Protein AF-A0A946QQR0-F1 (afdb_monomer_lite)

Structure (mmCIF, N/CA/C/O backbone):
data_AF-A0A946QQR0-F1
#
_entry.id   AF-A0A946QQR0-F1
#
loop_
_atom_site.group_PDB
_atom_site.id
_atom_site.type_symbol
_atom_site.label_atom_id
_atom_site.label_alt_id
_atom_site.label_comp_id
_atom_site.label_asym_id
_atom_site.label_entity_id
_atom_site.label_seq_id
_atom_site.pdbx_PDB_ins_code
_atom_site.Cartn_x
_atom_site.Cartn_y
_atom_site.Cartn_z
_atom_site.occupancy
_atom_site.B_iso_or_equiv
_atom_site.auth_seq_id
_atom_site.auth_comp_id
_atom_site.auth_asym_id
_atom_site.auth_atom_id
_atom_site.pdbx_PDB_model_num
ATOM 1 N N . MET A 1 1 ? -27.180 13.532 -6.010 1.00 62.66 1 MET A N 1
ATOM 2 C CA . MET A 1 1 ? -25.740 13.872 -5.976 1.00 62.66 1 MET A CA 1
ATOM 3 C C . MET A 1 1 ? -24.961 12.571 -5.914 1.00 62.66 1 MET A C 1
ATOM 5 O O . MET A 1 1 ? -25.419 11.664 -5.233 1.00 62.66 1 MET A O 1
ATOM 9 N N . LYS A 1 2 ? -23.864 12.448 -6.663 1.00 82.56 2 LYS A N 1
ATOM 10 C CA . LYS A 1 2 ? -23.022 11.247 -6.652 1.00 82.56 2 LYS A CA 1
ATOM 11 C C . LYS A 1 2 ? -22.117 11.275 -5.418 1.00 82.56 2 LYS A C 1
ATOM 13 O O . LYS A 1 2 ? -21.490 12.302 -5.175 1.00 82.56 2 LYS A O 1
ATOM 18 N N . THR A 1 3 ? -22.083 10.188 -4.651 1.00 91.56 3 THR A N 1
ATOM 19 C CA . THR A 1 3 ? -21.201 10.049 -3.483 1.00 91.56 3 THR A CA 1
ATOM 20 C C . THR A 1 3 ? -19.875 9.456 -3.933 1.00 91.56 3 THR A C 1
ATOM 22 O O . THR A 1 3 ? -19.866 8.385 -4.546 1.00 91.56 3 THR A O 1
ATOM 25 N N . TYR A 1 4 ? -18.774 10.144 -3.645 1.00 96.75 4 TYR A N 1
ATOM 26 C CA . TYR A 1 4 ? -17.428 9.619 -3.859 1.00 96.75 4 TYR A CA 1
ATOM 27 C C . TYR A 1 4 ? -16.857 9.050 -2.564 1.00 96.75 4 TYR A C 1
ATOM 29 O O . TYR A 1 4 ? -17.305 9.403 -1.476 1.00 96.75 4 TYR A O 1
ATOM 37 N N . TYR A 1 5 ? -15.849 8.200 -2.695 1.00 97.81 5 TYR A N 1
ATOM 38 C CA . TYR A 1 5 ? -15.178 7.520 -1.605 1.00 97.81 5 TYR A CA 1
ATOM 39 C C . TYR A 1 5 ? -13.670 7.626 -1.783 1.00 97.81 5 TYR A C 1
ATOM 41 O O . TYR A 1 5 ? -13.156 7.422 -2.881 1.00 97.81 5 TYR A O 1
ATOM 49 N N . ASP A 1 6 ? -12.980 7.898 -0.687 1.00 97.44 6 ASP A N 1
ATOM 50 C CA . ASP A 1 6 ? -11.542 7.747 -0.538 1.00 97.44 6 ASP A CA 1
ATOM 51 C C . ASP A 1 6 ? -11.306 6.575 0.413 1.00 97.44 6 ASP A C 1
ATOM 53 O O . ASP A 1 6 ? -11.450 6.725 1.632 1.00 97.44 6 ASP A O 1
ATOM 57 N N . ILE A 1 7 ? -11.014 5.396 -0.150 1.00 97.19 7 ILE A N 1
ATOM 58 C CA . ILE A 1 7 ? -10.937 4.161 0.646 1.00 97.19 7 ILE A CA 1
ATOM 59 C C . ILE A 1 7 ? -9.587 3.974 1.357 1.00 97.19 7 ILE A C 1
ATOM 61 O O . ILE A 1 7 ? -9.354 2.975 2.046 1.00 97.19 7 ILE A O 1
ATOM 65 N N . HIS A 1 8 ? -8.669 4.924 1.182 1.00 94.88 8 HIS A N 1
ATOM 66 C CA . HIS A 1 8 ? -7.345 4.861 1.772 1.00 94.88 8 HIS A CA 1
ATOM 67 C C . HIS A 1 8 ? -6.856 6.263 2.101 1.00 94.88 8 HIS A C 1
ATOM 69 O O . HIS A 1 8 ? -6.275 6.941 1.262 1.00 94.88 8 HIS A O 1
ATOM 75 N N . CYS A 1 9 ? -7.026 6.675 3.352 1.00 92.50 9 CYS A N 1
ATOM 76 C CA . CYS A 1 9 ? -6.389 7.879 3.865 1.00 92.50 9 CYS A CA 1
ATOM 77 C C . CYS A 1 9 ? -5.885 7.673 5.295 1.00 92.50 9 CYS A C 1
ATOM 79 O O . CYS A 1 9 ? -6.280 6.732 5.990 1.00 92.50 9 CYS A O 1
ATOM 81 N N . HIS A 1 10 ? -5.030 8.584 5.748 1.00 88.50 10 HIS A N 1
ATOM 82 C CA . HIS A 1 10 ? -4.536 8.604 7.114 1.00 88.50 10 HIS A CA 1
ATOM 83 C C . HIS A 1 10 ? -4.818 9.953 7.780 1.00 88.50 10 HIS A C 1
ATOM 85 O O . HIS A 1 10 ? -4.590 11.015 7.202 1.00 88.50 10 HIS A O 1
ATOM 91 N N . ILE A 1 11 ? -5.297 9.909 9.025 1.00 86.25 11 ILE A N 1
ATOM 92 C CA . ILE A 1 11 ? -5.565 11.088 9.857 1.00 86.25 11 ILE A CA 1
ATOM 93 C C . ILE A 1 11 ? -4.693 10.966 11.107 1.00 86.25 11 ILE A C 1
ATOM 95 O O . ILE A 1 11 ? -5.119 10.458 12.137 1.00 86.25 11 ILE A O 1
ATOM 99 N N . PHE A 1 12 ? -3.426 11.365 10.980 1.00 76.56 12 PHE A N 1
ATOM 100 C CA . PHE A 1 12 ? -2.428 11.242 12.045 1.00 76.56 12 PHE A CA 1
ATOM 101 C C . PHE A 1 12 ? -1.998 12.617 12.565 1.00 76.56 12 PHE A C 1
ATOM 103 O O . PHE A 1 12 ? -1.195 13.318 11.938 1.00 76.56 12 PHE A O 1
ATOM 110 N N . ASN A 1 13 ? -2.476 12.988 13.752 1.00 72.12 13 ASN A N 1
ATOM 111 C CA . ASN A 1 13 ? -2.068 14.214 14.440 1.00 72.12 13 ASN A CA 1
ATOM 112 C C . ASN A 1 13 ? -0.585 14.183 14.870 1.00 72.12 13 ASN A C 1
ATOM 114 O O . ASN A 1 13 ? 0.146 13.212 14.620 1.00 72.12 13 ASN A O 1
ATOM 118 N N . LYS A 1 14 ? -0.097 15.270 15.481 1.00 64.38 14 LYS A N 1
ATOM 119 C CA . LYS A 1 14 ? 1.301 15.401 15.920 1.00 64.38 14 LYS A CA 1
ATOM 120 C C . LYS A 1 14 ? 1.821 14.225 16.753 1.00 64.38 14 LYS A C 1
ATOM 122 O O . LYS A 1 14 ? 3.000 13.941 16.600 1.00 64.38 14 LYS A O 1
ATOM 127 N N . ASP A 1 15 ? 0.992 13.512 17.516 1.00 61.94 15 ASP A N 1
ATOM 128 C CA . ASP A 1 15 ? 1.413 12.473 18.466 1.00 61.94 15 ASP A CA 1
ATOM 129 C C . ASP A 1 15 ? 1.895 11.173 17.790 1.00 61.94 15 ASP A C 1
ATOM 131 O O . ASP A 1 15 ? 2.602 10.370 18.395 1.00 61.94 15 ASP A O 1
ATOM 135 N N . VAL A 1 16 ? 1.679 11.008 16.478 1.00 62.03 16 VAL A N 1
ATOM 136 C CA . VAL A 1 16 ? 2.286 9.928 15.666 1.00 62.03 16 VAL A CA 1
ATOM 137 C C . VAL A 1 16 ? 3.708 10.313 15.187 1.00 62.03 16 VAL A C 1
ATOM 139 O O . VAL A 1 16 ? 4.042 10.269 13.999 1.00 62.03 16 VAL A O 1
ATOM 142 N N . ILE A 1 17 ? 4.553 10.749 16.130 1.00 53.47 17 ILE A N 1
ATOM 143 C CA . ILE A 1 17 ? 5.821 11.497 15.960 1.00 53.47 17 ILE A CA 1
ATOM 144 C C . ILE A 1 17 ? 6.895 10.751 15.144 1.00 53.47 17 ILE A C 1
ATOM 146 O O . ILE A 1 17 ? 7.540 11.348 14.277 1.00 53.47 17 ILE A O 1
ATOM 150 N N . ILE A 1 18 ? 7.132 9.456 15.388 1.00 56.56 18 ILE A N 1
ATOM 151 C CA . ILE A 1 18 ? 8.309 8.775 14.811 1.00 56.56 18 ILE A CA 1
ATOM 152 C C . ILE A 1 18 ? 8.134 8.325 13.371 1.00 56.56 18 ILE A C 1
ATOM 154 O O . ILE A 1 18 ? 9.103 8.402 12.613 1.00 56.56 18 ILE A O 1
ATOM 158 N N . ARG A 1 19 ? 6.923 7.952 12.943 1.00 58.97 19 ARG A N 1
ATOM 159 C CA . ARG A 1 19 ? 6.662 7.700 11.514 1.00 58.97 19 ARG A CA 1
ATOM 160 C C . ARG A 1 19 ? 7.053 8.907 10.669 1.00 58.97 19 ARG A C 1
ATOM 162 O O . ARG A 1 19 ? 7.704 8.759 9.644 1.00 58.97 19 ARG A O 1
ATOM 169 N N . LYS A 1 20 ? 6.743 10.107 11.161 1.00 62.44 20 LYS A N 1
ATOM 170 C CA . LYS A 1 20 ? 7.028 11.375 10.481 1.00 62.44 20 LYS A CA 1
ATOM 171 C C . LYS A 1 20 ? 8.534 11.598 10.328 1.00 62.44 20 LYS A C 1
ATOM 173 O O . LYS A 1 20 ? 8.989 11.940 9.244 1.00 62.44 20 LYS A O 1
ATOM 178 N N . LEU A 1 21 ? 9.325 11.327 11.371 1.00 64.75 21 LEU A N 1
ATOM 179 C CA . LEU A 1 21 ? 10.790 11.413 11.298 1.00 64.75 21 LEU A CA 1
ATOM 180 C C . LEU A 1 21 ? 11.416 10.347 10.388 1.00 64.75 21 LEU A C 1
ATOM 182 O O . LEU A 1 21 ? 12.378 10.640 9.681 1.00 64.75 21 LEU A O 1
ATOM 186 N N . VAL A 1 22 ? 10.889 9.121 10.398 1.00 65.19 22 VAL A N 1
ATOM 187 C CA . VAL A 1 22 ? 11.345 8.050 9.498 1.00 65.19 22 VAL A CA 1
ATOM 188 C C . VAL A 1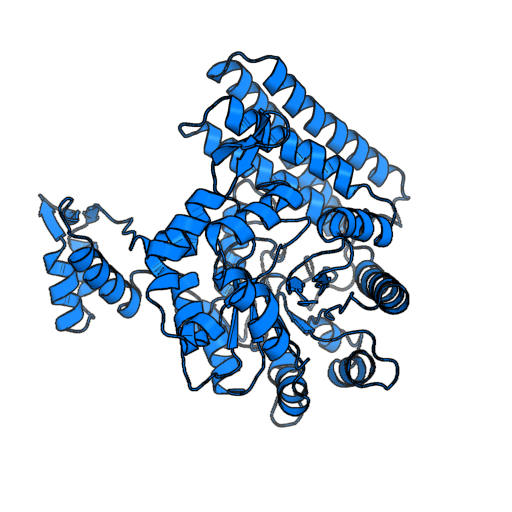 22 ? 11.058 8.418 8.044 1.00 65.19 22 VAL A C 1
ATOM 190 O O . VAL A 1 22 ? 11.957 8.301 7.215 1.00 65.19 22 VAL A O 1
ATOM 193 N N . ASN A 1 23 ? 9.869 8.946 7.750 1.00 67.50 23 ASN A N 1
ATOM 194 C CA . ASN A 1 23 ? 9.514 9.418 6.413 1.00 67.50 23 ASN A CA 1
ATOM 195 C C . ASN A 1 23 ? 10.428 10.563 5.971 1.00 67.50 23 ASN A C 1
ATOM 197 O O . ASN A 1 23 ? 10.935 10.528 4.860 1.00 67.50 23 ASN A O 1
ATOM 201 N N . VAL A 1 24 ? 10.755 11.513 6.856 1.00 70.94 24 VAL A N 1
ATOM 202 C CA . VAL A 1 24 ? 11.748 12.561 6.555 1.00 70.94 24 VAL A CA 1
ATOM 203 C C . VAL A 1 24 ? 13.111 11.956 6.210 1.00 70.94 24 VAL A C 1
ATOM 205 O O . VAL A 1 24 ? 13.735 12.385 5.242 1.00 70.94 24 VAL A O 1
ATOM 208 N N . VAL A 1 25 ? 13.588 10.950 6.955 1.00 70.94 25 VAL A N 1
ATOM 209 C CA . VAL A 1 25 ? 14.837 10.247 6.608 1.00 70.94 25 VAL A CA 1
ATOM 210 C C . VAL A 1 25 ? 14.736 9.595 5.233 1.00 70.94 25 VAL A C 1
ATOM 212 O O . VAL A 1 25 ? 15.662 9.744 4.439 1.00 70.94 25 VAL A O 1
ATOM 215 N N . GLN A 1 26 ? 13.632 8.911 4.931 1.00 70.75 26 GLN A N 1
ATOM 216 C CA . GLN A 1 26 ? 13.405 8.307 3.618 1.00 70.75 26 GLN A CA 1
ATOM 217 C C . GLN A 1 26 ? 13.399 9.360 2.504 1.00 70.75 26 GLN A C 1
ATOM 219 O O . GLN A 1 26 ? 14.112 9.186 1.521 1.00 70.75 26 GLN A O 1
ATOM 224 N N . SER A 1 27 ? 12.694 10.483 2.674 1.00 74.38 27 SER A N 1
ATOM 225 C CA . SER A 1 27 ? 12.676 11.581 1.700 1.00 74.38 27 SER A CA 1
ATOM 226 C C . SER A 1 27 ? 14.076 12.164 1.488 1.00 74.38 27 SER A C 1
ATOM 228 O O . SER A 1 27 ? 14.482 12.413 0.356 1.00 74.38 27 SER A O 1
ATOM 230 N N . LEU A 1 28 ? 14.863 12.332 2.556 1.00 75.38 28 LEU A N 1
ATOM 231 C CA . LEU A 1 28 ? 16.250 12.795 2.451 1.00 75.38 28 LEU A CA 1
ATOM 232 C C . LEU A 1 28 ? 17.149 11.772 1.738 1.00 75.38 28 LEU A C 1
ATOM 234 O O . LEU A 1 28 ? 17.994 12.163 0.934 1.00 75.38 28 LEU A O 1
ATOM 238 N N . LEU A 1 29 ? 16.974 10.473 1.990 1.00 73.69 29 LEU A N 1
ATOM 239 C CA . LEU A 1 29 ? 17.690 9.415 1.269 1.00 73.69 29 LEU A CA 1
ATOM 240 C C . LEU A 1 29 ? 17.291 9.372 -0.214 1.00 73.69 29 LEU A C 1
ATOM 242 O O . LEU A 1 29 ? 18.168 9.265 -1.066 1.00 73.69 29 LEU A O 1
ATOM 246 N N . SER A 1 30 ? 16.007 9.551 -0.530 1.00 76.19 30 SER A N 1
ATOM 247 C CA . SER A 1 30 ? 15.522 9.686 -1.907 1.00 76.19 30 SER A CA 1
ATOM 248 C C . SER A 1 30 ? 16.177 10.877 -2.602 1.00 76.19 30 SER A C 1
ATOM 250 O O . SER A 1 30 ? 16.737 10.725 -3.682 1.00 76.19 30 SER A O 1
ATOM 252 N N . ILE A 1 31 ? 16.204 12.050 -1.958 1.00 77.88 31 ILE A N 1
ATOM 253 C CA . ILE A 1 31 ? 16.890 13.238 -2.486 1.00 77.88 31 ILE A CA 1
ATOM 254 C C . ILE A 1 31 ? 18.380 12.957 -2.708 1.00 77.88 31 ILE A C 1
ATOM 256 O O . ILE A 1 31 ? 18.943 13.347 -3.730 1.00 77.88 31 ILE A O 1
ATOM 260 N N . LYS A 1 32 ? 19.043 12.274 -1.767 1.00 79.00 32 LYS A N 1
ATOM 261 C CA . LYS A 1 32 ? 20.450 11.885 -1.915 1.00 79.00 32 LYS A CA 1
ATOM 262 C C . LYS A 1 32 ? 20.656 11.037 -3.179 1.00 79.00 32 LYS A C 1
ATOM 264 O O . LYS A 1 32 ? 21.592 11.327 -3.922 1.00 79.00 32 LYS A O 1
ATOM 269 N N . ASN A 1 33 ? 19.791 10.053 -3.424 1.00 75.38 33 ASN A N 1
ATOM 270 C CA . ASN A 1 33 ? 19.850 9.200 -4.612 1.00 75.38 33 ASN A CA 1
ATOM 271 C C . ASN A 1 33 ? 19.577 10.008 -5.895 1.00 75.38 33 ASN A C 1
ATOM 273 O O . ASN A 1 33 ? 20.335 9.910 -6.854 1.00 75.38 33 ASN A O 1
ATOM 277 N N . MET A 1 34 ? 18.583 10.902 -5.896 1.00 75.75 34 MET A N 1
ATOM 278 C CA . MET A 1 34 ? 18.303 11.791 -7.036 1.00 75.75 34 MET A CA 1
ATOM 279 C C . MET A 1 34 ? 19.488 12.708 -7.372 1.00 75.75 34 MET A C 1
ATOM 281 O O . MET A 1 34 ? 19.791 12.955 -8.536 1.00 75.75 34 MET A O 1
ATOM 285 N N . LEU A 1 35 ? 20.221 13.186 -6.361 1.00 77.12 35 LEU A N 1
ATOM 286 C CA . LEU A 1 35 ? 21.428 13.994 -6.565 1.00 77.12 35 LEU A CA 1
ATOM 287 C C . LEU A 1 35 ? 22.572 13.224 -7.239 1.00 77.12 35 LEU A C 1
ATOM 289 O O . LEU A 1 35 ? 23.478 13.863 -7.789 1.00 77.12 35 LEU A O 1
ATOM 293 N N . GLU A 1 36 ? 22.560 11.892 -7.169 1.00 78.25 36 GLU A N 1
ATOM 294 C CA . GLU A 1 36 ? 23.484 11.009 -7.889 1.00 78.25 36 GLU A CA 1
ATOM 295 C C . GLU A 1 36 ? 23.079 10.821 -9.361 1.00 78.25 36 GLU A C 1
ATOM 297 O O . GLU A 1 36 ? 23.960 10.564 -10.177 1.00 78.25 36 GLU A O 1
ATOM 302 N N . GLY A 1 37 ? 21.808 11.049 -9.711 1.00 74.06 37 GLY A N 1
ATOM 303 C CA . GLY A 1 37 ? 21.292 11.060 -11.084 1.00 74.06 37 GLY A CA 1
ATOM 304 C C . GLY A 1 37 ? 21.170 12.456 -11.714 1.00 74.06 37 GLY A C 1
ATOM 305 O O . GLY A 1 37 ? 21.755 13.444 -11.250 1.00 74.06 37 GLY A O 1
ATOM 306 N N . GLU A 1 38 ? 20.398 12.544 -12.797 1.00 73.44 38 GLU A N 1
ATOM 307 C CA . GLU A 1 38 ? 20.042 13.789 -13.488 1.00 73.44 38 GLU A CA 1
ATOM 308 C C . GLU A 1 38 ? 18.691 14.296 -12.957 1.00 73.44 38 GLU A C 1
ATOM 310 O O . GLU A 1 38 ? 17.653 13.719 -13.248 1.00 73.44 38 GLU A O 1
ATOM 315 N N . VAL A 1 39 ? 18.708 15.354 -12.139 1.00 79.38 39 VAL A N 1
ATOM 316 C CA . VAL A 1 39 ? 17.506 16.011 -11.587 1.00 79.38 39 VAL A CA 1
ATOM 317 C C . VAL A 1 39 ? 17.654 17.525 -11.728 1.00 79.38 39 VAL A C 1
ATOM 319 O O . VAL A 1 39 ? 18.759 18.053 -11.527 1.00 79.38 39 VAL A O 1
ATOM 322 N N . SER A 1 40 ? 16.575 18.229 -12.075 1.00 80.38 40 SER A N 1
ATOM 323 C CA . SER A 1 40 ? 16.562 19.694 -12.190 1.00 80.38 40 SER A CA 1
ATOM 324 C C . SER A 1 40 ? 16.612 20.389 -10.819 1.00 80.38 40 SER A C 1
ATOM 326 O O . SER A 1 40 ? 16.354 19.785 -9.773 1.00 80.38 40 SER A O 1
ATOM 328 N N . ALA A 1 41 ? 16.983 21.673 -10.802 1.00 78.62 41 ALA A N 1
ATOM 329 C CA . ALA A 1 41 ? 17.003 22.460 -9.567 1.00 78.62 41 ALA A CA 1
ATOM 330 C C . ALA A 1 41 ? 15.579 22.693 -9.037 1.00 78.62 41 ALA A C 1
ATOM 332 O O . ALA A 1 41 ? 15.353 22.701 -7.828 1.00 78.62 41 ALA A O 1
ATOM 333 N N . GLU A 1 42 ? 14.631 22.856 -9.953 1.00 75.19 42 GLU A N 1
ATOM 334 C CA . GLU A 1 42 ? 13.221 23.133 -9.720 1.00 75.19 42 GLU A CA 1
ATOM 335 C C . GLU A 1 42 ? 12.519 21.927 -9.086 1.00 75.19 42 GLU A C 1
ATOM 337 O O . GLU A 1 42 ? 11.841 22.068 -8.068 1.00 75.19 42 GLU A O 1
ATOM 342 N N . GLU A 1 43 ? 12.741 20.726 -9.623 1.00 73.31 43 GLU A N 1
ATOM 343 C CA . GLU A 1 43 ? 12.188 19.478 -9.085 1.00 73.31 43 GLU A CA 1
ATOM 344 C C . GLU A 1 43 ? 12.732 19.185 -7.682 1.00 73.31 43 GLU A C 1
ATOM 346 O O . GLU A 1 43 ? 11.993 18.838 -6.755 1.00 73.31 43 GLU A O 1
ATOM 351 N N . LEU A 1 44 ? 14.031 19.422 -7.490 1.00 77.69 44 LEU A N 1
ATOM 352 C CA . LEU A 1 44 ? 14.666 19.298 -6.188 1.00 77.69 44 LEU A CA 1
ATOM 353 C C . LEU A 1 44 ? 14.110 20.314 -5.177 1.00 77.69 44 LEU A C 1
ATOM 355 O O . LEU A 1 44 ? 13.864 19.951 -4.022 1.00 77.69 44 LEU A O 1
ATOM 359 N N . LYS A 1 45 ? 13.887 21.569 -5.596 1.00 78.94 45 LYS A N 1
ATOM 360 C CA . LYS A 1 45 ? 13.257 22.608 -4.767 1.00 78.94 45 LYS A CA 1
ATOM 361 C C . LYS A 1 45 ? 11.879 22.159 -4.310 1.00 78.94 45 LYS A C 1
ATOM 363 O O . LYS A 1 45 ? 11.598 22.212 -3.115 1.00 78.94 45 LYS A O 1
ATOM 368 N N . TYR A 1 46 ? 11.069 21.655 -5.238 1.00 76.56 46 TYR A N 1
ATOM 369 C CA . TYR A 1 46 ? 9.726 21.178 -4.941 1.00 76.56 46 TYR A CA 1
ATOM 370 C C . TYR A 1 46 ? 9.732 20.057 -3.897 1.00 76.56 46 TYR A C 1
ATOM 372 O O . TYR A 1 46 ? 9.025 20.166 -2.898 1.00 76.56 46 TYR A O 1
ATOM 380 N N . LYS A 1 47 ? 10.573 19.019 -4.051 1.00 77.06 47 LYS A N 1
ATOM 381 C CA . LYS A 1 47 ? 10.651 17.929 -3.057 1.00 77.06 47 LYS A CA 1
ATOM 382 C C . LYS A 1 47 ? 11.112 18.429 -1.680 1.00 77.06 47 LYS A C 1
ATOM 384 O O . LYS A 1 47 ? 10.557 18.025 -0.660 1.00 77.06 47 LYS A O 1
ATOM 389 N N . ILE A 1 48 ? 12.080 19.349 -1.620 1.00 78.19 48 ILE A N 1
ATOM 390 C CA . ILE A 1 48 ? 12.539 19.953 -0.353 1.00 78.19 48 ILE A CA 1
ATOM 391 C C . ILE A 1 48 ? 11.428 20.795 0.297 1.00 78.19 48 ILE A C 1
ATOM 393 O O . ILE A 1 48 ? 11.217 20.731 1.512 1.00 78.19 48 ILE A O 1
ATOM 397 N N . GLU A 1 49 ? 10.702 21.587 -0.489 1.00 75.88 49 GLU A N 1
ATOM 398 C CA . GLU A 1 49 ? 9.559 22.362 -0.006 1.00 75.88 49 GLU A CA 1
ATOM 399 C C . GLU A 1 49 ? 8.397 21.470 0.431 1.00 75.88 49 GLU A C 1
ATOM 401 O O . GLU A 1 49 ? 7.766 21.781 1.439 1.00 75.88 49 GLU A O 1
ATOM 406 N N . GLY A 1 50 ? 8.154 20.350 -0.254 1.00 72.88 50 GLY A N 1
ATOM 407 C CA . GLY A 1 50 ? 7.175 19.331 0.122 1.00 72.88 50 GLY A CA 1
ATOM 408 C C . GLY A 1 50 ? 7.461 18.740 1.501 1.00 72.88 50 GLY A C 1
ATOM 409 O O . GLY A 1 50 ? 6.567 18.699 2.347 1.00 72.88 50 GLY A O 1
ATOM 410 N N . ILE A 1 51 ? 8.727 18.411 1.797 1.00 74.44 51 ILE A N 1
ATOM 411 C CA . ILE A 1 51 ? 9.144 17.986 3.144 1.00 74.44 51 ILE A CA 1
ATOM 412 C C . ILE A 1 51 ? 8.843 19.086 4.168 1.00 74.44 51 ILE A C 1
ATOM 414 O O . ILE A 1 51 ? 8.279 18.798 5.218 1.00 74.44 51 ILE A O 1
ATOM 418 N N . ASN A 1 52 ? 9.186 20.346 3.877 1.00 71.12 52 ASN A N 1
ATOM 419 C CA . ASN A 1 52 ? 8.946 21.466 4.793 1.00 71.12 52 ASN A CA 1
ATOM 420 C C . ASN A 1 52 ? 7.448 21.736 5.028 1.00 71.12 52 ASN A C 1
ATOM 422 O O . ASN A 1 52 ? 7.042 21.925 6.172 1.00 71.12 52 ASN A O 1
ATOM 426 N N . LYS A 1 53 ? 6.630 21.760 3.967 1.00 71.62 53 LYS A N 1
ATOM 427 C CA . LYS A 1 53 ? 5.171 21.949 4.037 1.00 71.62 53 LYS A CA 1
ATOM 428 C C . LYS A 1 53 ? 4.532 20.819 4.822 1.00 71.62 53 LYS A C 1
ATOM 430 O O . LYS A 1 53 ? 3.759 21.088 5.736 1.00 71.62 53 LYS A O 1
ATOM 435 N N . THR A 1 54 ? 4.917 19.581 4.524 1.00 66.25 54 THR A N 1
ATOM 436 C CA . THR A 1 54 ? 4.409 18.426 5.251 1.00 66.25 54 THR A CA 1
ATOM 437 C C . THR A 1 54 ? 4.828 18.506 6.705 1.00 66.25 54 THR A C 1
ATOM 439 O O . THR A 1 54 ? 3.951 18.451 7.546 1.00 66.25 54 THR A O 1
ATOM 442 N N . LEU A 1 55 ? 6.104 18.779 7.019 1.00 65.25 55 LEU A N 1
ATOM 443 C CA . LEU A 1 55 ? 6.605 18.991 8.386 1.00 65.25 55 LEU A CA 1
ATOM 444 C C . LEU A 1 55 ? 5.843 20.066 9.186 1.00 65.25 55 LEU A C 1
ATOM 446 O O . LEU A 1 55 ? 5.797 19.969 10.408 1.00 65.25 55 LEU A O 1
ATOM 450 N N . ILE A 1 56 ? 5.242 21.059 8.526 1.00 64.94 56 ILE A N 1
ATOM 451 C CA . ILE A 1 56 ? 4.376 22.073 9.152 1.00 64.94 56 ILE A CA 1
ATOM 452 C C . ILE A 1 56 ? 2.917 21.579 9.247 1.00 64.94 56 ILE A C 1
ATOM 454 O O . ILE A 1 56 ? 2.248 21.786 10.255 1.00 64.94 56 ILE A O 1
ATOM 458 N N . GLY A 1 57 ? 2.411 20.887 8.224 1.00 58.34 57 GLY A N 1
ATOM 459 C CA . GLY A 1 57 ? 1.074 20.279 8.217 1.00 58.34 57 GLY A CA 1
ATOM 460 C C . GLY A 1 57 ? 0.933 19.079 9.164 1.00 58.34 57 GLY A C 1
ATOM 461 O O . GLY A 1 57 ? -0.152 18.813 9.666 1.00 58.34 57 GLY A O 1
ATOM 462 N N . VAL A 1 58 ? 2.026 18.377 9.477 1.00 51.50 58 VAL A N 1
ATOM 463 C CA . VAL A 1 58 ? 2.059 17.266 10.440 1.00 51.50 58 VAL A CA 1
ATOM 464 C C . VAL A 1 58 ? 2.097 17.719 11.900 1.00 51.50 58 VAL A C 1
ATOM 466 O O . VAL A 1 58 ? 1.918 16.868 12.775 1.00 51.50 58 VAL A O 1
ATOM 469 N N . THR A 1 59 ? 2.336 18.999 12.194 1.00 55.47 59 THR A N 1
ATOM 470 C CA . THR A 1 59 ? 2.349 19.516 13.575 1.00 55.47 59 THR A CA 1
ATOM 471 C C . THR A 1 59 ? 0.978 19.973 14.062 1.00 55.47 59 THR A C 1
ATOM 473 O O . THR A 1 59 ? 0.908 20.598 15.113 1.00 55.47 59 THR A O 1
ATOM 476 N N . GLN A 1 60 ? -0.100 19.676 13.325 1.00 67.00 60 GLN A N 1
ATOM 477 C CA . GLN A 1 60 ? -1.454 19.967 13.794 1.00 67.00 60 GLN A CA 1
ATOM 478 C C . GLN A 1 60 ? -1.718 19.271 15.131 1.00 67.00 60 GLN A C 1
ATOM 480 O O . GLN A 1 60 ? -1.350 18.106 15.333 1.00 67.00 60 GLN A O 1
ATOM 485 N N . ASP A 1 61 ? -2.343 20.017 16.037 1.00 68.44 61 ASP A N 1
ATOM 486 C CA . ASP A 1 61 ? -2.514 19.609 17.426 1.00 68.44 61 ASP A CA 1
ATOM 487 C C . ASP A 1 61 ? -3.562 18.505 17.595 1.00 68.44 61 ASP A C 1
ATOM 489 O O . ASP A 1 61 ? -3.464 17.751 18.559 1.00 68.44 61 ASP A O 1
ATOM 493 N N . SER A 1 62 ? -4.516 18.375 16.664 1.00 81.75 62 SER A N 1
ATOM 494 C CA . SER A 1 62 ? -5.600 17.392 16.738 1.00 81.75 62 SER A CA 1
ATOM 495 C C . SER A 1 62 ? -5.824 16.633 15.426 1.00 81.75 62 SER A C 1
ATOM 497 O O . SER A 1 62 ? -5.534 17.125 14.330 1.00 81.75 62 SER A O 1
ATOM 499 N N . SER A 1 63 ? -6.395 15.429 15.526 1.00 85.88 63 SER A N 1
ATOM 500 C CA . SER A 1 63 ? -6.806 14.629 14.361 1.00 85.88 63 SER A CA 1
ATOM 501 C C . SER A 1 63 ? -7.942 15.307 13.584 1.00 85.88 63 SER A C 1
ATOM 503 O O . SER A 1 63 ? -8.043 15.162 12.367 1.00 85.88 63 SER A O 1
ATOM 505 N N . GLU A 1 64 ? -8.749 16.135 14.253 1.00 90.12 64 GLU A N 1
ATOM 506 C CA . GLU A 1 64 ? -9.785 16.934 13.603 1.00 90.12 64 GLU A CA 1
ATOM 507 C C . GLU A 1 64 ? -9.209 18.007 12.672 1.00 90.12 64 GLU A C 1
ATOM 509 O O . GLU A 1 64 ? -9.756 18.232 11.594 1.00 90.12 64 GLU A O 1
ATOM 514 N N . ASP A 1 65 ? -8.097 18.646 13.027 1.00 86.31 65 ASP A N 1
ATOM 515 C CA . ASP A 1 65 ? -7.477 19.664 12.168 1.00 86.31 65 ASP A CA 1
ATOM 516 C C . ASP A 1 65 ? -6.817 19.041 10.929 1.00 86.31 65 ASP A C 1
ATOM 518 O O . ASP A 1 65 ? -6.897 19.588 9.821 1.00 86.31 65 ASP A O 1
ATOM 522 N N . VAL A 1 66 ? -6.244 17.842 11.084 1.00 84.56 66 VAL A N 1
ATOM 523 C CA . VAL A 1 66 ? -5.774 17.028 9.952 1.00 84.56 66 VAL A CA 1
ATOM 524 C C . VAL A 1 66 ? -6.948 16.682 9.033 1.00 84.56 66 VAL A C 1
ATOM 526 O O . VAL A 1 66 ? -6.866 16.885 7.821 1.00 84.56 66 VAL A O 1
ATOM 529 N N . PHE A 1 67 ? -8.071 16.235 9.600 1.00 90.00 67 PHE A N 1
ATOM 530 C CA . PHE A 1 67 ? -9.278 15.947 8.832 1.00 90.00 67 PHE A CA 1
ATOM 531 C C . PHE A 1 67 ? -9.837 17.181 8.113 1.00 90.00 67 PHE A C 1
ATOM 533 O O . PHE A 1 67 ? -10.157 17.100 6.930 1.00 90.00 67 PHE A O 1
ATOM 540 N N . LYS A 1 68 ? -9.925 18.340 8.776 1.00 90.38 68 LYS A N 1
ATOM 541 C CA . LYS A 1 68 ? -10.385 19.596 8.155 1.00 90.38 68 LYS A CA 1
ATOM 542 C C . LYS A 1 68 ? -9.519 19.992 6.963 1.00 90.38 68 LYS A C 1
ATOM 544 O O . LYS A 1 68 ? -10.047 20.501 5.979 1.00 90.38 68 LYS A O 1
ATOM 549 N N . SER A 1 69 ? -8.216 19.716 7.029 1.00 85.75 69 SER A N 1
ATOM 550 C CA . SER A 1 69 ? -7.281 19.956 5.924 1.00 85.75 69 SER A CA 1
ATOM 551 C C . SER A 1 69 ? -7.535 19.038 4.722 1.00 85.75 69 SER A C 1
ATOM 553 O O . SER A 1 69 ? -7.367 19.468 3.587 1.00 85.75 69 SER A O 1
ATOM 555 N N . LEU A 1 70 ? -7.965 17.792 4.946 1.00 88.75 70 LEU A N 1
ATOM 556 C CA . LEU A 1 70 ? -8.433 16.904 3.874 1.00 88.75 70 LEU A CA 1
ATOM 557 C C . LEU A 1 70 ? -9.798 17.361 3.338 1.00 88.75 70 LEU A C 1
ATOM 559 O O . LEU A 1 70 ? -10.017 17.460 2.131 1.00 88.75 70 LEU A O 1
ATOM 563 N N . ASN A 1 71 ? -10.724 17.676 4.244 1.00 91.94 71 ASN A N 1
ATOM 564 C CA . ASN A 1 71 ? -12.094 18.026 3.897 1.00 91.94 71 ASN A CA 1
ATOM 565 C C . ASN A 1 71 ? -12.216 19.390 3.202 1.00 91.94 71 ASN A C 1
ATOM 567 O O . ASN A 1 71 ? -13.200 19.619 2.508 1.00 91.94 71 ASN A O 1
ATOM 571 N N . SER A 1 72 ? -11.234 20.286 3.332 1.00 91.12 72 SER A N 1
ATOM 572 C CA . SER A 1 72 ? -11.199 21.528 2.549 1.00 91.12 72 SER A CA 1
ATOM 573 C C . SER A 1 72 ? -11.064 21.266 1.043 1.00 91.12 72 SER A C 1
ATOM 575 O O . SER A 1 72 ? -11.549 22.066 0.252 1.00 91.12 72 SER A O 1
ATOM 577 N N . VAL A 1 73 ? -10.474 20.129 0.651 1.00 90.69 73 VAL A N 1
ATOM 578 C CA . VAL A 1 73 ? -10.389 19.673 -0.747 1.00 90.69 73 VAL A CA 1
ATOM 579 C C . VAL A 1 73 ? -11.648 18.909 -1.159 1.00 90.69 73 VAL A C 1
ATOM 581 O O . VAL A 1 73 ? -12.147 19.062 -2.272 1.00 90.69 73 VAL A O 1
ATOM 584 N N . TYR A 1 74 ? -12.166 18.057 -0.273 1.00 93.00 74 TYR A N 1
ATOM 585 C CA . TYR A 1 74 ? -13.314 17.197 -0.571 1.00 93.00 74 TYR A CA 1
ATOM 586 C C . TYR A 1 74 ? -14.679 17.865 -0.397 1.00 93.00 74 TYR A C 1
ATOM 588 O O . TYR A 1 74 ? -15.671 17.355 -0.919 1.00 93.00 74 TYR A O 1
ATOM 596 N N . GLU A 1 75 ? -14.745 18.991 0.310 1.00 91.62 75 GLU A N 1
ATOM 597 C CA . GLU A 1 75 ? -15.952 19.790 0.540 1.00 91.62 75 GLU A CA 1
ATOM 598 C C . GLU A 1 75 ? -17.136 18.965 1.081 1.00 91.62 75 GLU A C 1
ATOM 600 O O . GLU A 1 75 ? -18.290 19.201 0.727 1.00 91.62 75 GLU A O 1
ATOM 605 N N . SER A 1 76 ? -16.866 17.969 1.932 1.00 89.19 76 SER A N 1
ATOM 606 C CA . SER A 1 76 ? -17.860 17.027 2.481 1.00 89.19 76 SER A CA 1
ATOM 607 C C . SER A 1 76 ? -18.619 16.195 1.431 1.00 89.19 76 SER A C 1
ATOM 609 O O . SER A 1 76 ? -19.696 15.671 1.709 1.00 89.19 76 SER A O 1
ATOM 611 N N . LYS A 1 77 ? -18.075 16.063 0.212 1.00 91.75 77 LYS A N 1
ATOM 612 C CA . LYS A 1 77 ? -18.656 15.272 -0.894 1.00 91.75 77 LYS A CA 1
ATOM 613 C C . LYS A 1 77 ? -18.024 13.883 -1.046 1.00 91.75 77 LYS A C 1
ATOM 615 O O . LYS A 1 77 ? -18.445 13.114 -1.912 1.00 91.75 77 LYS A O 1
ATOM 620 N N . VAL A 1 78 ? -17.005 13.581 -0.243 1.00 96.06 78 VAL A N 1
ATOM 621 C CA . VAL A 1 78 ? -16.246 12.328 -0.288 1.00 96.06 78 VAL A CA 1
ATOM 622 C C . VAL A 1 78 ? -16.325 11.648 1.073 1.00 96.06 78 VAL A C 1
ATOM 624 O O . VAL A 1 78 ? -15.977 12.253 2.086 1.00 96.06 78 VAL A O 1
ATOM 627 N N . VAL A 1 79 ? -16.779 10.398 1.088 1.00 97.00 79 VAL A N 1
ATOM 628 C CA . VAL A 1 79 ? -16.711 9.523 2.258 1.00 97.00 79 VAL A CA 1
ATOM 629 C C . VAL A 1 79 ? -15.279 9.033 2.404 1.00 97.00 79 VAL A C 1
ATOM 631 O O . VAL A 1 79 ? -14.730 8.444 1.478 1.00 97.00 79 VAL A O 1
ATOM 634 N N . THR A 1 80 ? -14.654 9.274 3.547 1.00 96.44 80 THR A N 1
ATOM 635 C CA . THR A 1 80 ? -13.274 8.863 3.803 1.00 96.44 80 THR A CA 1
ATOM 636 C C . THR A 1 80 ? -13.247 7.635 4.697 1.00 96.44 80 THR A C 1
ATOM 638 O O . THR A 1 80 ? -14.052 7.515 5.623 1.00 96.44 80 THR A O 1
ATOM 641 N N . THR A 1 81 ? -12.294 6.732 4.463 1.00 96.94 81 THR A N 1
ATOM 642 C CA . THR A 1 81 ? -12.036 5.604 5.367 1.00 96.94 81 THR A CA 1
ATOM 643 C C . THR A 1 81 ? -10.641 5.712 5.984 1.00 96.94 81 THR A C 1
ATOM 645 O O . THR A 1 81 ? -9.680 5.128 5.467 1.00 96.94 81 THR A O 1
ATOM 648 N N . PRO A 1 82 ? -10.487 6.477 7.081 1.00 95.56 82 PRO A N 1
ATOM 649 C CA . PRO A 1 82 ? -9.206 6.599 7.759 1.00 95.56 82 PRO A CA 1
ATOM 650 C C . PRO A 1 82 ? -8.703 5.240 8.229 1.00 95.56 82 PRO A C 1
ATOM 652 O O . PRO A 1 82 ? -9.414 4.504 8.916 1.00 95.56 82 PRO A O 1
ATOM 655 N N . LEU A 1 83 ? -7.468 4.915 7.869 1.00 94.19 83 LEU A N 1
ATOM 656 C CA . LEU A 1 83 ? -6.842 3.655 8.232 1.00 94.19 83 LEU A CA 1
ATOM 657 C C . LEU A 1 83 ? -5.959 3.870 9.460 1.00 94.19 83 LEU A C 1
ATOM 659 O O . LEU A 1 83 ? -4.958 4.592 9.401 1.00 94.19 83 LEU A O 1
ATOM 663 N N . MET A 1 84 ? -6.316 3.221 10.568 1.00 91.31 84 MET A N 1
ATOM 664 C CA . MET A 1 84 ? -5.440 3.140 11.732 1.00 91.31 84 MET A CA 1
ATOM 665 C C . MET A 1 84 ? -4.144 2.427 11.370 1.00 91.31 84 MET A C 1
ATOM 667 O O . MET A 1 84 ? -4.103 1.575 10.481 1.00 91.31 84 MET A O 1
ATOM 671 N N . PHE A 1 85 ? -3.079 2.713 12.106 1.00 85.62 85 PHE A N 1
ATOM 672 C CA . PHE A 1 85 ? -1.876 1.911 11.989 1.00 85.62 85 PHE A CA 1
ATOM 673 C C . PHE A 1 85 ? -1.214 1.804 13.365 1.00 85.62 85 PHE A C 1
ATOM 675 O O . PHE A 1 85 ? -0.723 2.793 13.915 1.00 85.62 85 PHE A O 1
ATOM 682 N N . ASP A 1 86 ? -1.194 0.588 13.899 1.00 83.88 86 ASP A N 1
ATOM 683 C CA . ASP A 1 86 ? -0.591 0.229 15.180 1.00 83.88 86 ASP A CA 1
ATOM 684 C C . ASP A 1 86 ? 0.949 0.212 15.113 1.00 83.88 86 ASP A C 1
ATOM 686 O O . ASP A 1 86 ? 1.539 -0.329 14.174 1.00 83.88 86 ASP A O 1
ATOM 690 N N . LEU A 1 87 ? 1.608 0.844 16.087 1.00 76.44 87 LEU A N 1
ATOM 691 C CA . LEU A 1 87 ? 3.071 0.867 16.216 1.00 76.44 87 LEU A CA 1
ATOM 692 C C . LEU A 1 87 ? 3.590 0.196 17.477 1.00 76.44 87 LEU A C 1
ATOM 694 O O . LEU A 1 87 ? 4.811 0.105 17.612 1.00 76.44 87 LEU A O 1
ATOM 698 N N . SER A 1 88 ? 2.723 -0.272 18.376 1.00 77.19 88 SER A N 1
ATOM 699 C CA . SER A 1 88 ? 3.148 -0.755 19.694 1.00 77.19 88 SER A CA 1
ATOM 700 C C . SER A 1 88 ? 4.242 -1.825 19.587 1.00 77.19 88 SER A C 1
ATOM 702 O O . SER A 1 88 ? 5.207 -1.812 20.345 1.00 77.19 88 SER A O 1
ATOM 704 N N . PHE A 1 89 ? 4.186 -2.669 18.551 1.00 78.62 89 PHE A N 1
ATOM 705 C CA . PHE A 1 89 ? 5.153 -3.748 18.315 1.00 78.62 89 PHE A CA 1
ATOM 706 C C . PHE A 1 89 ? 6.121 -3.488 17.154 1.00 78.62 89 PHE A C 1
ATOM 708 O O . PHE A 1 89 ? 6.764 -4.415 16.652 1.00 78.62 89 PHE A O 1
ATOM 715 N N . ALA A 1 90 ? 6.235 -2.245 16.682 1.00 74.69 90 ALA A N 1
ATOM 716 C CA . ALA A 1 90 ? 7.117 -1.921 15.565 1.00 74.69 90 ALA A CA 1
ATOM 717 C C . ALA A 1 90 ? 8.602 -2.132 15.907 1.00 74.69 90 ALA A C 1
ATOM 719 O O . ALA A 1 90 ? 9.392 -2.381 14.998 1.00 74.69 90 ALA A O 1
ATOM 720 N N . ASP A 1 91 ? 8.994 -2.050 17.184 1.00 68.12 91 ASP A N 1
ATOM 721 C CA . ASP A 1 91 ? 10.366 -2.321 17.646 1.00 68.12 91 ASP A CA 1
ATOM 722 C C . ASP A 1 91 ? 10.484 -3.495 18.633 1.00 68.12 91 ASP A C 1
ATOM 724 O O . ASP A 1 91 ? 11.582 -3.749 19.140 1.00 68.12 91 ASP A O 1
ATOM 728 N N . ASP A 1 92 ? 9.378 -4.200 18.897 1.00 65.75 92 ASP A N 1
ATOM 729 C CA . ASP A 1 92 ? 9.350 -5.348 19.801 1.00 65.75 92 ASP A CA 1
ATOM 730 C C . ASP A 1 92 ? 9.388 -6.671 19.023 1.00 65.75 92 ASP A C 1
ATOM 732 O O . ASP A 1 92 ? 8.755 -6.846 17.977 1.00 65.75 92 ASP A O 1
ATOM 736 N N . ASN A 1 93 ? 10.151 -7.615 19.558 1.00 59.12 93 ASN A N 1
ATOM 737 C CA . ASN A 1 93 ? 10.040 -9.023 19.221 1.00 59.12 93 ASN A CA 1
ATOM 738 C C . ASN A 1 93 ? 9.249 -9.633 20.355 1.00 59.12 93 ASN A C 1
ATOM 740 O O . ASN A 1 93 ? 9.724 -9.471 21.465 1.00 59.12 93 ASN A O 1
ATOM 744 N N . ASP A 1 94 ? 8.151 -10.342 20.077 1.00 55.03 94 ASP A N 1
ATOM 745 C CA . ASP A 1 94 ? 7.244 -11.091 20.977 1.00 55.03 94 ASP A CA 1
ATOM 746 C C . ASP A 1 94 ? 7.695 -11.475 22.411 1.00 55.03 94 ASP A C 1
ATOM 748 O O . ASP A 1 94 ? 6.842 -11.712 23.258 1.00 55.03 94 ASP A O 1
ATOM 752 N N . ASP A 1 95 ? 8.987 -11.532 22.714 1.00 54.19 95 ASP A N 1
ATOM 753 C CA . ASP A 1 95 ? 9.620 -11.979 23.943 1.00 54.19 95 ASP A CA 1
ATOM 754 C C . ASP A 1 95 ? 10.317 -10.863 24.798 1.00 54.19 95 ASP A C 1
ATOM 756 O O . ASP A 1 95 ? 10.902 -11.217 25.818 1.00 54.19 95 ASP A O 1
ATOM 760 N N . ASP A 1 96 ? 10.293 -9.553 24.468 1.00 54.34 96 ASP A N 1
ATOM 761 C CA . ASP A 1 96 ? 10.942 -8.490 25.293 1.00 54.34 96 ASP A CA 1
ATOM 762 C C . ASP A 1 96 ? 9.927 -7.500 25.930 1.00 54.34 96 ASP A C 1
ATOM 764 O O . ASP A 1 96 ? 9.675 -6.398 25.441 1.00 54.34 96 ASP A O 1
ATOM 768 N N . GLU A 1 97 ? 9.384 -7.853 27.101 1.00 45.62 97 GLU A N 1
ATOM 769 C CA . GLU A 1 97 ? 8.713 -6.886 27.985 1.00 45.62 97 GLU A CA 1
ATOM 770 C C . GLU A 1 97 ? 9.690 -5.751 28.379 1.00 45.62 97 GLU A C 1
ATOM 772 O O . GLU A 1 97 ? 10.758 -5.969 28.955 1.00 45.62 97 GLU A O 1
ATOM 777 N N . HIS A 1 98 ? 9.315 -4.506 28.074 1.00 50.31 98 HIS A N 1
ATOM 778 C CA . HIS A 1 98 ? 9.870 -3.270 28.648 1.00 50.31 98 HIS A CA 1
ATOM 779 C C . HIS A 1 98 ? 11.369 -2.954 28.438 1.00 50.31 98 HIS A C 1
ATOM 781 O O . HIS A 1 98 ? 12.167 -2.963 29.383 1.00 50.31 98 HIS A O 1
ATOM 787 N N . ARG A 1 99 ? 11.778 -2.459 27.254 1.00 48.09 99 ARG A N 1
ATOM 788 C CA . ARG A 1 99 ? 13.099 -1.789 27.114 1.00 48.09 99 ARG A CA 1
ATOM 789 C C . ARG A 1 99 ? 13.108 -0.444 26.388 1.00 48.09 99 ARG A C 1
ATOM 791 O O . ARG A 1 99 ? 13.867 -0.242 25.436 1.00 48.09 99 ARG A O 1
ATOM 798 N N . ASN A 1 100 ? 12.485 0.544 27.036 1.00 44.59 100 ASN A N 1
ATOM 799 C CA . ASN A 1 100 ? 12.661 1.998 26.839 1.00 44.59 100 ASN A CA 1
ATOM 800 C C . ASN A 1 100 ? 14.126 2.480 26.614 1.00 44.59 100 ASN A C 1
ATOM 802 O O . ASN A 1 100 ? 14.365 3.518 25.995 1.00 44.59 100 ASN A O 1
ATOM 806 N N . LYS A 1 101 ? 15.159 1.710 27.001 1.00 45.34 101 LYS A N 1
ATOM 807 C CA . LYS A 1 101 ? 16.583 2.031 26.740 1.00 45.34 101 LYS A CA 1
ATOM 808 C C . LYS A 1 101 ? 17.086 1.719 25.321 1.00 45.34 101 LYS A C 1
ATOM 810 O O . LYS A 1 101 ? 17.957 2.442 24.827 1.00 45.34 101 LYS A O 1
ATOM 815 N N . ARG A 1 102 ? 16.610 0.653 24.660 1.00 53.69 102 ARG A N 1
ATOM 816 C CA . ARG A 1 102 ? 16.995 0.341 23.261 1.00 53.69 102 ARG A CA 1
ATOM 817 C C . ARG A 1 102 ? 16.332 1.344 22.309 1.00 53.69 102 ARG A C 1
ATOM 819 O O . ARG A 1 102 ? 16.976 1.813 21.369 1.00 53.69 102 ARG A O 1
ATOM 826 N N . TYR A 1 103 ? 15.117 1.748 22.678 1.00 55.00 103 TYR A N 1
ATOM 827 C CA . TYR A 1 103 ? 14.244 2.725 22.034 1.00 55.00 103 TYR A CA 1
ATOM 828 C C . TYR A 1 103 ? 14.869 4.132 21.976 1.00 55.00 103 TYR A C 1
ATOM 830 O O . TYR A 1 103 ? 15.145 4.638 20.886 1.00 55.00 103 TYR A O 1
ATOM 838 N N . ARG A 1 104 ? 15.281 4.726 23.106 1.00 54.78 104 ARG A N 1
ATOM 839 C CA . ARG A 1 104 ? 15.937 6.059 23.114 1.00 54.78 104 ARG A CA 1
ATOM 840 C C . ARG A 1 104 ? 17.217 6.135 22.279 1.00 54.78 104 ARG A C 1
ATOM 842 O O . ARG A 1 104 ? 17.481 7.142 21.621 1.00 54.78 104 ARG A O 1
ATOM 849 N N . LYS A 1 105 ? 18.025 5.066 22.267 1.00 60.31 105 LYS A N 1
ATOM 850 C CA . LYS A 1 105 ? 19.236 5.000 21.427 1.00 60.31 105 LYS A CA 1
ATOM 851 C C . LYS A 1 105 ? 18.899 5.038 19.934 1.00 60.31 105 LYS A C 1
ATOM 853 O O . LYS A 1 105 ? 19.718 5.514 19.156 1.00 60.31 105 LYS A O 1
ATOM 858 N N . ARG A 1 106 ? 17.727 4.544 19.529 1.00 62.72 106 ARG A N 1
ATOM 859 C CA . ARG A 1 106 ? 17.298 4.455 18.129 1.00 62.72 106 ARG A CA 1
ATOM 860 C C . ARG A 1 106 ? 16.703 5.765 17.603 1.00 62.72 106 ARG A C 1
ATOM 862 O O . ARG A 1 106 ? 17.108 6.176 16.522 1.00 62.72 106 ARG A O 1
ATOM 869 N N . ILE A 1 107 ? 15.908 6.508 18.380 1.00 62.62 107 ILE A N 1
ATOM 870 C CA . ILE A 1 107 ? 15.521 7.891 18.006 1.00 62.62 107 ILE A CA 1
ATOM 871 C C . ILE A 1 107 ? 16.741 8.796 17.885 1.00 62.62 107 ILE A C 1
ATOM 873 O O . ILE A 1 107 ? 16.898 9.493 16.884 1.00 62.62 107 ILE A O 1
ATOM 877 N N . LYS A 1 108 ? 17.662 8.734 18.857 1.00 67.44 108 LYS A N 1
ATOM 878 C CA . LYS A 1 108 ? 18.927 9.476 18.764 1.00 67.44 108 LYS A CA 1
ATOM 879 C C . LYS A 1 108 ? 19.705 9.104 17.498 1.00 67.44 108 LYS A C 1
ATOM 881 O O . LYS A 1 108 ? 20.350 9.968 16.919 1.00 67.44 108 LYS A O 1
ATOM 886 N N . ARG A 1 109 ? 19.599 7.854 17.021 1.00 70.44 109 ARG A N 1
ATOM 887 C CA . ARG A 1 109 ? 20.161 7.430 15.726 1.00 70.44 109 ARG A CA 1
ATOM 888 C C . ARG A 1 109 ? 19.412 7.994 14.520 1.00 70.44 109 ARG A C 1
ATOM 890 O O . ARG A 1 109 ? 20.080 8.293 13.543 1.00 70.44 109 ARG A O 1
ATOM 897 N N . VAL A 1 110 ? 18.089 8.160 14.564 1.00 70.75 110 VAL A N 1
ATOM 898 C CA . VAL A 1 110 ? 17.321 8.832 13.495 1.00 70.75 110 VAL A CA 1
ATOM 899 C C . VAL A 1 110 ? 17.747 10.292 13.382 1.00 70.75 110 VAL A C 1
ATOM 901 O O . VAL A 1 110 ? 18.151 10.725 12.307 1.00 70.75 110 VAL A O 1
ATOM 904 N N . PHE A 1 111 ? 17.768 11.030 14.496 1.00 74.56 111 PHE A N 1
ATOM 905 C CA . PHE A 1 111 ? 18.271 12.407 14.507 1.00 74.56 111 PHE A CA 1
ATOM 906 C C . PHE A 1 111 ? 19.737 12.491 14.083 1.00 74.56 111 PHE A C 1
ATOM 908 O O . PHE A 1 111 ? 20.105 13.376 13.312 1.00 74.56 111 PHE A O 1
ATOM 915 N N . TRP A 1 112 ? 20.568 11.542 14.524 1.00 79.56 112 TRP A N 1
ATOM 916 C CA . TRP A 1 112 ? 21.952 11.437 14.074 1.00 79.56 112 TRP A CA 1
ATOM 917 C C . TRP A 1 112 ? 22.040 11.202 12.560 1.00 79.56 112 TRP A C 1
ATOM 919 O O . TRP A 1 112 ? 22.767 11.928 11.891 1.00 79.56 112 TRP A O 1
ATOM 929 N N . LEU A 1 113 ? 21.261 10.274 11.990 1.00 74.38 113 LEU A N 1
ATOM 930 C CA . LEU A 1 113 ? 21.213 10.024 10.545 1.00 74.38 113 LEU A CA 1
ATOM 931 C C . LEU A 1 113 ? 20.810 11.286 9.780 1.00 74.38 113 LEU A C 1
ATOM 933 O O . LEU A 1 113 ? 21.499 11.654 8.834 1.00 74.38 113 LEU A O 1
ATOM 937 N N . ILE A 1 114 ? 19.769 11.998 10.223 1.00 78.50 114 ILE A N 1
ATOM 938 C CA . ILE A 1 114 ? 19.378 13.285 9.632 1.00 78.50 114 ILE A CA 1
ATOM 939 C C . ILE A 1 114 ? 20.546 14.284 9.706 1.00 78.50 114 ILE A C 1
ATOM 941 O O . ILE A 1 114 ? 20.880 14.922 8.707 1.00 78.50 114 ILE A O 1
ATOM 945 N N . SER A 1 115 ? 21.223 14.377 10.857 1.00 78.44 115 SER A N 1
ATOM 946 C CA . SER A 1 115 ? 22.372 15.274 11.052 1.00 78.44 115 SER A CA 1
ATOM 947 C C . SER A 1 115 ? 23.590 14.920 10.191 1.00 78.44 115 SER A C 1
ATOM 949 O O . SER A 1 115 ? 24.386 15.803 9.884 1.00 78.44 115 SER A O 1
ATOM 951 N N . VAL A 1 116 ? 23.723 13.657 9.774 1.00 80.38 116 VAL A N 1
ATOM 952 C CA . VAL A 1 116 ? 24.791 13.170 8.889 1.00 80.38 116 VAL A CA 1
ATOM 953 C C . VAL A 1 116 ? 24.422 13.367 7.416 1.00 80.38 116 VAL A C 1
ATOM 955 O O . VAL A 1 116 ? 25.262 13.783 6.618 1.00 80.38 116 VAL A O 1
ATOM 958 N N . ILE A 1 117 ? 23.169 13.094 7.043 1.00 82.00 117 ILE A N 1
ATOM 959 C CA . ILE A 1 117 ? 22.690 13.155 5.657 1.00 82.00 117 ILE A CA 1
ATOM 960 C C . ILE A 1 117 ? 22.541 14.610 5.186 1.00 82.00 117 ILE A C 1
ATOM 962 O O . ILE A 1 117 ? 22.964 14.943 4.077 1.00 82.00 117 ILE A O 1
ATOM 966 N N . LEU A 1 118 ? 21.991 15.501 6.020 1.00 84.31 118 LEU A N 1
ATOM 967 C CA . LEU A 1 118 ? 21.709 16.889 5.630 1.00 84.31 118 LEU A CA 1
ATOM 968 C C . LEU A 1 118 ? 22.954 17.673 5.167 1.00 84.31 118 LEU A C 1
ATOM 970 O O . LEU A 1 118 ? 22.877 18.304 4.110 1.00 84.31 118 LEU A O 1
ATOM 974 N N . PRO A 1 119 ? 24.111 17.641 5.864 1.00 85.69 119 PRO A N 1
ATOM 975 C CA . PRO A 1 119 ? 25.322 18.314 5.393 1.00 85.69 119 PRO A CA 1
ATOM 976 C C . PRO A 1 119 ? 25.815 17.787 4.044 1.00 85.69 119 PRO A C 1
ATOM 978 O O . PRO A 1 119 ? 26.272 18.572 3.212 1.00 85.69 119 PRO A O 1
ATOM 981 N N . PHE A 1 120 ? 25.692 16.476 3.801 1.00 84.81 120 PHE A N 1
ATOM 982 C CA . PHE A 1 120 ? 26.073 15.870 2.527 1.00 84.81 120 PHE A CA 1
ATOM 983 C C . PHE A 1 120 ? 25.193 16.380 1.383 1.00 84.81 120 PHE A C 1
ATOM 985 O O . PHE A 1 120 ? 25.719 16.844 0.367 1.00 84.81 120 PHE A O 1
ATOM 992 N N . ILE A 1 121 ? 23.867 16.353 1.570 1.00 84.62 121 ILE A N 1
ATOM 993 C CA . ILE A 1 121 ? 22.898 16.872 0.595 1.00 84.62 121 ILE A CA 1
ATOM 994 C C . ILE A 1 121 ? 23.169 18.356 0.350 1.00 84.62 121 ILE A C 1
ATOM 996 O O . ILE A 1 121 ? 23.421 18.743 -0.788 1.00 84.62 121 ILE A O 1
ATOM 1000 N N . ARG A 1 122 ? 23.236 19.180 1.405 1.00 86.12 122 ARG A N 1
ATOM 1001 C CA . ARG A 1 122 ? 23.522 20.622 1.304 1.00 86.12 122 ARG A CA 1
ATOM 1002 C C . ARG A 1 122 ? 24.811 20.896 0.528 1.00 86.12 122 ARG A C 1
ATOM 1004 O O . ARG A 1 122 ? 24.828 21.742 -0.365 1.00 86.12 122 ARG A O 1
ATOM 1011 N N . GLY A 1 123 ? 25.888 20.175 0.839 1.00 84.75 123 GLY A N 1
ATOM 1012 C CA . GLY A 1 123 ? 27.180 20.327 0.173 1.00 84.75 123 GLY A CA 1
ATOM 1013 C C . GLY A 1 123 ? 27.164 19.895 -1.295 1.00 84.75 123 GLY A C 1
ATOM 1014 O O . GLY A 1 123 ? 27.826 20.520 -2.124 1.00 84.75 123 GLY A O 1
ATOM 1015 N N . LYS A 1 124 ? 26.421 18.839 -1.655 1.00 82.94 124 LYS A N 1
ATOM 1016 C CA . LYS A 1 124 ? 26.216 18.463 -3.064 1.00 82.94 124 LYS A CA 1
ATOM 1017 C C . LYS A 1 124 ? 25.347 19.480 -3.800 1.00 82.94 124 LYS A C 1
ATOM 1019 O O . LYS A 1 124 ? 25.717 19.863 -4.903 1.00 82.94 124 LYS A O 1
ATOM 1024 N N . VAL A 1 125 ? 24.272 19.972 -3.190 1.00 85.19 125 VAL A N 1
ATOM 1025 C CA . VAL A 1 125 ? 23.377 20.973 -3.790 1.00 85.19 125 VAL A CA 1
ATOM 1026 C C . VAL A 1 125 ? 24.111 22.274 -4.099 1.00 85.19 125 VAL A C 1
ATOM 1028 O O . VAL A 1 125 ? 24.055 22.745 -5.234 1.00 85.19 125 VAL A O 1
ATOM 1031 N N . LYS A 1 126 ? 24.892 22.803 -3.145 1.00 85.12 126 LYS A N 1
ATOM 1032 C CA . LYS A 1 126 ? 25.719 23.998 -3.381 1.00 85.12 126 LYS A CA 1
ATOM 1033 C C . LYS A 1 126 ? 26.728 23.803 -4.513 1.00 85.12 126 LYS A C 1
ATOM 1035 O O . LYS A 1 126 ? 26.947 24.723 -5.291 1.00 85.12 126 LYS A O 1
ATOM 1040 N N . ARG A 1 127 ? 27.335 22.616 -4.624 1.00 84.94 127 ARG A N 1
ATOM 1041 C CA . ARG A 1 127 ? 28.311 22.318 -5.686 1.00 84.94 127 ARG A CA 1
ATOM 1042 C C . ARG A 1 127 ? 27.661 22.126 -7.056 1.00 84.94 127 ARG A C 1
ATOM 1044 O O . ARG A 1 127 ? 28.176 22.662 -8.029 1.00 84.94 127 ARG A O 1
ATOM 1051 N N . LYS A 1 128 ? 26.563 21.366 -7.126 1.00 84.62 128 LYS A N 1
ATOM 1052 C CA . LYS A 1 128 ? 25.903 20.967 -8.379 1.00 84.62 128 LYS A CA 1
ATOM 1053 C C . LYS A 1 128 ? 25.061 22.097 -8.975 1.00 84.62 128 LYS A C 1
ATOM 1055 O O . LYS A 1 128 ? 25.187 22.363 -10.161 1.00 84.62 128 LYS A O 1
ATOM 1060 N N . TYR A 1 129 ? 24.266 22.790 -8.157 1.00 85.06 129 TYR A N 1
ATOM 1061 C CA . TYR A 1 129 ? 23.306 23.798 -8.634 1.00 85.06 129 TYR A CA 1
ATOM 1062 C C . TYR A 1 129 ? 23.714 25.240 -8.332 1.00 85.06 129 TYR A C 1
ATOM 1064 O O . TYR A 1 129 ? 23.093 26.160 -8.850 1.00 85.06 129 TYR A O 1
ATOM 1072 N N . LYS A 1 130 ? 24.720 25.464 -7.470 1.00 83.44 130 LYS A N 1
ATOM 1073 C CA . LYS A 1 130 ? 25.166 26.807 -7.038 1.00 83.44 130 LYS A CA 1
ATOM 1074 C C . LYS A 1 130 ? 24.030 27.713 -6.522 1.00 83.44 130 LYS A C 1
ATOM 1076 O O . LYS A 1 130 ? 24.169 28.931 -6.511 1.00 83.44 130 LYS A O 1
ATOM 1081 N N . SER A 1 131 ? 22.928 27.124 -6.053 1.00 81.12 131 SER A N 1
ATOM 1082 C CA . SER A 1 131 ? 21.758 27.842 -5.539 1.00 81.12 131 SER A CA 1
ATOM 1083 C C . SER A 1 131 ? 21.827 27.964 -4.018 1.00 81.12 131 SER A C 1
ATOM 1085 O O . SER A 1 131 ? 21.855 26.962 -3.296 1.00 81.12 131 SER A O 1
ATOM 1087 N N . GLN A 1 132 ? 21.865 29.205 -3.530 1.00 80.94 132 GLN A N 1
ATOM 1088 C CA . GLN A 1 132 ? 21.799 29.496 -2.098 1.00 80.94 132 GLN A CA 1
ATOM 1089 C C . GLN A 1 132 ? 20.380 29.270 -1.555 1.00 80.94 132 GLN A C 1
ATOM 1091 O O . GLN A 1 132 ? 20.242 28.708 -0.475 1.00 80.94 132 GLN A O 1
ATOM 1096 N N . GLU A 1 133 ? 19.349 29.578 -2.346 1.00 82.38 133 GLU A N 1
ATOM 1097 C CA . GLU A 1 133 ? 17.943 29.342 -1.999 1.00 82.38 133 GLU A CA 1
ATOM 1098 C C . GLU A 1 133 ? 17.666 27.861 -1.688 1.00 82.38 133 GLU A C 1
ATOM 1100 O O . GLU A 1 133 ? 17.114 27.531 -0.638 1.00 82.38 133 GLU A O 1
ATOM 1105 N N . LEU A 1 134 ? 18.129 26.945 -2.549 1.00 81.75 134 LEU A N 1
ATOM 1106 C CA . LEU A 1 134 ? 18.000 25.501 -2.319 1.00 81.75 134 LEU A CA 1
ATOM 1107 C C . LEU A 1 134 ? 18.735 25.050 -1.055 1.00 81.75 134 LEU A C 1
ATOM 1109 O O . LEU A 1 134 ? 18.265 24.187 -0.312 1.00 81.75 134 LEU A O 1
ATOM 1113 N N . ALA A 1 135 ? 19.909 25.625 -0.806 1.00 82.38 135 ALA A N 1
ATOM 1114 C CA . ALA A 1 135 ? 20.664 25.320 0.392 1.00 82.38 135 ALA A CA 1
ATOM 1115 C C . ALA A 1 135 ? 19.901 25.784 1.647 1.00 82.38 135 ALA A C 1
ATOM 1117 O O . ALA A 1 135 ? 19.833 25.043 2.629 1.00 82.38 135 ALA A O 1
ATOM 1118 N N . ASP A 1 136 ? 19.308 26.975 1.620 1.00 83.62 136 ASP A N 1
ATOM 1119 C CA . ASP A 1 136 ? 18.542 27.539 2.735 1.00 83.62 136 ASP A CA 1
ATOM 1120 C C . ASP A 1 136 ? 17.249 26.752 2.998 1.00 83.62 136 ASP A C 1
ATOM 1122 O O . ASP A 1 136 ? 16.889 26.517 4.153 1.00 83.62 136 ASP A O 1
ATOM 1126 N N . ALA A 1 137 ? 16.611 26.218 1.955 1.00 82.25 137 ALA A N 1
ATOM 1127 C CA . ALA A 1 137 ? 15.471 25.314 2.097 1.00 82.25 137 ALA A CA 1
ATOM 1128 C C . ALA A 1 137 ? 15.838 23.997 2.823 1.00 82.25 137 ALA A C 1
ATOM 1130 O O . ALA A 1 137 ? 15.056 23.502 3.640 1.00 82.25 137 ALA A O 1
ATOM 1131 N N . ILE A 1 138 ? 17.049 23.462 2.602 1.00 83.69 138 ILE A N 1
ATOM 1132 C CA . ILE A 1 138 ? 17.591 22.312 3.360 1.00 83.69 138 ILE A CA 1
ATOM 1133 C C . ILE A 1 138 ? 17.884 22.702 4.815 1.00 83.69 138 ILE A C 1
ATOM 1135 O O . ILE A 1 138 ? 17.640 21.919 5.736 1.00 83.69 138 ILE A O 1
ATOM 1139 N N . ASP A 1 139 ? 18.392 23.914 5.043 1.00 83.94 139 ASP A N 1
ATOM 1140 C CA . ASP A 1 139 ? 18.621 24.430 6.396 1.00 83.94 139 ASP A CA 1
ATOM 1141 C C . ASP A 1 139 ? 17.304 24.598 7.165 1.00 83.94 139 ASP A C 1
ATOM 1143 O O . ASP A 1 139 ? 17.258 24.303 8.358 1.00 83.94 139 ASP A O 1
ATOM 1147 N N . LYS A 1 140 ? 16.207 24.948 6.485 1.00 83.25 140 LYS A N 1
ATOM 1148 C CA . LYS A 1 140 ? 14.870 24.968 7.090 1.00 83.25 140 LYS A CA 1
ATOM 1149 C C . LYS A 1 140 ? 14.442 23.582 7.583 1.00 83.25 140 LYS A C 1
ATOM 1151 O O . LYS A 1 140 ? 13.989 23.475 8.719 1.00 83.25 140 LYS A O 1
ATOM 1156 N N . ILE A 1 141 ? 14.684 22.515 6.808 1.00 80.69 141 ILE A N 1
ATOM 1157 C CA . ILE A 1 141 ? 14.435 21.131 7.262 1.00 80.69 141 ILE A CA 1
ATOM 1158 C C . ILE A 1 141 ? 15.256 20.845 8.524 1.00 80.69 141 ILE A C 1
ATOM 1160 O O . ILE A 1 141 ? 14.718 20.359 9.519 1.00 80.69 141 ILE A O 1
ATOM 1164 N N . ARG A 1 142 ? 16.554 21.181 8.512 1.00 83.56 142 ARG A N 1
ATOM 1165 C CA . ARG A 1 142 ? 17.444 21.014 9.673 1.00 83.56 142 ARG A CA 1
ATOM 1166 C C . ARG A 1 142 ? 16.880 21.707 10.913 1.00 83.56 142 ARG A C 1
ATOM 1168 O O . ARG A 1 142 ? 16.903 21.129 11.998 1.00 83.56 142 ARG A O 1
ATOM 1175 N N . ASP A 1 143 ? 16.418 22.941 10.769 1.00 82.12 143 ASP A N 1
ATOM 1176 C CA . ASP A 1 143 ? 15.995 23.771 11.893 1.00 82.12 143 ASP A CA 1
ATOM 1177 C C . ASP A 1 143 ? 14.609 23.360 12.419 1.00 82.12 143 ASP A C 1
ATOM 1179 O O . ASP A 1 143 ? 14.410 23.314 13.639 1.00 82.12 143 ASP A O 1
ATOM 1183 N N . THR A 1 144 ? 13.703 22.913 11.544 1.00 75.56 144 THR A N 1
ATOM 1184 C CA . THR A 1 144 ? 12.446 22.260 11.939 1.00 75.56 144 THR A CA 1
ATOM 1185 C C . THR A 1 144 ? 12.711 20.954 12.688 1.00 75.56 144 THR A C 1
ATOM 1187 O O . THR A 1 144 ? 12.192 20.764 13.787 1.00 75.56 144 THR A O 1
ATOM 1190 N N . VAL A 1 145 ? 13.595 20.086 12.178 1.00 75.56 145 VAL A N 1
ATOM 1191 C CA . VAL A 1 145 ? 13.986 18.837 12.859 1.00 75.56 145 VAL A CA 1
ATOM 1192 C C . VAL A 1 145 ? 14.644 19.120 14.214 1.00 75.56 145 VAL A C 1
ATOM 1194 O O . VAL A 1 145 ? 14.367 18.423 15.188 1.00 75.56 145 VAL A O 1
ATOM 1197 N N . LYS A 1 146 ? 15.484 20.159 14.326 1.00 78.38 146 LYS A N 1
ATOM 1198 C CA . LYS A 1 146 ? 16.070 20.583 15.612 1.00 78.38 146 LYS A CA 1
ATOM 1199 C C . LYS A 1 146 ? 15.010 21.061 16.599 1.00 78.38 146 LYS A C 1
ATOM 1201 O O . LYS A 1 146 ? 15.093 20.727 17.779 1.00 78.38 146 LYS A O 1
ATOM 1206 N N . THR A 1 147 ? 14.048 21.857 16.139 1.00 74.31 147 THR A N 1
ATOM 1207 C CA . THR A 1 147 ? 12.927 22.330 16.966 1.00 74.31 147 THR A CA 1
ATOM 1208 C C . THR A 1 147 ? 12.108 21.148 17.468 1.00 74.31 147 THR A C 1
ATOM 1210 O O . THR A 1 147 ? 11.821 21.058 18.661 1.00 74.31 147 THR A O 1
ATOM 1213 N N . PHE A 1 148 ? 11.846 20.186 16.586 1.00 68.94 148 PHE A N 1
ATOM 1214 C CA . PHE A 1 148 ? 11.176 18.941 16.921 1.00 68.94 148 PHE A CA 1
ATOM 1215 C C . PHE A 1 148 ? 11.957 18.122 17.961 1.00 68.94 148 PHE A C 1
ATOM 1217 O O . PHE A 1 148 ? 11.393 17.759 18.990 1.00 68.94 148 PHE A O 1
ATOM 1224 N N . ASN A 1 149 ? 13.270 17.927 17.780 1.00 72.06 149 ASN A N 1
ATOM 1225 C CA . ASN A 1 149 ? 14.119 17.246 18.767 1.00 72.06 149 ASN A CA 1
ATOM 1226 C C . ASN A 1 149 ? 14.051 17.922 20.146 1.00 72.06 149 ASN A C 1
ATOM 1228 O O . ASN A 1 149 ? 13.855 17.256 21.155 1.00 72.06 149 ASN A O 1
ATOM 1232 N N . LYS A 1 150 ? 14.132 19.260 20.189 1.00 71.50 150 LYS A N 1
ATOM 1233 C CA . LYS A 1 150 ? 14.008 20.025 21.440 1.00 71.50 150 LYS A CA 1
ATOM 1234 C C . LYS A 1 150 ? 12.632 19.882 22.096 1.00 71.50 150 LYS A C 1
ATOM 1236 O O . LYS A 1 150 ? 12.548 19.961 23.315 1.00 71.50 150 LYS A O 1
ATOM 1241 N N . SER A 1 151 ? 11.561 19.734 21.314 1.00 64.56 151 SER A N 1
ATOM 1242 C CA . SER A 1 151 ? 10.212 19.514 21.856 1.00 64.56 151 SER A CA 1
ATOM 1243 C C . SER A 1 151 ? 10.082 18.141 22.521 1.00 64.56 151 SER A C 1
ATOM 1245 O O . SER A 1 151 ? 9.439 18.031 23.561 1.00 64.56 151 SER A O 1
ATOM 1247 N N . ILE A 1 152 ? 10.769 17.132 21.975 1.00 60.75 152 ILE A N 1
ATOM 1248 C CA . ILE A 1 152 ? 10.845 15.787 22.551 1.00 60.75 152 ILE A CA 1
ATOM 1249 C C . ILE A 1 152 ? 11.675 15.803 23.838 1.00 60.75 152 ILE A C 1
ATOM 1251 O O . ILE A 1 152 ? 11.225 15.273 24.844 1.00 60.75 152 ILE A O 1
ATOM 1255 N N . ASP A 1 153 ? 12.832 16.475 23.838 1.00 58.50 153 ASP A N 1
ATOM 1256 C CA . ASP A 1 153 ? 13.717 16.573 25.010 1.00 58.50 153 ASP A CA 1
ATOM 1257 C C . ASP A 1 153 ? 13.082 17.332 26.207 1.00 58.50 153 ASP A C 1
ATOM 1259 O O . ASP A 1 153 ? 13.601 17.264 27.319 1.00 58.50 153 ASP A O 1
ATOM 1263 N N . LYS A 1 154 ? 11.984 18.082 25.994 1.00 55.88 154 LYS A N 1
ATOM 1264 C CA . LYS A 1 154 ? 11.255 18.834 27.039 1.00 55.88 154 LYS A CA 1
ATOM 1265 C C . LYS A 1 154 ? 10.129 18.048 27.719 1.00 55.88 154 LYS A C 1
ATOM 1267 O O . LYS A 1 154 ? 9.783 18.400 28.846 1.00 55.88 154 LYS A O 1
ATOM 1272 N N . LYS A 1 155 ? 9.544 17.037 27.063 1.00 54.47 155 LYS A N 1
ATOM 1273 C CA . LYS A 1 155 ? 8.670 16.063 27.741 1.00 54.47 155 LYS A CA 1
ATOM 1274 C C . LYS A 1 155 ? 9.573 15.233 28.656 1.00 54.47 155 LYS A C 1
ATOM 1276 O O . LYS A 1 155 ? 10.704 14.938 28.275 1.00 54.47 155 LYS A O 1
ATOM 1281 N N . SER A 1 156 ? 9.156 14.949 29.889 1.00 46.12 156 SER A N 1
ATOM 1282 C CA . SER A 1 156 ? 10.075 14.366 30.875 1.00 46.12 156 SER A CA 1
ATOM 1283 C C . SER A 1 156 ? 10.684 13.054 30.358 1.00 46.12 156 SER A C 1
ATOM 1285 O O . SER A 1 156 ? 10.064 12.338 29.575 1.00 46.12 156 SER A O 1
ATOM 1287 N N . ASP A 1 157 ? 11.874 12.677 30.838 1.00 46.81 157 ASP A N 1
ATOM 1288 C CA . ASP A 1 157 ? 12.529 11.399 30.505 1.00 46.81 157 ASP A CA 1
ATOM 1289 C C . ASP A 1 157 ? 11.647 10.154 30.769 1.00 46.81 157 ASP A C 1
ATOM 1291 O O . ASP A 1 157 ? 12.052 9.043 30.426 1.00 46.81 157 ASP A O 1
ATOM 1295 N N . LYS A 1 158 ? 10.477 10.293 31.408 1.00 45.19 158 LYS A N 1
ATOM 1296 C CA . LYS A 1 158 ? 9.481 9.234 31.618 1.00 45.19 158 LYS A CA 1
ATOM 1297 C C . LYS A 1 158 ? 8.357 9.208 30.570 1.00 45.19 158 LYS A C 1
ATOM 1299 O O . LYS A 1 158 ? 7.750 8.163 30.423 1.00 45.19 158 LYS A O 1
ATOM 1304 N N . GLU A 1 159 ? 8.117 10.299 29.846 1.00 42.19 159 GLU A N 1
ATOM 1305 C CA . GLU A 1 159 ? 6.982 10.474 28.917 1.00 42.19 159 GLU A CA 1
ATOM 1306 C C . GLU A 1 159 ? 7.367 10.322 27.437 1.00 42.19 159 GLU A C 1
ATOM 1308 O O . GLU A 1 159 ? 6.516 10.389 26.555 1.00 42.19 159 GLU A O 1
ATOM 1313 N N . VAL A 1 160 ? 8.659 10.162 27.131 1.00 44.59 160 VAL A N 1
ATOM 1314 C CA . VAL A 1 160 ? 9.124 9.978 25.749 1.00 44.59 160 VAL A CA 1
ATOM 1315 C C . VAL A 1 160 ? 9.082 8.497 25.388 1.00 44.59 160 VAL A C 1
ATOM 1317 O O . VAL A 1 160 ? 10.114 7.816 25.350 1.00 44.59 160 VAL A O 1
ATOM 1320 N N . GLU A 1 161 ? 7.877 8.009 25.117 1.00 45.91 161 GLU A N 1
ATOM 1321 C CA . GLU A 1 161 ? 7.669 6.771 24.375 1.00 45.91 161 GLU A CA 1
ATOM 1322 C C . GLU A 1 161 ? 7.549 7.078 22.882 1.00 45.91 161 GLU A C 1
ATOM 1324 O O . GLU A 1 161 ? 7.021 8.102 22.452 1.00 45.91 161 GLU A O 1
ATOM 1329 N N . ILE A 1 162 ? 8.205 6.242 22.077 1.00 46.56 162 ILE A N 1
ATOM 1330 C CA . ILE A 1 162 ? 8.380 6.459 20.633 1.00 46.56 162 ILE A CA 1
ATOM 1331 C C . ILE A 1 162 ? 7.039 6.349 19.903 1.00 46.56 162 ILE A C 1
ATOM 1333 O O . ILE A 1 162 ? 6.702 7.075 18.963 1.00 46.56 162 ILE A O 1
ATOM 1337 N N . PHE A 1 163 ? 6.309 5.358 20.356 1.00 49.56 163 PHE A N 1
ATOM 1338 C CA . PHE A 1 163 ? 4.916 5.147 20.118 1.00 49.56 163 PHE A CA 1
ATOM 1339 C C . PHE A 1 163 ? 4.392 5.369 21.513 1.00 49.56 163 PHE A C 1
ATOM 1341 O O . PHE A 1 163 ? 4.788 4.627 22.405 1.00 49.56 163 PHE A O 1
ATOM 1348 N N . ASP A 1 164 ? 3.683 6.472 21.726 1.00 51.38 164 ASP A N 1
ATOM 1349 C CA . ASP A 1 164 ? 2.916 6.628 22.956 1.00 51.38 164 ASP A CA 1
ATOM 1350 C C . ASP A 1 164 ? 2.217 5.280 23.201 1.00 51.38 164 ASP A C 1
ATOM 1352 O O . ASP A 1 164 ? 1.660 4.732 22.244 1.00 51.38 164 ASP A O 1
ATOM 1356 N N . ASP A 1 165 ? 2.317 4.674 24.384 1.00 49.44 165 ASP A N 1
ATOM 1357 C CA . ASP A 1 165 ? 1.562 3.446 24.663 1.00 49.44 165 ASP A CA 1
ATOM 1358 C C . ASP A 1 165 ? 0.060 3.695 24.411 1.00 49.44 165 ASP A C 1
ATOM 1360 O O . ASP A 1 165 ? -0.653 2.819 23.919 1.00 49.44 165 ASP A O 1
ATOM 1364 N N . ALA A 1 166 ? -0.384 4.949 24.573 1.00 57.75 166 ALA A N 1
ATOM 1365 C CA . ALA A 1 166 ? -1.705 5.410 24.180 1.00 57.75 166 ALA A CA 1
ATOM 1366 C C . ALA A 1 166 ? -1.867 5.673 22.670 1.00 57.75 166 ALA A C 1
ATOM 1368 O O . ALA A 1 166 ? -2.949 6.033 22.251 1.00 57.75 166 ALA A O 1
ATOM 1369 N N . ASN A 1 167 ? -0.870 5.513 21.794 1.00 72.06 167 ASN A N 1
ATOM 1370 C CA . ASN A 1 167 ? -0.980 5.819 20.355 1.00 72.06 167 ASN A CA 1
ATOM 1371 C C . ASN A 1 167 ? -2.069 4.992 19.666 1.00 72.06 167 ASN A C 1
ATOM 1373 O O . ASN A 1 167 ? -2.746 5.481 18.761 1.00 72.06 167 ASN A O 1
ATOM 1377 N N . TYR A 1 168 ? -2.193 3.728 20.059 1.00 81.44 168 TYR A N 1
ATOM 1378 C CA . TYR A 1 168 ? -3.230 2.848 19.546 1.00 81.44 168 TYR A CA 1
ATOM 1379 C C . TYR A 1 168 ? -4.604 3.263 20.084 1.00 81.44 168 TYR A C 1
ATOM 1381 O O . TYR A 1 168 ? -5.511 3.521 19.295 1.00 81.44 168 TYR A O 1
ATOM 1389 N N . ASP A 1 169 ? -4.726 3.442 21.400 1.00 84.75 169 ASP A N 1
ATOM 1390 C CA . ASP A 1 169 ? -5.985 3.819 22.053 1.00 84.75 169 ASP A CA 1
ATOM 1391 C C . ASP A 1 169 ? -6.447 5.237 21.677 1.00 84.75 169 ASP A C 1
ATOM 1393 O O . ASP A 1 169 ? -7.624 5.470 21.419 1.00 84.75 169 ASP A O 1
ATOM 1397 N N . GLN A 1 170 ? -5.522 6.181 21.536 1.00 83.50 170 GLN A N 1
ATOM 1398 C CA . GLN A 1 170 ? -5.773 7.551 21.100 1.00 83.50 170 GLN A CA 1
ATOM 1399 C C . GLN A 1 170 ? -6.249 7.591 19.650 1.00 83.50 170 GLN A C 1
ATOM 1401 O O . GLN A 1 170 ? -7.157 8.353 19.339 1.00 83.50 170 GLN A O 1
ATOM 1406 N N . GLN A 1 171 ? -5.694 6.757 18.758 1.00 89.62 171 GLN A N 1
ATOM 1407 C CA . GLN A 1 171 ? -6.235 6.622 17.401 1.00 89.62 171 GLN A CA 1
ATOM 1408 C C . GLN A 1 171 ? -7.681 6.116 17.423 1.00 89.62 171 GLN A C 1
ATOM 1410 O O . GLN A 1 171 ? -8.486 6.584 16.622 1.00 89.62 171 GLN A O 1
ATOM 1415 N N . ILE A 1 172 ? -8.018 5.189 18.327 1.00 92.56 172 ILE A N 1
ATOM 1416 C CA . ILE A 1 172 ? -9.394 4.703 18.485 1.00 92.56 172 ILE A CA 1
ATOM 1417 C C . ILE A 1 172 ? -10.301 5.852 18.931 1.00 92.56 172 ILE A C 1
ATOM 1419 O O . ILE A 1 172 ? -11.275 6.145 18.243 1.00 92.56 172 ILE A O 1
ATOM 1423 N N . ILE A 1 173 ? -9.939 6.545 20.016 1.00 92.19 173 ILE A N 1
ATOM 1424 C CA . ILE A 1 173 ? -10.708 7.667 20.577 1.00 92.19 173 ILE A CA 1
ATOM 1425 C C . ILE A 1 173 ? -10.910 8.775 19.535 1.00 92.19 173 ILE A C 1
ATOM 1427 O O . ILE A 1 173 ? -12.029 9.246 19.334 1.00 92.19 173 ILE A O 1
ATOM 1431 N N . ASP A 1 174 ? -9.842 9.174 18.843 1.00 91.50 174 ASP A N 1
ATOM 1432 C CA . ASP A 1 174 ? -9.885 10.234 17.838 1.00 91.50 174 ASP A CA 1
ATOM 1433 C C . ASP A 1 174 ? -10.800 9.865 16.667 1.00 91.50 174 ASP A C 1
ATOM 1435 O O . ASP A 1 174 ? -11.580 10.696 16.199 1.00 91.50 174 ASP A O 1
ATOM 1439 N N . LEU A 1 175 ? -10.713 8.628 16.171 1.00 94.62 175 LEU A N 1
ATOM 1440 C CA . LEU A 1 175 ? -11.508 8.189 15.027 1.00 94.62 175 LEU A CA 1
ATOM 1441 C C . LEU A 1 175 ? -12.971 7.934 15.393 1.00 94.62 175 LEU A C 1
ATOM 1443 O O . LEU A 1 175 ? -13.838 8.229 14.573 1.00 94.62 175 LEU A O 1
ATOM 1447 N N . GLU A 1 176 ? -13.259 7.453 16.602 1.00 95.75 176 GLU A N 1
ATOM 1448 C CA . GLU A 1 176 ? -14.627 7.346 17.122 1.00 95.75 176 GLU A CA 1
ATOM 1449 C C . GLU A 1 176 ? -15.263 8.736 17.255 1.00 95.75 176 GLU A C 1
ATOM 1451 O O . GLU A 1 176 ? -16.343 8.968 16.710 1.00 95.75 176 GLU A O 1
ATOM 1456 N N . TYR A 1 177 ? -14.548 9.697 17.855 1.00 95.56 177 TYR A N 1
ATOM 1457 C CA . TYR A 1 177 ? -14.984 11.094 17.935 1.00 95.56 177 TYR A CA 1
ATOM 1458 C C . TYR A 1 177 ? -15.268 11.695 16.550 1.00 95.56 177 TYR A C 1
ATOM 1460 O O . TYR A 1 177 ? -16.290 12.354 16.336 1.00 95.56 177 TYR A O 1
ATOM 1468 N N . LEU A 1 178 ? -14.372 11.466 15.587 1.00 95.62 178 LEU A N 1
ATOM 1469 C CA . LEU A 1 178 ? -14.535 11.964 14.225 1.00 95.62 178 LEU A CA 1
ATOM 1470 C C . LEU A 1 178 ? -15.716 11.306 13.501 1.00 95.62 178 LEU A C 1
ATOM 1472 O O . LEU A 1 178 ? -16.472 12.017 12.838 1.00 95.62 178 LEU A O 1
ATOM 1476 N N . ALA A 1 179 ? -15.903 9.994 13.643 1.00 96.00 179 ALA A N 1
ATOM 1477 C CA . ALA A 1 179 ? -17.028 9.268 13.054 1.00 96.00 179 ALA A CA 1
ATOM 1478 C C . ALA A 1 179 ? -18.379 9.714 13.640 1.00 96.00 179 ALA A C 1
ATOM 1480 O O . ALA A 1 179 ? -19.357 9.847 12.904 1.00 96.00 179 ALA A O 1
ATOM 1481 N N . ASP A 1 180 ? -18.429 10.023 14.940 1.00 94.81 180 ASP A N 1
ATOM 1482 C CA . ASP A 1 180 ? -19.624 10.579 15.585 1.00 94.81 180 ASP A CA 1
ATOM 1483 C C . ASP A 1 180 ? -19.964 11.980 15.080 1.00 94.81 180 ASP A C 1
ATOM 1485 O O . ASP A 1 180 ? -21.130 12.314 14.846 1.00 94.81 180 ASP A O 1
ATOM 1489 N N . LYS A 1 181 ? -18.940 12.812 14.888 1.00 96.06 181 LYS A N 1
ATOM 1490 C CA . LYS A 1 181 ? -19.111 14.201 14.463 1.00 96.06 181 LYS A CA 1
ATOM 1491 C C . LYS A 1 181 ? -19.407 14.337 12.969 1.00 96.06 181 LYS A C 1
ATOM 1493 O O . LYS A 1 181 ? -20.164 15.225 12.573 1.00 96.06 181 LYS A O 1
ATOM 1498 N N . TYR A 1 182 ? -18.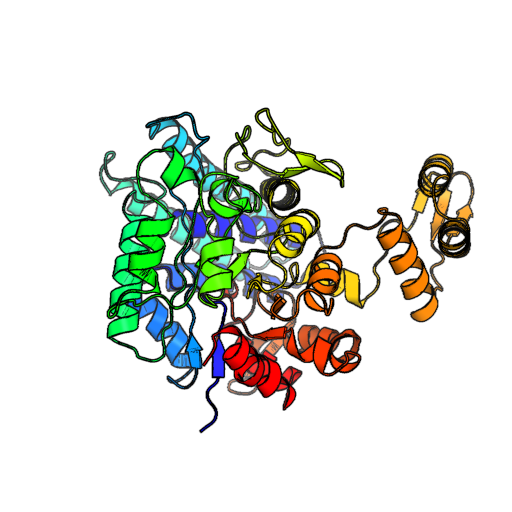822 13.480 12.134 1.00 94.94 182 TYR A N 1
ATOM 1499 C CA . TYR A 1 182 ? -18.867 13.588 10.678 1.00 94.94 182 TYR A CA 1
ATOM 1500 C C . TYR A 1 182 ? -19.356 12.282 10.041 1.00 94.94 182 TYR A C 1
ATOM 1502 O O . TYR A 1 182 ? -18.613 11.317 9.899 1.00 94.94 182 TYR A O 1
ATOM 1510 N N . LYS A 1 183 ? -20.599 12.291 9.537 1.00 89.94 183 LYS A N 1
ATOM 1511 C CA . LYS A 1 183 ? -21.270 11.111 8.943 1.00 89.94 183 LYS A CA 1
ATOM 1512 C C . LYS A 1 183 ? -20.560 10.477 7.739 1.00 89.94 183 LYS A C 1
ATOM 1514 O O . LYS A 1 183 ? -20.920 9.382 7.329 1.00 89.94 183 LYS A O 1
ATOM 1519 N N . PHE A 1 184 ? -19.618 11.187 7.128 1.00 91.44 184 PHE A N 1
ATOM 1520 C CA . PHE A 1 184 ? -18.864 10.735 5.961 1.00 91.44 184 PHE A CA 1
ATOM 1521 C C . PHE A 1 184 ? -17.456 10.237 6.326 1.00 91.44 184 PHE A C 1
ATOM 1523 O O . PHE A 1 184 ? -16.634 10.048 5.438 1.00 91.44 184 PHE A O 1
ATOM 1530 N N . ILE A 1 185 ? -17.172 9.997 7.610 1.00 95.69 185 ILE A N 1
ATOM 1531 C CA . ILE A 1 185 ? -15.954 9.323 8.068 1.00 95.69 185 ILE A CA 1
ATOM 1532 C C . ILE A 1 185 ? -16.309 7.898 8.489 1.00 95.69 185 ILE A C 1
ATOM 1534 O O . ILE A 1 185 ? -17.174 7.689 9.335 1.00 95.69 185 ILE A O 1
ATOM 1538 N N . ARG A 1 186 ? -15.625 6.914 7.902 1.00 96.25 186 ARG A N 1
ATOM 1539 C CA . ARG A 1 186 ? -15.857 5.480 8.122 1.00 96.25 186 ARG A CA 1
ATOM 1540 C C . ARG A 1 186 ? -14.541 4.756 8.414 1.00 96.25 186 ARG A C 1
ATOM 1542 O O . ARG A 1 186 ? -13.947 4.169 7.509 1.00 96.25 186 ARG A O 1
ATOM 1549 N N . PRO A 1 187 ? -14.026 4.846 9.649 1.00 97.38 187 PRO A N 1
ATOM 1550 C CA . PRO A 1 187 ? -12.674 4.412 9.976 1.00 97.38 187 PRO A CA 1
ATOM 1551 C C . PRO A 1 187 ? -12.506 2.891 9.924 1.00 97.38 187 PRO A C 1
ATOM 1553 O O . PRO A 1 187 ? -13.460 2.129 10.102 1.00 97.38 187 PRO A O 1
ATOM 1556 N N . PHE A 1 188 ? -11.268 2.450 9.691 1.00 98.12 188 PHE A N 1
ATOM 1557 C CA . PHE A 1 188 ? -10.876 1.040 9.700 1.00 98.12 188 PHE A CA 1
ATOM 1558 C C . PHE A 1 188 ? -9.971 0.753 10.895 1.00 98.12 188 PHE A C 1
ATOM 1560 O O . PHE A 1 188 ? -8.946 1.412 11.095 1.00 98.12 188 PHE A O 1
ATOM 1567 N N . PHE A 1 189 ? -10.349 -0.268 11.658 1.00 97.56 189 PHE A N 1
ATOM 1568 C CA . PHE A 1 189 ? -9.707 -0.661 12.901 1.00 97.56 189 PHE A CA 1
ATOM 1569 C C . PHE A 1 189 ? -8.415 -1.439 12.632 1.00 97.56 189 PHE A C 1
ATOM 1571 O O . PHE A 1 189 ? -8.420 -2.391 11.851 1.00 97.56 189 PHE A O 1
ATOM 1578 N N . SER A 1 190 ? -7.293 -1.061 13.246 1.00 95.31 190 SER A N 1
ATOM 1579 C CA . SER A 1 190 ? -6.027 -1.778 13.029 1.00 95.31 190 SER A CA 1
ATOM 1580 C C . SER A 1 190 ? -5.979 -3.055 13.862 1.00 95.31 190 SER A C 1
ATOM 1582 O O . SER A 1 190 ? -6.319 -3.036 15.037 1.00 95.31 190 SER A O 1
ATOM 1584 N N . VAL A 1 191 ? -5.506 -4.153 13.268 1.00 95.81 191 VAL A N 1
ATOM 1585 C CA . VAL A 1 191 ? -5.249 -5.405 13.994 1.00 95.81 191 VAL A CA 1
ATOM 1586 C C . VAL A 1 191 ? -3.784 -5.801 13.858 1.00 95.81 191 VAL A C 1
ATOM 1588 O O . VAL A 1 191 ? -3.263 -5.923 12.745 1.00 95.81 191 VAL A O 1
ATOM 1591 N N . ASP A 1 192 ? -3.149 -6.056 15.001 1.00 93.69 192 ASP A N 1
ATOM 1592 C CA . ASP A 1 192 ? -1.868 -6.747 15.114 1.00 93.69 192 ASP A CA 1
ATOM 1593 C C . ASP A 1 192 ? -2.068 -8.003 15.983 1.00 93.69 192 ASP A C 1
ATOM 1595 O O . ASP A 1 192 ? -2.457 -7.877 17.148 1.00 93.69 192 ASP A O 1
ATOM 1599 N N . PRO A 1 193 ? -1.824 -9.219 15.455 1.00 93.94 193 PRO A N 1
ATOM 1600 C CA . PRO A 1 193 ? -2.082 -10.461 16.186 1.00 93.94 193 PRO A CA 1
ATOM 1601 C C . PRO A 1 193 ? -1.238 -10.604 17.462 1.00 93.94 193 PRO A C 1
ATOM 1603 O O . PRO A 1 193 ? -1.565 -11.408 18.332 1.00 93.94 193 PRO A O 1
ATOM 1606 N N . ARG A 1 194 ? -0.157 -9.826 17.605 1.00 90.69 194 ARG A N 1
ATOM 1607 C CA . ARG A 1 194 ? 0.721 -9.880 18.779 1.00 90.69 194 ARG A CA 1
ATOM 1608 C C . ARG A 1 194 ? 0.060 -9.371 20.057 1.00 90.69 194 ARG A C 1
ATOM 1610 O O . ARG A 1 194 ? 0.431 -9.860 21.120 1.00 90.69 194 ARG A O 1
ATOM 1617 N N . ARG A 1 195 ? -0.961 -8.508 19.963 1.00 89.56 195 ARG A N 1
ATOM 1618 C CA . ARG A 1 195 ? -1.760 -8.073 21.128 1.00 89.56 195 ARG A CA 1
ATOM 1619 C C . ARG A 1 195 ? -2.425 -9.245 21.846 1.00 89.56 195 ARG A C 1
ATOM 1621 O O . ARG A 1 195 ? -2.439 -9.292 23.070 1.00 89.56 195 ARG A O 1
ATOM 1628 N N . GLU A 1 196 ? -2.921 -10.230 21.096 1.00 91.56 196 GLU A N 1
ATOM 1629 C CA . GLU A 1 196 ? -3.533 -11.426 21.689 1.00 91.56 196 GLU A CA 1
ATOM 1630 C C . GLU A 1 196 ? -2.500 -12.286 22.416 1.00 91.56 196 GLU A C 1
ATOM 1632 O O . GLU A 1 196 ? -2.729 -12.741 23.533 1.00 91.56 196 GLU A O 1
ATOM 1637 N N . TYR A 1 197 ? -1.321 -12.468 21.819 1.00 88.25 197 TYR A N 1
ATOM 1638 C CA . TYR A 1 197 ? -0.262 -13.280 22.422 1.00 88.25 197 TYR A CA 1
ATOM 1639 C C . TYR A 1 197 ? 0.340 -12.662 23.687 1.00 88.25 197 TYR A C 1
ATOM 1641 O O . TYR A 1 197 ? 0.872 -13.401 24.515 1.00 88.25 197 TYR A O 1
ATOM 1649 N N . LYS A 1 198 ? 0.275 -11.336 23.833 1.00 82.25 198 LYS A N 1
ATOM 1650 C CA . LYS A 1 198 ? 0.692 -10.620 25.046 1.00 82.25 198 LYS A CA 1
ATOM 1651 C C . LYS A 1 198 ? -0.384 -10.626 26.139 1.00 82.25 198 LYS A C 1
ATOM 1653 O O . LYS A 1 198 ? -0.095 -10.245 27.265 1.00 82.25 198 LYS A O 1
ATOM 1658 N N . GLY A 1 199 ? -1.585 -11.124 25.834 1.00 79.50 199 GLY A N 1
ATOM 1659 C CA . GLY A 1 199 ? -2.712 -11.144 26.765 1.00 79.50 199 GLY A CA 1
ATOM 1660 C C . GLY A 1 199 ? -3.400 -9.788 26.921 1.00 79.50 199 GLY A C 1
ATOM 1661 O O . GLY A 1 199 ? -4.204 -9.634 27.835 1.00 79.50 199 GLY A O 1
ATOM 1662 N N . ASP A 1 200 ? -3.110 -8.829 26.035 1.00 73.75 200 ASP A N 1
ATOM 1663 C CA . ASP A 1 200 ? -3.676 -7.479 26.100 1.00 73.75 200 ASP A CA 1
ATOM 1664 C C . ASP A 1 200 ? -5.168 -7.485 25.741 1.00 73.75 200 ASP A C 1
ATOM 1666 O O . ASP A 1 200 ? -5.948 -6.707 26.288 1.00 73.75 200 ASP A O 1
ATOM 1670 N N . ILE A 1 201 ? -5.569 -8.351 24.799 1.00 85.62 201 ILE A N 1
ATOM 1671 C CA . ILE A 1 201 ? -6.935 -8.433 24.263 1.00 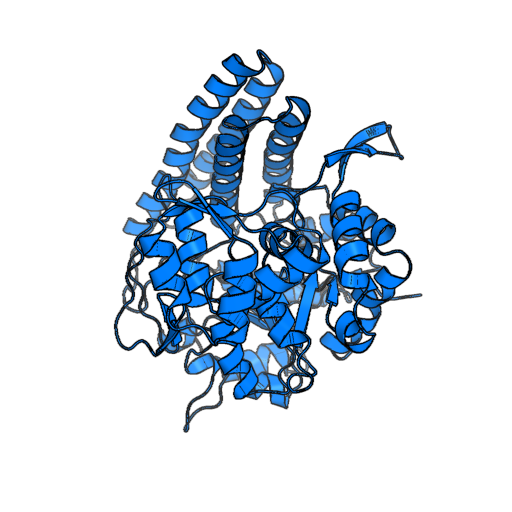85.62 201 ILE A CA 1
ATOM 1672 C C . ILE A 1 201 ? -7.303 -9.863 23.847 1.00 85.62 201 ILE A C 1
ATOM 1674 O O . ILE A 1 201 ? -6.446 -10.646 23.438 1.00 85.62 201 ILE A O 1
ATOM 1678 N N . ASN A 1 202 ? -8.603 -10.162 23.818 1.00 93.56 202 ASN A N 1
ATOM 1679 C CA . ASN A 1 202 ? -9.154 -11.188 22.933 1.00 93.56 202 ASN A CA 1
ATOM 1680 C C . ASN A 1 202 ? -9.490 -10.526 21.587 1.00 93.56 202 ASN A C 1
ATOM 1682 O O . ASN A 1 202 ? -10.362 -9.656 21.529 1.00 93.56 202 ASN A O 1
ATOM 1686 N N . THR A 1 203 ? -8.791 -10.895 20.504 1.00 95.19 203 THR A N 1
ATOM 1687 C CA . THR A 1 203 ? -8.932 -10.190 19.217 1.00 95.19 203 THR A CA 1
ATOM 1688 C C . THR A 1 203 ? -10.345 -10.295 18.657 1.00 95.19 203 THR A C 1
ATOM 1690 O O . THR A 1 203 ? -10.866 -9.308 18.148 1.00 95.19 203 THR A O 1
ATOM 1693 N N . ILE A 1 204 ? -10.973 -11.471 18.731 1.00 96.50 204 ILE A N 1
ATOM 1694 C CA . ILE A 1 204 ? -12.299 -11.682 18.139 1.00 96.50 204 ILE A CA 1
ATOM 1695 C C . ILE A 1 204 ? -13.359 -10.902 18.911 1.00 96.50 204 ILE A C 1
ATOM 1697 O O . ILE A 1 204 ? -14.106 -10.154 18.289 1.00 96.50 204 ILE A O 1
ATOM 1701 N N . GLU A 1 205 ? -13.374 -11.003 20.241 1.00 95.62 205 GLU A N 1
ATOM 1702 C CA . GLU A 1 205 ? -14.338 -10.278 21.082 1.00 95.62 205 GLU A CA 1
ATOM 1703 C C . GLU A 1 205 ? -14.209 -8.758 20.904 1.00 95.62 205 GLU A C 1
ATOM 1705 O O . GLU A 1 205 ? -15.206 -8.055 20.738 1.00 95.62 205 GLU A O 1
ATOM 1710 N N . ASN A 1 206 ? -12.975 -8.244 20.851 1.00 95.69 206 ASN A N 1
ATOM 1711 C CA . ASN A 1 206 ? -12.731 -6.823 20.615 1.00 95.69 206 ASN A CA 1
ATOM 1712 C C . ASN A 1 206 ? -13.231 -6.376 19.229 1.00 95.69 206 ASN A C 1
ATOM 1714 O O . ASN A 1 206 ? -13.817 -5.304 19.088 1.00 95.69 206 ASN A O 1
ATOM 1718 N N . LEU A 1 207 ? -13.036 -7.197 18.193 1.00 97.12 207 LEU A N 1
ATOM 1719 C CA . LEU A 1 207 ? -13.537 -6.892 16.852 1.00 97.12 207 LEU A CA 1
ATOM 1720 C C . LEU A 1 207 ? -15.063 -6.936 16.777 1.00 97.12 207 LEU A C 1
ATOM 1722 O O . LEU A 1 207 ? -15.652 -6.066 16.143 1.00 97.12 207 LEU A O 1
ATOM 1726 N N . GLU A 1 208 ? -15.708 -7.900 17.432 1.00 96.56 208 GLU A N 1
ATOM 1727 C CA . GLU A 1 208 ? -17.170 -7.953 17.523 1.00 96.56 208 GLU A CA 1
ATOM 1728 C C . GLU A 1 208 ? -17.718 -6.689 18.197 1.00 96.56 208 GLU A C 1
ATOM 1730 O O . GLU A 1 208 ? -18.642 -6.067 17.671 1.00 96.56 208 GLU A O 1
ATOM 1735 N N . GLN A 1 209 ? -17.087 -6.229 19.281 1.00 95.50 209 GLN A N 1
ATOM 1736 C CA . GLN A 1 209 ? -17.448 -4.963 19.916 1.00 95.50 209 GLN A CA 1
ATOM 1737 C C . GLN A 1 209 ? -17.234 -3.764 18.981 1.00 95.50 209 GLN A C 1
ATOM 1739 O O . GLN A 1 209 ? -18.103 -2.908 18.875 1.00 95.50 209 GLN A O 1
ATOM 1744 N N . LYS A 1 210 ? -16.085 -3.664 18.304 1.00 96.19 210 LYS A N 1
ATOM 1745 C CA . LYS A 1 210 ? -15.729 -2.464 17.527 1.00 96.19 210 LYS A CA 1
ATOM 1746 C C . LYS A 1 210 ? -16.416 -2.365 16.164 1.00 96.19 210 LYS A C 1
ATOM 1748 O O . LYS A 1 210 ? -16.501 -1.258 15.629 1.00 96.19 210 LYS A O 1
ATOM 1753 N N . LEU A 1 211 ? -16.876 -3.486 15.601 1.00 96.69 211 LEU A N 1
ATOM 1754 C CA . LEU A 1 211 ? -17.399 -3.564 14.229 1.00 96.69 211 LEU A CA 1
ATOM 1755 C C . LEU A 1 211 ? -18.858 -4.019 14.134 1.00 96.69 211 LEU A C 1
ATOM 1757 O O . LEU A 1 211 ? -19.493 -3.732 13.123 1.00 96.69 211 LEU A O 1
ATOM 1761 N N . LEU A 1 212 ? -19.383 -4.747 15.126 1.00 96.25 212 LEU A N 1
ATOM 1762 C CA . LEU A 1 212 ? -20.707 -5.383 15.038 1.00 96.25 212 LEU A CA 1
ATOM 1763 C C . LEU A 1 212 ? -21.690 -4.932 16.126 1.00 96.25 212 LEU A C 1
ATOM 1765 O O . LEU A 1 212 ? -22.874 -5.265 16.040 1.00 96.25 212 LEU A O 1
ATOM 1769 N N . SER A 1 213 ? -21.245 -4.183 17.138 1.00 94.31 213 SER A N 1
ATOM 1770 C CA . SER A 1 213 ? -22.153 -3.615 18.134 1.00 94.31 213 SER A CA 1
ATOM 1771 C C . SER A 1 213 ? -23.099 -2.583 17.506 1.00 94.31 213 SER A C 1
ATOM 1773 O O . SER A 1 213 ? -22.819 -1.986 16.466 1.00 94.31 213 SER A O 1
ATOM 1775 N N . SER A 1 214 ? -24.239 -2.326 18.154 1.00 91.00 214 SER A N 1
ATOM 1776 C CA . SER A 1 214 ? -25.213 -1.330 17.679 1.00 91.00 214 SER A CA 1
ATOM 1777 C C . SER A 1 214 ? -24.660 0.100 17.628 1.00 91.00 214 SER A C 1
ATOM 1779 O O . SER A 1 214 ? -25.216 0.953 16.940 1.00 91.00 214 SER A O 1
ATOM 1781 N N . ASP A 1 215 ? -23.599 0.371 18.385 1.00 90.31 215 ASP A N 1
ATOM 1782 C CA . ASP A 1 215 ? -22.885 1.643 18.467 1.00 90.31 215 ASP A CA 1
ATOM 1783 C C . ASP A 1 215 ? -21.524 1.622 17.747 1.00 90.31 215 ASP A C 1
ATOM 1785 O O . ASP A 1 215 ? -20.776 2.595 17.850 1.00 90.31 215 ASP A O 1
ATOM 1789 N N . ALA A 1 216 ? -21.214 0.561 16.991 1.00 93.56 216 ALA A N 1
ATOM 1790 C CA . ALA A 1 216 ? -19.950 0.413 16.280 1.00 93.56 216 ALA A CA 1
ATOM 1791 C C . ALA A 1 216 ? -19.675 1.605 15.349 1.00 93.56 216 ALA A C 1
ATOM 1793 O O . ALA A 1 216 ? -20.524 2.025 14.558 1.00 93.56 216 ALA A O 1
ATOM 1794 N N . LYS A 1 217 ? -18.459 2.153 15.444 1.00 95.06 217 LYS A N 1
ATOM 1795 C CA . LYS A 1 217 ? -18.004 3.296 14.631 1.00 95.06 217 LYS A CA 1
ATOM 1796 C C . LYS A 1 217 ? -17.093 2.884 13.487 1.00 95.06 217 LYS A C 1
ATOM 1798 O O . LYS A 1 217 ? -16.974 3.614 12.505 1.00 95.06 217 LYS A O 1
ATOM 1803 N N . PHE A 1 218 ? -16.452 1.724 13.593 1.00 97.25 218 PHE A N 1
ATOM 1804 C CA . PHE A 1 218 ? -15.554 1.225 12.563 1.00 97.25 218 PHE A CA 1
ATOM 1805 C C . PHE A 1 218 ? -16.334 0.476 11.487 1.00 97.25 218 PHE A C 1
ATOM 1807 O O . PHE A 1 218 ? -17.290 -0.237 11.766 1.00 97.25 218 PHE A O 1
ATOM 1814 N N . SER A 1 219 ? -15.918 0.651 10.234 1.00 96.75 219 SER A N 1
ATOM 1815 C CA . SER A 1 219 ? -16.555 0.029 9.065 1.00 96.75 219 SER A CA 1
ATOM 1816 C C . SER A 1 219 ? -15.722 -1.096 8.448 1.00 96.75 219 SER A C 1
ATOM 1818 O O . SER A 1 219 ? -16.173 -1.724 7.498 1.00 96.75 219 SER A O 1
ATOM 1820 N N . GLY A 1 220 ? -14.511 -1.348 8.948 1.00 98.06 220 GLY A N 1
ATOM 1821 C CA . GLY A 1 220 ? -13.593 -2.331 8.377 1.00 98.06 220 GLY A CA 1
ATOM 1822 C C . GLY A 1 220 ? -12.330 -2.532 9.208 1.00 98.06 220 GLY A C 1
ATOM 1823 O O . GLY A 1 220 ? -12.172 -1.934 10.273 1.00 98.06 220 GLY A O 1
ATOM 1824 N N . ILE A 1 221 ? -11.411 -3.359 8.704 1.00 98.31 221 ILE A N 1
ATOM 1825 C CA . ILE A 1 221 ? -10.139 -3.695 9.364 1.00 98.31 221 ILE A CA 1
ATOM 1826 C C . ILE A 1 221 ? -8.940 -3.269 8.512 1.00 98.31 221 ILE A C 1
ATOM 1828 O O . ILE A 1 221 ? -8.913 -3.495 7.303 1.00 98.31 221 ILE A O 1
ATOM 1832 N N . LYS A 1 222 ? -7.897 -2.722 9.144 1.00 97.75 222 LYS A N 1
ATOM 1833 C CA . LYS A 1 222 ? -6.583 -2.473 8.538 1.00 97.75 222 LYS A CA 1
ATOM 1834 C C . LYS A 1 222 ? -5.542 -3.467 9.052 1.00 97.75 222 LYS A C 1
ATOM 1836 O O . LYS A 1 222 ? -5.327 -3.591 10.257 1.00 97.75 222 LYS A O 1
ATOM 1841 N N . LEU A 1 223 ? -4.832 -4.117 8.128 1.00 97.81 223 LEU A N 1
ATOM 1842 C CA . LEU A 1 223 ? -3.659 -4.945 8.438 1.00 97.81 223 LEU A CA 1
ATOM 1843 C C . LEU A 1 223 ? -2.384 -4.354 7.834 1.00 97.81 223 LEU A C 1
ATOM 1845 O O . LEU A 1 223 ? -2.370 -3.892 6.690 1.00 97.81 223 LEU A O 1
ATOM 1849 N N . TYR A 1 224 ? -1.292 -4.426 8.593 1.00 95.31 224 TYR A N 1
ATOM 1850 C CA . TYR A 1 224 ? 0.021 -3.928 8.187 1.00 95.31 224 TYR A CA 1
ATOM 1851 C C . TYR A 1 224 ? 1.116 -4.961 8.497 1.00 95.31 224 TYR A C 1
ATOM 1853 O O . TYR A 1 224 ? 1.942 -4.777 9.384 1.00 95.31 224 TYR A O 1
ATOM 1861 N N . ALA A 1 225 ? 1.137 -6.071 7.753 1.00 95.69 225 ALA A N 1
ATOM 1862 C CA . ALA A 1 225 ? 2.072 -7.182 7.977 1.00 95.69 225 ALA A CA 1
ATOM 1863 C C . ALA A 1 225 ? 3.568 -6.785 8.057 1.00 95.69 225 ALA A C 1
ATOM 1865 O O . ALA A 1 225 ? 4.269 -7.309 8.931 1.00 95.69 225 ALA A O 1
ATOM 1866 N N . PRO A 1 226 ? 4.089 -5.821 7.256 1.00 92.88 226 PRO A N 1
ATOM 1867 C CA . PRO A 1 226 ? 5.481 -5.379 7.393 1.00 92.88 226 PRO A CA 1
ATOM 1868 C C . PRO A 1 226 ? 5.842 -4.839 8.786 1.00 92.88 226 PRO A C 1
ATOM 1870 O O . PRO A 1 226 ? 7.027 -4.760 9.111 1.00 92.88 226 PRO A O 1
ATOM 1873 N N . ALA A 1 227 ? 4.855 -4.495 9.626 1.00 88.62 227 ALA A N 1
ATOM 1874 C CA . ALA A 1 227 ? 5.060 -4.080 11.013 1.00 88.62 227 ALA A CA 1
ATOM 1875 C C . ALA A 1 227 ? 5.554 -5.210 11.930 1.00 88.62 227 ALA A C 1
ATOM 1877 O O . ALA A 1 227 ? 5.965 -4.925 13.055 1.00 88.62 227 ALA A O 1
ATOM 1878 N N . GLY A 1 228 ? 5.577 -6.462 11.463 1.00 91.06 228 GLY A N 1
ATOM 1879 C CA . GLY A 1 228 ? 6.268 -7.556 12.147 1.00 91.06 228 GLY A CA 1
ATOM 1880 C C . GLY A 1 228 ? 5.477 -8.854 12.297 1.00 91.06 228 GLY A C 1
ATOM 1881 O O . GLY A 1 228 ? 5.816 -9.652 13.164 1.00 91.06 228 GLY A O 1
ATOM 1882 N N . PHE A 1 229 ? 4.454 -9.098 11.479 1.00 94.06 229 PHE A N 1
ATOM 1883 C CA . PHE A 1 229 ? 3.658 -10.327 11.553 1.00 94.06 229 PHE A CA 1
ATOM 1884 C C . PHE A 1 229 ? 3.339 -10.891 10.164 1.00 94.06 229 PHE A C 1
ATOM 1886 O O . PHE A 1 229 ? 3.488 -10.216 9.149 1.00 94.06 229 PHE A O 1
ATOM 1893 N N . SER A 1 230 ? 2.916 -12.158 10.106 1.00 96.50 230 SER A N 1
ATOM 1894 C CA . SER A 1 230 ? 2.511 -12.804 8.853 1.00 96.50 230 SER A CA 1
ATOM 1895 C C . SER A 1 230 ? 1.017 -12.591 8.585 1.00 96.50 230 SER A C 1
ATOM 1897 O O . SER A 1 230 ? 0.215 -12.760 9.502 1.00 96.50 230 SER A O 1
ATOM 1899 N N . PRO A 1 231 ? 0.595 -12.392 7.324 1.00 98.00 231 PRO A N 1
ATOM 1900 C CA . PRO A 1 231 ? -0.801 -12.518 6.910 1.00 98.00 231 PRO A CA 1
ATOM 1901 C C . PRO A 1 231 ? -1.405 -13.884 7.242 1.00 98.00 231 PRO A C 1
ATOM 1903 O O . PRO A 1 231 ? -2.614 -14.035 7.283 1.00 98.00 231 PRO A O 1
ATOM 1906 N N . THR A 1 232 ? -0.574 -14.907 7.457 1.00 98.19 232 THR A N 1
ATOM 1907 C CA . THR A 1 232 ? -1.042 -16.251 7.814 1.00 98.19 232 THR A CA 1
ATOM 1908 C C . THR A 1 232 ? -0.860 -16.593 9.293 1.00 98.19 232 THR A C 1
ATOM 1910 O O . THR A 1 232 ? -0.847 -17.773 9.655 1.00 98.19 232 THR A O 1
ATOM 1913 N N . ASP A 1 233 ? -0.692 -15.578 10.141 1.00 97.19 233 ASP A N 1
ATOM 1914 C CA . ASP A 1 233 ? -0.636 -15.739 11.590 1.00 97.19 233 ASP A CA 1
ATOM 1915 C C . ASP A 1 233 ? -1.897 -16.471 12.113 1.00 97.19 233 ASP A C 1
ATOM 1917 O O . ASP A 1 233 ? -2.993 -16.205 11.611 1.00 97.19 233 ASP A O 1
ATOM 1921 N N . PRO A 1 234 ? -1.782 -17.407 13.078 1.00 96.75 234 PRO A N 1
ATOM 1922 C CA . PRO A 1 234 ? -2.916 -18.162 13.615 1.00 96.75 234 PRO A CA 1
ATOM 1923 C C . PRO A 1 234 ? -4.095 -17.327 14.129 1.00 96.75 234 PRO A C 1
ATOM 1925 O O . PRO A 1 234 ? -5.229 -17.763 13.948 1.00 96.75 234 PRO A O 1
ATOM 1928 N N . VAL A 1 235 ? -3.863 -16.144 14.705 1.00 97.06 235 VAL A N 1
ATOM 1929 C CA . VAL A 1 235 ? -4.945 -15.247 15.164 1.00 97.06 235 VAL A CA 1
ATOM 1930 C C . VAL A 1 235 ? -5.739 -14.707 13.972 1.00 97.06 235 VAL A C 1
ATOM 1932 O O . VAL A 1 235 ? -6.967 -14.626 13.996 1.00 97.06 235 VAL A O 1
ATOM 1935 N N . LEU A 1 236 ? -5.057 -14.410 12.863 1.00 98.38 236 LEU A N 1
ATOM 1936 C CA . LEU A 1 236 ? -5.699 -13.924 11.640 1.00 98.38 236 LEU A CA 1
ATOM 1937 C C . LEU A 1 236 ? -6.365 -15.067 10.859 1.00 98.38 236 LEU A C 1
ATOM 1939 O O . LEU A 1 236 ? -7.531 -14.984 10.470 1.00 98.38 236 LEU A O 1
ATOM 1943 N N . MET A 1 237 ? -5.628 -16.161 10.651 1.00 98.06 237 MET A N 1
ATOM 1944 C CA . MET A 1 237 ? -6.054 -17.316 9.858 1.00 98.06 237 MET A CA 1
ATOM 1945 C C . MET A 1 237 ? -7.031 -18.234 10.569 1.00 98.06 237 MET A C 1
ATOM 1947 O O . MET A 1 237 ? -7.710 -18.997 9.880 1.00 98.06 237 MET A O 1
ATOM 1951 N N . GLY A 1 238 ? -7.082 -18.224 11.895 1.00 97.00 238 GLY A N 1
ATOM 1952 C CA . GLY A 1 238 ? -7.797 -19.210 12.695 1.00 97.00 238 GLY A CA 1
ATOM 1953 C C . GLY A 1 238 ? -7.099 -20.570 12.722 1.00 97.00 238 GLY A C 1
ATOM 1954 O O . GLY A 1 238 ? -6.347 -20.950 11.812 1.00 97.00 238 GLY A O 1
ATOM 1955 N N . THR A 1 239 ? -7.395 -21.332 13.766 1.00 94.12 239 THR A N 1
ATOM 1956 C CA . THR A 1 239 ? -6.907 -22.697 13.989 1.00 94.12 239 THR A CA 1
ATOM 1957 C C . THR A 1 239 ? -8.070 -23.690 13.899 1.00 94.12 239 THR A C 1
ATOM 1959 O O . THR A 1 239 ? -9.174 -23.329 13.501 1.00 94.12 239 THR A O 1
ATOM 1962 N N . ASN A 1 240 ? -7.839 -24.959 14.246 1.00 91.19 240 ASN A N 1
ATOM 1963 C CA . ASN A 1 240 ? -8.921 -25.945 14.329 1.00 91.19 240 ASN A CA 1
ATOM 1964 C C . ASN A 1 240 ? -9.849 -25.706 15.532 1.00 91.19 240 ASN A C 1
ATOM 1966 O O . ASN A 1 240 ? -10.963 -26.215 15.541 1.00 91.19 240 ASN A O 1
ATOM 1970 N N . SER A 1 241 ? -9.381 -24.979 16.549 1.00 90.62 241 SER A N 1
ATOM 1971 C CA . SER A 1 241 ? -10.099 -24.760 17.808 1.00 90.62 241 SER A CA 1
ATOM 1972 C C . SER A 1 241 ? -10.558 -23.319 18.005 1.00 90.62 241 SER A C 1
ATOM 1974 O O . SER A 1 241 ? -11.334 -23.060 18.916 1.00 90.62 241 SER A O 1
ATOM 1976 N N . GLN A 1 242 ? -10.076 -22.379 17.189 1.00 91.06 242 GLN A N 1
ATOM 1977 C CA . GLN A 1 242 ? -10.358 -20.957 17.350 1.00 91.06 242 GLN A CA 1
ATOM 1978 C C . GLN A 1 242 ? -10.614 -20.292 16.000 1.00 91.06 242 GLN A C 1
ATOM 1980 O O . GLN A 1 242 ? -9.851 -20.462 15.041 1.00 91.06 242 GLN A O 1
ATOM 1985 N N . LYS A 1 243 ? -11.689 -19.505 15.952 1.00 95.06 243 LYS A N 1
ATOM 1986 C CA . LYS A 1 243 ? -12.043 -18.657 14.817 1.00 95.06 243 LYS A CA 1
ATOM 1987 C C . LYS A 1 243 ? -10.992 -17.558 14.636 1.00 95.06 243 LYS A C 1
ATOM 1989 O O . LYS A 1 243 ? -10.552 -16.959 15.608 1.00 95.06 243 LYS A O 1
ATOM 1994 N N . GLY A 1 244 ? -10.592 -17.312 13.389 1.00 97.69 244 GLY A N 1
ATOM 1995 C CA . GLY A 1 244 ? -9.657 -16.237 13.047 1.00 97.69 244 GLY A CA 1
ATOM 1996 C C . GLY A 1 244 ? -10.354 -14.978 12.544 1.00 97.69 244 GLY A C 1
ATOM 1997 O O . GLY A 1 244 ? -11.516 -15.024 12.130 1.00 97.69 244 GLY A O 1
ATOM 1998 N N . VAL A 1 245 ? -9.612 -13.872 12.499 1.00 98.56 245 VAL A N 1
ATOM 1999 C CA . VAL A 1 245 ? -10.095 -12.568 12.004 1.00 98.56 245 VAL A CA 1
ATOM 2000 C C . VAL A 1 245 ? -10.710 -12.671 10.606 1.00 98.56 245 VAL A C 1
ATOM 2002 O O . VAL A 1 245 ? -11.785 -12.127 10.364 1.00 98.56 245 VAL A O 1
ATOM 2005 N N . TYR A 1 246 ? -10.088 -13.412 9.683 1.00 98.75 246 TYR A N 1
ATOM 2006 C CA . TYR A 1 246 ? -10.621 -13.541 8.320 1.00 98.75 246 TYR A CA 1
ATOM 2007 C C . TYR A 1 246 ? -11.952 -14.294 8.259 1.00 98.75 246 TYR A C 1
ATOM 2009 O O . TYR A 1 246 ? -12.796 -13.960 7.431 1.00 98.75 246 TYR A O 1
ATOM 2017 N N . ALA A 1 247 ? -12.160 -15.277 9.141 1.00 98.56 247 ALA A N 1
ATOM 2018 C CA . ALA A 1 247 ? -13.435 -15.981 9.231 1.00 98.56 247 ALA A CA 1
ATOM 2019 C C . ALA A 1 247 ? -14.539 -15.026 9.709 1.00 98.56 247 ALA A C 1
ATOM 2021 O O . ALA A 1 247 ? -15.577 -14.930 9.061 1.00 98.56 247 ALA A O 1
ATOM 2022 N N . LEU A 1 248 ? -14.272 -14.238 10.763 1.00 98.38 248 LEU A N 1
ATOM 2023 C CA . LEU A 1 248 ? -15.192 -13.199 11.243 1.00 98.38 248 LEU A CA 1
ATOM 2024 C C . LEU A 1 248 ? -15.565 -12.213 10.131 1.00 98.38 248 LEU A C 1
ATOM 2026 O O . LEU A 1 248 ? -16.743 -11.906 9.955 1.00 98.38 248 LEU A O 1
ATOM 2030 N N . CYS A 1 249 ? -14.573 -11.758 9.364 1.00 98.56 249 CYS A N 1
ATOM 2031 C CA . CYS A 1 249 ? -14.800 -10.789 8.302 1.00 98.56 249 CYS A CA 1
ATOM 2032 C C . CYS A 1 249 ? -15.598 -11.361 7.134 1.00 98.56 249 CYS A C 1
ATOM 2034 O O . CYS A 1 249 ? -16.507 -10.699 6.645 1.00 98.56 249 CYS A O 1
ATOM 2036 N N . GLN A 1 250 ? -15.290 -12.582 6.692 1.00 98.31 250 GLN A N 1
ATOM 2037 C CA . GLN A 1 250 ? -16.025 -13.213 5.597 1.00 98.31 250 GLN A CA 1
ATOM 2038 C C . GLN A 1 250 ? -17.481 -13.510 5.990 1.00 98.31 250 GLN A C 1
ATOM 2040 O O . GLN A 1 250 ? -18.374 -13.321 5.174 1.00 98.31 250 GLN A O 1
ATOM 2045 N N . GLU A 1 251 ? -17.730 -13.955 7.225 1.00 97.69 251 GLU A N 1
ATOM 2046 C CA . GLU A 1 251 ? -19.083 -14.261 7.717 1.00 97.69 251 GLU A CA 1
ATOM 2047 C C . GLU A 1 251 ? -19.973 -13.016 7.824 1.00 97.69 251 GLU A C 1
ATOM 2049 O O . GLU A 1 251 ? -21.166 -13.092 7.546 1.00 97.69 251 GLU A O 1
ATOM 2054 N N . ASN A 1 252 ? -19.390 -11.870 8.187 1.00 97.50 252 ASN A N 1
ATOM 2055 C CA . ASN A 1 252 ? -20.123 -10.620 8.413 1.00 97.50 252 ASN A CA 1
ATOM 2056 C C . ASN A 1 252 ? -19.943 -9.591 7.286 1.00 97.50 252 ASN A C 1
ATOM 2058 O O . ASN A 1 252 ? -20.377 -8.452 7.422 1.00 97.50 252 ASN A O 1
ATOM 2062 N N . ASN A 1 253 ? -19.296 -9.971 6.179 1.00 96.94 253 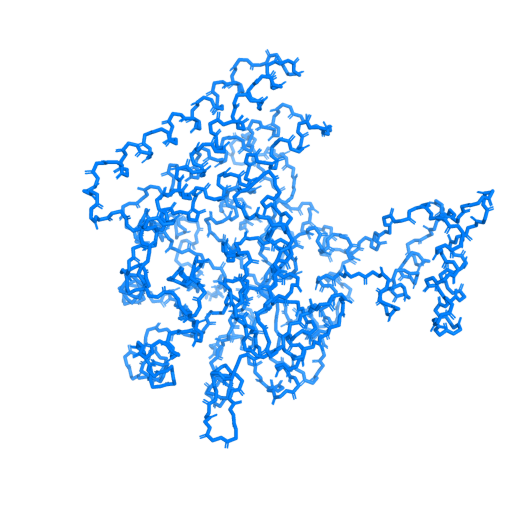ASN A N 1
ATOM 2063 C CA . ASN A 1 253 ? -18.943 -9.079 5.070 1.00 96.94 253 ASN A CA 1
ATOM 2064 C C . ASN A 1 253 ? -18.190 -7.805 5.516 1.00 96.94 253 ASN A C 1
ATOM 2066 O O . ASN A 1 253 ? -18.411 -6.721 4.981 1.00 96.94 253 ASN A O 1
ATOM 2070 N N . ILE A 1 254 ? -17.288 -7.925 6.491 1.00 98.19 254 ILE A N 1
ATOM 2071 C CA . ILE A 1 254 ? -16.462 -6.804 6.954 1.00 98.19 254 ILE A CA 1
ATOM 2072 C C . ILE A 1 254 ? -15.311 -6.607 5.954 1.00 98.19 254 ILE A C 1
ATOM 2074 O O . ILE A 1 254 ? -14.563 -7.560 5.711 1.00 98.19 254 ILE A O 1
ATOM 2078 N N . PRO A 1 255 ? -15.130 -5.409 5.371 1.00 98.44 255 PRO A N 1
ATOM 2079 C CA . PRO A 1 255 ? -14.029 -5.139 4.458 1.00 98.44 255 PRO A CA 1
ATOM 2080 C C . PRO A 1 255 ? -12.684 -5.047 5.186 1.00 98.44 255 PRO A C 1
ATOM 2082 O O . PRO A 1 255 ? -12.563 -4.443 6.255 1.00 98.44 255 PRO A O 1
ATOM 2085 N N . LEU A 1 256 ? -11.643 -5.599 4.563 1.00 98.56 256 LEU A N 1
ATOM 2086 C CA . LEU A 1 256 ? -10.258 -5.426 4.989 1.00 98.56 256 LEU A CA 1
ATOM 2087 C C . LEU A 1 256 ? -9.500 -4.562 3.992 1.00 98.56 256 LEU A C 1
ATOM 2089 O O . LEU A 1 256 ? -9.557 -4.810 2.793 1.00 98.56 256 LEU A O 1
ATOM 2093 N N . THR A 1 257 ? -8.686 -3.641 4.486 1.00 98.56 257 THR A N 1
ATOM 2094 C CA . THR A 1 257 ? -7.621 -3.015 3.702 1.00 98.56 257 THR A CA 1
ATOM 2095 C C . THR A 1 257 ? -6.282 -3.475 4.253 1.00 98.56 257 THR A C 1
ATOM 2097 O O . THR A 1 257 ? -6.013 -3.364 5.446 1.00 98.56 257 THR A O 1
ATOM 2100 N N . VAL A 1 258 ? -5.409 -3.994 3.398 1.00 98.06 258 VAL A N 1
ATOM 2101 C CA . VAL A 1 258 ? -4.090 -4.488 3.803 1.00 98.06 258 VAL A CA 1
ATOM 2102 C C . VAL A 1 258 ? -3.020 -3.692 3.083 1.00 98.06 258 VAL A C 1
ATOM 2104 O O . VAL A 1 258 ? -3.130 -3.453 1.884 1.00 98.06 258 VAL A O 1
ATOM 2107 N N . HIS A 1 259 ? -1.982 -3.255 3.796 1.00 95.88 259 HIS A N 1
ATOM 2108 C CA . HIS A 1 259 ? -0.822 -2.652 3.132 1.00 95.88 259 HIS A CA 1
ATOM 2109 C C . HIS A 1 259 ? -0.226 -3.663 2.155 1.00 95.88 259 HIS A C 1
ATOM 2111 O O . HIS A 1 259 ? 0.100 -4.768 2.582 1.00 95.88 259 HIS A O 1
ATOM 2117 N N . ASN A 1 260 ? -0.077 -3.336 0.868 1.00 94.94 260 ASN A N 1
ATOM 2118 C CA . ASN A 1 260 ? 0.483 -4.268 -0.113 1.00 94.94 260 ASN A CA 1
ATOM 2119 C C . ASN A 1 260 ? 1.387 -3.588 -1.148 1.00 94.94 260 ASN A C 1
ATOM 2121 O O . ASN A 1 260 ? 1.158 -3.642 -2.351 1.00 94.94 260 ASN A O 1
ATOM 2125 N N . SER A 1 261 ? 2.465 -2.982 -0.661 1.00 91.44 261 SER A N 1
ATOM 2126 C CA . SER A 1 261 ? 3.580 -2.531 -1.493 1.00 91.44 261 SER A CA 1
ATOM 2127 C C . SER A 1 261 ? 4.917 -3.016 -0.943 1.00 91.44 261 SER A C 1
ATOM 2129 O O . SER A 1 261 ? 5.008 -3.547 0.171 1.00 91.44 261 SER A O 1
ATOM 2131 N N . ASN A 1 262 ? 5.960 -2.824 -1.744 1.00 86.44 262 ASN A N 1
ATOM 2132 C CA . ASN A 1 262 ? 7.345 -3.114 -1.387 1.00 86.44 262 ASN A CA 1
ATOM 2133 C C . ASN A 1 262 ? 8.029 -1.962 -0.608 1.00 86.44 262 ASN A C 1
ATOM 2135 O O . ASN A 1 262 ? 9.235 -2.023 -0.369 1.00 86.44 262 ASN A O 1
ATOM 2139 N N . ALA A 1 263 ? 7.270 -0.929 -0.222 1.00 82.69 263 ALA A N 1
ATOM 2140 C CA . ALA A 1 263 ? 7.740 0.298 0.419 1.00 82.69 263 ALA A CA 1
ATOM 2141 C C . ALA A 1 263 ? 6.840 0.703 1.608 1.00 82.69 263 ALA A C 1
ATOM 2143 O O . ALA A 1 263 ? 5.924 -0.028 1.993 1.00 82.69 263 ALA A O 1
ATOM 2144 N N . GLY A 1 264 ? 7.109 1.871 2.203 1.00 80.62 264 GLY A N 1
ATOM 2145 C CA . GLY A 1 264 ? 6.379 2.413 3.352 1.00 80.62 264 GLY A CA 1
ATOM 2146 C C . GLY A 1 264 ? 7.145 2.251 4.666 1.00 80.62 264 GLY A C 1
ATOM 2147 O O . GLY A 1 264 ? 8.311 2.636 4.777 1.00 80.62 264 GLY A O 1
ATOM 2148 N N . PHE A 1 265 ? 6.488 1.696 5.680 1.00 81.75 265 PHE A N 1
ATOM 2149 C CA . PHE A 1 265 ? 7.079 1.409 6.984 1.00 81.75 265 PHE A CA 1
ATOM 2150 C C . PHE A 1 265 ? 7.322 -0.097 7.146 1.00 81.75 265 PHE A C 1
ATOM 2152 O O . PHE A 1 265 ? 6.671 -0.922 6.514 1.00 81.75 265 PHE A O 1
ATOM 2159 N N . ALA A 1 266 ? 8.251 -0.476 8.020 1.00 86.50 266 ALA A N 1
ATOM 2160 C CA . ALA A 1 266 ? 8.444 -1.863 8.421 1.00 86.50 266 ALA A CA 1
ATOM 2161 C C . ALA A 1 266 ? 8.986 -1.940 9.852 1.00 86.50 266 ALA A C 1
ATOM 2163 O O . ALA A 1 266 ? 9.466 -0.940 10.389 1.00 86.50 266 ALA A O 1
ATOM 2164 N N . CYS A 1 267 ? 8.934 -3.126 10.461 1.00 84.62 267 CYS A N 1
ATOM 2165 C CA . CYS A 1 267 ? 9.471 -3.339 11.799 1.00 84.62 267 CYS A CA 1
ATOM 2166 C C . CYS A 1 267 ? 10.958 -2.958 11.897 1.00 84.62 267 CYS A C 1
ATOM 2168 O O . CYS A 1 267 ? 11.748 -3.077 10.961 1.00 84.62 267 CYS A O 1
ATOM 2170 N N . LEU A 1 268 ? 11.367 -2.508 13.070 1.00 80.56 268 LEU A N 1
ATOM 2171 C CA . LEU A 1 268 ? 12.702 -1.991 13.346 1.00 80.56 268 LEU A CA 1
ATOM 2172 C C . LEU A 1 268 ? 13.678 -3.102 13.782 1.00 80.56 268 LEU A C 1
ATOM 2174 O O . LEU A 1 268 ? 14.905 -2.912 13.799 1.00 80.56 268 LEU A O 1
ATOM 2178 N N . SER A 1 269 ? 13.138 -4.275 14.115 1.00 80.25 269 SER A N 1
ATOM 2179 C CA . SER A 1 269 ? 13.864 -5.449 14.592 1.00 80.25 269 SER A CA 1
ATOM 2180 C C . SER A 1 269 ? 14.748 -6.081 13.515 1.00 80.25 269 SER A C 1
ATOM 2182 O O . SER A 1 269 ? 14.410 -6.109 12.335 1.00 80.25 269 SER A O 1
ATOM 2184 N N . THR A 1 270 ? 15.919 -6.588 13.914 1.00 84.00 270 THR A N 1
ATOM 2185 C CA . THR A 1 270 ? 16.846 -7.336 13.033 1.00 84.00 270 THR A CA 1
ATOM 2186 C C . THR A 1 270 ? 16.615 -8.842 13.103 1.00 84.00 270 THR A C 1
ATOM 2188 O O . THR A 1 270 ? 16.900 -9.550 12.153 1.00 84.00 270 THR A O 1
ATOM 2191 N N . VAL A 1 271 ? 16.087 -9.331 14.218 1.00 86.94 271 VAL A N 1
ATOM 2192 C CA . VAL A 1 271 ? 15.631 -10.713 14.387 1.00 86.94 271 VAL A CA 1
ATOM 2193 C C . VAL A 1 271 ? 14.166 -10.611 14.746 1.00 86.94 271 VAL A C 1
ATOM 2195 O O . VAL A 1 271 ? 13.869 -9.740 15.548 1.00 86.94 271 VAL A O 1
ATOM 2198 N N . LEU A 1 272 ? 13.279 -11.427 14.188 1.00 87.69 272 LEU A N 1
ATOM 2199 C CA . LEU A 1 272 ? 11.842 -11.353 14.444 1.00 87.69 272 LEU A CA 1
ATOM 2200 C C . LEU A 1 272 ? 11.257 -12.756 14.593 1.00 87.69 272 LEU A C 1
ATOM 2202 O O . LEU A 1 272 ? 11.556 -13.655 13.810 1.00 87.69 272 LEU A O 1
ATOM 2206 N N . LYS A 1 273 ? 10.407 -12.949 15.597 1.00 89.44 273 LYS A N 1
ATOM 2207 C CA . LYS A 1 273 ? 9.607 -14.165 15.741 1.00 89.44 273 LYS A CA 1
ATOM 2208 C C . LYS A 1 273 ? 8.312 -13.959 14.968 1.00 89.44 273 LYS A C 1
ATOM 2210 O O . LYS A 1 273 ? 7.603 -12.993 15.203 1.00 89.44 273 LYS A O 1
ATOM 2215 N N . VAL A 1 274 ? 8.043 -14.839 14.013 1.00 91.12 274 VAL A N 1
ATOM 2216 C CA . VAL A 1 274 ? 6.857 -14.764 13.157 1.00 91.12 274 VAL A CA 1
ATOM 2217 C C . VAL A 1 274 ? 6.125 -16.090 13.262 1.00 91.12 274 VAL A C 1
ATOM 2219 O O . VAL A 1 274 ? 6.758 -17.146 13.228 1.00 91.12 274 VAL A O 1
ATOM 2222 N N . ARG A 1 275 ? 4.797 -16.051 13.379 1.00 93.06 275 ARG A N 1
ATOM 2223 C CA . ARG A 1 275 ? 3.949 -17.242 13.279 1.00 93.06 275 ARG A CA 1
ATOM 2224 C C . ARG A 1 275 ? 3.285 -17.259 11.906 1.00 93.06 275 ARG A C 1
ATOM 2226 O O . ARG A 1 275 ? 2.843 -16.229 11.414 1.00 93.06 275 ARG A O 1
ATOM 2233 N N . GLY A 1 276 ? 3.227 -18.433 11.282 1.00 95.56 276 GLY A N 1
ATOM 2234 C CA . GLY A 1 276 ? 2.670 -18.602 9.938 1.00 95.56 276 GLY A CA 1
ATOM 2235 C C . GLY A 1 276 ? 3.748 -18.717 8.859 1.00 95.56 276 GLY A C 1
ATOM 2236 O O . GLY A 1 276 ? 4.796 -19.328 9.070 1.00 95.56 276 GLY A O 1
ATOM 2237 N N . HIS A 1 277 ? 3.453 -18.186 7.679 1.00 97.94 277 HIS A N 1
ATOM 2238 C CA . HIS A 1 277 ? 4.279 -18.280 6.481 1.00 97.94 277 HIS A CA 1
ATOM 2239 C C . HIS A 1 277 ? 4.982 -16.964 6.167 1.00 97.94 277 HIS A C 1
ATOM 2241 O O . HIS A 1 277 ? 4.447 -15.878 6.388 1.00 97.94 277 HIS A O 1
ATOM 2247 N N . VAL A 1 278 ? 6.166 -17.080 5.586 1.00 97.06 278 VAL A N 1
ATOM 2248 C CA . VAL A 1 278 ? 6.980 -15.971 5.090 1.00 97.06 278 VAL A CA 1
ATOM 2249 C C . VAL A 1 278 ? 7.459 -16.289 3.678 1.00 97.06 278 VAL A C 1
ATOM 2251 O O . VAL A 1 278 ? 7.490 -17.454 3.279 1.00 97.06 278 VAL A O 1
ATOM 2254 N N . ASN A 1 279 ? 7.836 -15.269 2.918 1.00 96.25 279 ASN A N 1
ATOM 2255 C CA . ASN A 1 279 ? 8.419 -15.418 1.590 1.00 96.25 279 ASN A CA 1
ATOM 2256 C C . ASN A 1 279 ? 9.948 -15.303 1.674 1.00 96.25 279 ASN A C 1
ATOM 2258 O O . ASN A 1 279 ? 10.498 -14.206 1.717 1.00 96.25 279 ASN A O 1
ATOM 2262 N N . MET A 1 280 ? 10.634 -16.444 1.698 1.00 91.56 280 MET A N 1
ATOM 2263 C CA . MET A 1 280 ? 12.094 -16.528 1.772 1.00 91.56 280 MET A CA 1
ATOM 2264 C C . MET A 1 280 ? 12.639 -17.051 0.449 1.00 91.56 280 MET A C 1
ATOM 2266 O O . MET A 1 280 ? 12.221 -18.106 -0.026 1.00 91.56 280 MET A O 1
ATOM 2270 N N . HIS A 1 281 ? 13.566 -16.305 -0.156 1.00 85.44 281 HIS A N 1
ATOM 2271 C CA . HIS A 1 281 ? 14.177 -16.653 -1.447 1.00 85.44 281 HIS A CA 1
ATOM 2272 C C . HIS A 1 281 ? 13.129 -16.993 -2.529 1.00 85.44 281 HIS A C 1
ATOM 2274 O O . HIS A 1 281 ? 13.249 -17.982 -3.247 1.00 85.44 281 HIS A O 1
ATOM 2280 N N . GLY A 1 282 ? 12.042 -16.213 -2.583 1.00 85.94 282 GLY A N 1
ATOM 2281 C CA . GLY A 1 282 ? 10.953 -16.380 -3.554 1.00 85.94 282 GLY A CA 1
ATOM 2282 C C . GLY A 1 282 ? 9.957 -17.509 -3.253 1.00 85.94 282 GLY A C 1
ATOM 2283 O O . GLY A 1 282 ? 8.985 -17.659 -4.007 1.00 85.94 282 GLY A O 1
ATOM 2284 N N . ASN A 1 283 ? 10.165 -18.261 -2.167 1.00 91.44 283 ASN A N 1
ATOM 2285 C CA . ASN A 1 283 ? 9.340 -19.388 -1.748 1.00 91.44 283 ASN A CA 1
ATOM 2286 C C . ASN A 1 283 ? 8.546 -19.064 -0.483 1.00 91.44 283 ASN A C 1
ATOM 2288 O O . ASN A 1 283 ? 9.085 -18.557 0.501 1.00 91.44 283 ASN A O 1
ATOM 2292 N N . VAL A 1 284 ? 7.261 -19.422 -0.485 1.00 96.56 284 VAL A N 1
ATOM 2293 C CA . VAL A 1 284 ? 6.411 -19.291 0.702 1.00 96.56 284 VAL A CA 1
ATOM 2294 C C . VAL A 1 284 ? 6.614 -20.507 1.595 1.00 96.56 284 VAL A C 1
ATOM 2296 O O . VAL A 1 284 ? 6.235 -21.619 1.231 1.00 96.56 284 VAL A O 1
ATOM 2299 N N . ILE A 1 285 ? 7.203 -20.292 2.768 1.00 96.56 285 ILE A N 1
ATOM 2300 C CA . ILE A 1 285 ? 7.530 -21.348 3.728 1.00 96.56 285 ILE A CA 1
ATOM 2301 C C . ILE A 1 285 ? 6.922 -21.039 5.091 1.00 96.56 285 ILE A C 1
ATOM 2303 O O . ILE A 1 285 ? 6.886 -19.887 5.519 1.00 96.56 285 ILE A O 1
ATOM 2307 N N . LYS A 1 286 ? 6.448 -22.073 5.791 1.00 96.00 286 LYS A N 1
ATOM 2308 C CA . LYS A 1 286 ? 6.024 -21.951 7.189 1.00 96.00 286 LYS A CA 1
ATOM 2309 C C . LYS A 1 286 ? 7.261 -21.867 8.077 1.00 96.00 286 LYS A C 1
ATOM 2311 O O . LYS A 1 286 ? 8.131 -22.734 7.988 1.00 96.00 286 LYS A O 1
ATOM 2316 N N . ILE A 1 287 ? 7.342 -20.845 8.922 1.00 91.56 287 ILE A N 1
ATOM 2317 C CA . ILE A 1 287 ? 8.496 -20.632 9.794 1.00 91.56 287 ILE A CA 1
ATOM 2318 C C . ILE A 1 287 ? 8.189 -21.104 11.219 1.00 91.56 287 ILE A C 1
ATOM 2320 O O . ILE A 1 287 ? 7.123 -20.832 11.766 1.00 91.56 287 ILE A O 1
ATOM 2324 N N . ASN A 1 288 ? 9.146 -21.817 11.817 1.00 85.69 288 ASN A N 1
ATOM 2325 C CA . ASN A 1 288 ? 9.064 -22.310 13.199 1.00 85.69 288 ASN A CA 1
ATOM 2326 C C . ASN A 1 288 ? 10.189 -21.745 14.089 1.00 85.69 288 ASN A C 1
ATOM 2328 O O . ASN A 1 288 ? 10.313 -22.119 15.252 1.00 85.69 288 ASN A O 1
ATOM 2332 N N . LYS A 1 289 ? 11.053 -20.893 13.529 1.00 87.81 289 LYS A N 1
ATOM 2333 C CA . LYS A 1 289 ? 12.201 -20.271 14.199 1.00 87.81 289 LYS A CA 1
ATOM 2334 C C . LYS A 1 289 ? 12.207 -18.769 13.897 1.00 87.81 289 LYS A C 1
ATOM 2336 O O . LYS A 1 289 ? 11.638 -18.375 12.880 1.00 87.81 289 LYS A O 1
ATOM 2341 N N . PRO A 1 290 ? 12.845 -17.937 14.735 1.00 90.44 290 PRO A N 1
ATOM 2342 C CA . PRO A 1 290 ? 13.015 -16.524 14.424 1.00 90.44 290 PRO A CA 1
ATOM 2343 C C . PRO A 1 290 ? 13.713 -16.321 13.074 1.00 90.44 290 PRO A C 1
ATOM 2345 O O . PRO A 1 290 ? 14.655 -17.043 12.742 1.00 90.44 290 PRO A O 1
ATOM 2348 N N . ILE A 1 291 ? 13.249 -15.334 12.313 1.00 91.50 291 ILE A N 1
ATOM 2349 C CA . ILE A 1 291 ? 13.887 -14.876 11.079 1.00 91.50 291 ILE A CA 1
ATOM 2350 C C . ILE A 1 291 ? 14.918 -13.797 11.402 1.00 91.50 291 ILE A C 1
ATOM 2352 O O . ILE A 1 291 ? 14.716 -13.002 12.319 1.00 91.50 291 ILE A O 1
ATOM 2356 N N . THR A 1 292 ? 16.006 -13.752 10.638 1.00 91.00 292 THR A N 1
ATOM 2357 C CA . THR A 1 292 ? 17.028 -12.704 10.735 1.00 91.00 292 THR A CA 1
ATOM 2358 C C . THR A 1 292 ? 17.027 -11.904 9.444 1.00 91.00 292 THR A C 1
ATOM 2360 O O . THR A 1 292 ? 17.134 -12.484 8.369 1.00 91.00 292 THR A O 1
ATOM 2363 N N . PHE A 1 293 ? 16.919 -10.586 9.565 1.00 90.94 293 PHE A N 1
ATOM 2364 C CA . PHE A 1 293 ? 17.032 -9.638 8.466 1.00 90.94 293 PHE A CA 1
ATOM 2365 C C . PHE A 1 293 ? 18.489 -9.212 8.286 1.00 90.94 293 PHE A C 1
ATOM 2367 O O . PHE A 1 293 ? 19.180 -8.890 9.259 1.00 90.94 293 PHE A O 1
ATOM 2374 N N . GLU A 1 294 ? 18.942 -9.160 7.043 1.00 91.75 294 GLU A N 1
ATOM 2375 C CA . GLU A 1 294 ? 20.293 -8.755 6.670 1.00 91.75 294 GLU A CA 1
ATOM 2376 C C . GLU A 1 294 ? 20.471 -7.239 6.799 1.00 91.75 294 GLU A C 1
ATOM 2378 O O . GLU A 1 294 ? 21.492 -6.752 7.303 1.00 91.75 294 GLU A O 1
ATOM 2383 N N . ASN A 1 295 ? 19.459 -6.467 6.391 1.00 89.25 295 ASN A N 1
ATOM 2384 C CA . ASN A 1 295 ? 19.538 -5.016 6.371 1.00 89.25 295 ASN A CA 1
ATOM 2385 C C . ASN A 1 295 ? 19.034 -4.414 7.688 1.00 89.25 295 ASN A C 1
ATOM 2387 O O . ASN A 1 295 ? 17.928 -4.671 8.186 1.00 89.25 295 ASN A O 1
ATOM 2391 N N . LYS A 1 296 ? 19.876 -3.553 8.268 1.00 82.88 296 LYS A N 1
ATOM 2392 C CA . LYS A 1 296 ? 19.579 -2.821 9.503 1.00 82.88 296 LYS A CA 1
ATOM 2393 C C . LYS A 1 296 ? 18.757 -1.577 9.185 1.00 82.88 296 LYS A C 1
ATOM 2395 O O . LYS A 1 296 ? 19.236 -0.703 8.467 1.00 82.88 296 LYS A O 1
ATOM 2400 N N . PHE A 1 297 ? 17.597 -1.446 9.826 1.00 74.38 297 PHE A N 1
ATOM 2401 C CA . PHE A 1 297 ? 16.694 -0.306 9.643 1.00 74.38 297 PHE A CA 1
ATOM 2402 C C . PHE A 1 297 ? 17.367 1.050 9.922 1.00 74.38 297 PHE A C 1
ATOM 2404 O O . PHE A 1 297 ? 17.314 1.964 9.110 1.00 74.38 297 PHE A O 1
ATOM 2411 N N . PHE A 1 298 ? 18.077 1.179 11.049 1.00 74.31 298 PHE A N 1
ATOM 2412 C CA . PHE A 1 298 ? 18.813 2.402 11.401 1.00 74.31 298 PHE A CA 1
ATOM 2413 C C . PHE A 1 298 ? 20.211 2.417 10.775 1.00 74.31 298 PHE A C 1
ATOM 2415 O O . PHE A 1 298 ? 21.221 2.337 11.481 1.00 74.31 298 PHE A O 1
ATOM 2422 N N . SER A 1 299 ? 20.271 2.465 9.448 1.00 74.69 299 SER A N 1
ATOM 2423 C CA . SER A 1 299 ? 21.516 2.566 8.687 1.00 74.69 299 SER A CA 1
ATOM 2424 C C . SER A 1 299 ? 21.303 3.335 7.380 1.00 74.69 299 SER A C 1
ATOM 2426 O O . SER A 1 299 ? 20.188 3.740 7.068 1.00 74.69 299 SER A O 1
ATOM 2428 N N . LEU A 1 300 ? 22.370 3.515 6.595 1.00 71.19 300 LEU A N 1
ATOM 2429 C CA . LEU A 1 300 ? 22.253 4.036 5.228 1.00 71.19 300 LEU A CA 1
ATOM 2430 C C . LEU A 1 300 ? 21.462 3.098 4.295 1.00 71.19 300 LEU A C 1
ATOM 2432 O O . LEU A 1 300 ? 21.096 3.538 3.215 1.00 71.19 300 LEU A O 1
ATOM 2436 N N . LYS A 1 301 ? 21.188 1.854 4.724 1.00 80.12 301 LYS A N 1
ATOM 2437 C CA . LYS A 1 301 ? 20.389 0.848 4.011 1.00 80.12 301 LYS A CA 1
ATOM 2438 C C . LYS A 1 301 ? 18.933 0.760 4.503 1.00 80.12 301 LYS A C 1
ATOM 2440 O O . LYS A 1 301 ? 18.355 -0.324 4.594 1.00 80.12 301 LYS A O 1
ATOM 2445 N N . ALA A 1 302 ? 18.366 1.873 4.973 1.00 75.75 302 ALA A N 1
ATOM 2446 C CA . ALA A 1 302 ? 17.023 1.882 5.559 1.00 75.75 302 ALA A CA 1
ATOM 2447 C C . ALA A 1 302 ? 15.937 1.497 4.537 1.00 75.75 302 ALA A C 1
ATOM 2449 O O . ALA A 1 302 ? 14.995 0.791 4.888 1.00 75.75 302 ALA A O 1
ATOM 2450 N N . SER A 1 303 ? 16.090 1.923 3.280 1.00 78.75 303 SER A N 1
ATOM 2451 C CA . SER A 1 303 ? 15.160 1.591 2.193 1.00 78.75 303 SER A CA 1
ATOM 2452 C C . SER A 1 303 ? 15.179 0.089 1.892 1.00 78.75 303 SER A C 1
ATOM 2454 O O . SER A 1 303 ? 14.137 -0.561 1.888 1.00 78.75 303 SER A O 1
ATOM 2456 N N . GLU A 1 304 ? 16.371 -0.495 1.787 1.00 87.69 304 GLU A N 1
ATOM 2457 C CA . GLU A 1 304 ? 16.587 -1.926 1.578 1.00 87.69 304 GLU A CA 1
ATOM 2458 C C . GLU A 1 304 ? 16.061 -2.746 2.761 1.00 87.69 304 GLU A C 1
ATOM 2460 O O . GLU A 1 304 ? 15.486 -3.813 2.570 1.00 87.69 304 GLU A O 1
ATOM 2465 N N . ALA A 1 305 ? 16.188 -2.228 3.986 1.00 87.88 305 ALA A N 1
ATOM 2466 C CA . ALA A 1 305 ? 15.618 -2.844 5.180 1.00 87.88 305 ALA A CA 1
ATOM 2467 C C . ALA A 1 305 ? 14.083 -2.913 5.142 1.00 87.88 305 ALA A C 1
ATOM 2469 O O . ALA A 1 305 ? 13.513 -3.924 5.562 1.00 87.88 305 ALA A O 1
ATOM 2470 N N . ILE A 1 306 ? 13.416 -1.869 4.647 1.00 87.50 306 ILE A N 1
ATOM 2471 C CA . ILE A 1 306 ? 11.956 -1.853 4.476 1.00 87.50 306 ILE A CA 1
ATOM 2472 C C . ILE A 1 306 ? 11.548 -2.828 3.382 1.00 87.50 306 ILE A C 1
ATOM 2474 O O . ILE A 1 306 ? 10.688 -3.674 3.621 1.00 87.50 306 ILE A O 1
ATOM 2478 N N . HIS A 1 307 ? 12.209 -2.753 2.226 1.00 90.69 307 HIS A N 1
ATOM 2479 C CA . HIS A 1 307 ? 11.943 -3.632 1.096 1.00 90.69 307 HIS A CA 1
ATOM 2480 C C . HIS A 1 307 ? 12.094 -5.109 1.479 1.00 90.69 307 HIS A C 1
ATOM 2482 O O . HIS A 1 307 ? 11.208 -5.913 1.209 1.00 90.69 307 HIS A O 1
ATOM 2488 N N . GLU A 1 308 ? 13.174 -5.466 2.178 1.00 94.19 308 GLU A N 1
ATOM 2489 C CA . GLU A 1 308 ? 13.423 -6.821 2.676 1.00 94.19 308 GLU A CA 1
ATOM 2490 C C . GLU A 1 308 ? 12.285 -7.317 3.584 1.00 94.19 308 GLU A C 1
ATOM 2492 O O . GLU A 1 308 ? 11.748 -8.407 3.381 1.00 94.19 308 GLU A O 1
ATOM 2497 N N . ARG A 1 309 ? 11.872 -6.510 4.567 1.00 93.56 309 ARG A N 1
ATOM 2498 C CA . ARG A 1 309 ? 10.799 -6.873 5.508 1.00 93.56 309 ARG A CA 1
ATOM 2499 C C . ARG A 1 309 ? 9.456 -6.999 4.816 1.00 93.56 309 ARG A C 1
ATOM 2501 O O . ARG A 1 309 ? 8.743 -7.970 5.061 1.00 93.56 309 ARG A O 1
ATOM 2508 N N . ALA A 1 310 ? 9.125 -6.059 3.932 1.00 94.06 310 ALA A N 1
ATOM 2509 C CA . ALA A 1 310 ? 7.931 -6.148 3.109 1.00 94.06 310 ALA A CA 1
ATOM 2510 C C . ALA A 1 310 ? 7.968 -7.439 2.283 1.00 94.06 310 ALA A C 1
ATOM 2512 O O . ALA A 1 310 ? 7.031 -8.234 2.357 1.00 94.06 310 ALA A O 1
ATOM 2513 N N . LYS A 1 311 ? 9.069 -7.707 1.568 1.00 95.19 311 LYS A N 1
ATOM 2514 C CA . LYS A 1 311 ? 9.250 -8.902 0.729 1.00 95.19 311 LYS A CA 1
ATOM 2515 C C . LYS A 1 311 ? 9.088 -10.201 1.500 1.00 95.19 311 LYS A C 1
ATOM 2517 O O . LYS A 1 311 ? 8.497 -11.133 0.963 1.00 95.19 311 LYS A O 1
ATOM 2522 N N . ILE A 1 312 ? 9.563 -10.265 2.738 1.00 95.94 312 ILE A N 1
ATOM 2523 C CA . ILE A 1 312 ? 9.475 -11.471 3.567 1.00 95.94 312 ILE A CA 1
ATOM 2524 C C . ILE A 1 312 ? 8.087 -11.633 4.196 1.00 95.94 312 ILE A C 1
ATOM 2526 O O . ILE A 1 312 ? 7.575 -12.752 4.253 1.00 95.94 312 ILE A O 1
ATOM 2530 N N . LEU A 1 313 ? 7.466 -10.546 4.658 1.00 95.88 313 LEU A N 1
ATOM 2531 C CA . LEU A 1 313 ? 6.260 -10.607 5.492 1.00 95.88 313 LEU A CA 1
ATOM 2532 C C . LEU A 1 313 ? 4.958 -10.345 4.732 1.00 95.88 313 LEU A C 1
ATOM 2534 O O . LEU A 1 313 ? 3.907 -10.756 5.196 1.00 95.88 313 LEU A O 1
ATOM 2538 N N . ASN A 1 314 ? 4.993 -9.681 3.580 1.00 96.38 314 ASN A N 1
ATOM 2539 C CA . ASN A 1 314 ? 3.799 -9.097 2.961 1.00 96.38 314 ASN A CA 1
ATOM 2540 C C . ASN A 1 314 ? 3.606 -9.442 1.475 1.00 96.38 314 ASN A C 1
ATOM 2542 O O . ASN A 1 314 ? 2.686 -8.946 0.826 1.00 96.38 314 ASN A O 1
ATOM 2546 N N . HIS A 1 315 ? 4.468 -10.289 0.918 1.00 97.06 315 HIS A N 1
ATOM 2547 C CA . HIS A 1 315 ? 4.443 -10.625 -0.502 1.00 97.06 315 HIS A CA 1
ATOM 2548 C C . HIS A 1 315 ? 3.077 -11.179 -0.968 1.00 97.06 315 HIS A C 1
ATOM 2550 O O . HIS A 1 315 ? 2.493 -11.996 -0.244 1.00 97.06 315 HIS A O 1
ATOM 2556 N N . PRO A 1 316 ? 2.580 -10.867 -2.188 1.00 97.62 316 PRO A N 1
ATOM 2557 C CA . PRO A 1 316 ? 1.280 -11.345 -2.679 1.00 97.62 316 PRO A CA 1
ATOM 2558 C C . PRO A 1 316 ? 1.148 -12.874 -2.663 1.00 97.62 316 PRO A C 1
ATOM 2560 O O . PRO A 1 316 ? 0.073 -13.419 -2.425 1.00 97.62 316 PRO A O 1
ATOM 2563 N N . LYS A 1 317 ? 2.267 -13.593 -2.825 1.00 97.12 317 LYS A N 1
ATOM 2564 C CA . LYS A 1 317 ? 2.311 -15.064 -2.702 1.00 97.12 317 LYS A CA 1
ATOM 2565 C C . LYS A 1 317 ? 1.829 -15.572 -1.331 1.00 97.12 317 LYS A C 1
ATOM 2567 O O . LYS A 1 317 ? 1.259 -16.656 -1.266 1.00 97.12 317 LYS A O 1
ATOM 2572 N N . ILE A 1 318 ? 2.037 -14.816 -0.250 1.00 98.31 318 ILE A N 1
ATOM 2573 C CA . ILE A 1 318 ? 1.556 -15.178 1.093 1.00 98.31 318 ILE A CA 1
ATOM 2574 C C . ILE A 1 318 ? 0.040 -14.965 1.166 1.00 98.31 318 ILE A C 1
ATOM 2576 O O . ILE A 1 318 ? -0.693 -15.844 1.615 1.00 98.31 318 ILE A O 1
ATOM 2580 N N . TRP A 1 319 ? -0.443 -13.837 0.644 1.00 98.50 319 TRP A N 1
ATOM 2581 C CA . TRP A 1 319 ? -1.869 -13.510 0.576 1.00 98.50 319 TRP A CA 1
ATOM 2582 C C . TRP A 1 319 ? -2.679 -14.482 -0.291 1.00 98.50 319 TRP A C 1
ATOM 2584 O O . TRP A 1 319 ? -3.847 -14.737 -0.002 1.00 98.50 319 TRP A O 1
ATOM 2594 N N . ALA A 1 320 ? -2.053 -15.119 -1.284 1.00 98.44 320 ALA A N 1
ATOM 2595 C CA . ALA A 1 320 ? -2.666 -16.215 -2.032 1.00 98.44 320 ALA A CA 1
ATOM 2596 C C . ALA A 1 320 ? -3.108 -17.381 -1.122 1.00 98.44 320 ALA A C 1
ATOM 2598 O O . ALA A 1 320 ? -4.118 -18.024 -1.405 1.00 98.44 320 ALA A O 1
ATOM 2599 N N . LEU A 1 321 ? -2.391 -17.649 -0.020 1.00 98.56 321 LEU A N 1
ATOM 2600 C CA . LEU A 1 321 ? -2.788 -18.663 0.966 1.00 98.56 321 LEU A CA 1
ATOM 2601 C C . LEU A 1 321 ? -4.027 -18.234 1.759 1.00 98.56 321 LEU A C 1
ATOM 2603 O O . LEU A 1 321 ? -4.883 -19.074 2.039 1.00 98.56 321 LEU A O 1
ATOM 2607 N N . VAL A 1 322 ? -4.130 -16.942 2.088 1.00 98.69 322 VAL A N 1
ATOM 2608 C CA . VAL A 1 322 ? -5.295 -16.365 2.776 1.00 98.69 322 VAL A CA 1
ATOM 2609 C C . VAL A 1 322 ? -6.532 -16.506 1.896 1.00 98.69 322 VAL A C 1
ATOM 2611 O O . VAL A 1 322 ? -7.501 -17.135 2.310 1.00 98.69 322 VAL A O 1
ATOM 2614 N N . LEU A 1 323 ? -6.469 -16.027 0.650 1.00 98.75 323 LEU A N 1
ATOM 2615 C CA . LEU A 1 323 ? -7.585 -16.100 -0.300 1.00 98.75 323 LEU A CA 1
ATOM 2616 C C . LEU A 1 323 ? -7.961 -17.538 -0.671 1.00 98.75 323 LEU A C 1
ATOM 2618 O O . LEU A 1 323 ? -9.131 -17.843 -0.876 1.00 98.75 323 LEU A O 1
ATOM 2622 N N . LYS A 1 324 ? -6.994 -18.463 -0.700 1.00 98.56 324 LYS A N 1
ATOM 2623 C CA . LYS A 1 324 ? -7.292 -19.887 -0.893 1.00 98.56 324 LYS A CA 1
ATOM 2624 C C . LYS A 1 324 ? -8.149 -20.458 0.245 1.00 98.56 324 LYS A C 1
ATOM 2626 O O . LYS A 1 324 ? -8.973 -21.329 -0.019 1.00 98.56 324 LYS A O 1
ATOM 2631 N N . LYS A 1 325 ? -7.941 -20.010 1.490 1.00 98.44 325 LYS A N 1
ATOM 2632 C CA . LYS A 1 325 ? -8.741 -20.436 2.653 1.00 98.44 325 LYS A CA 1
ATOM 2633 C C . LYS A 1 325 ? -10.063 -19.664 2.756 1.00 98.44 325 LYS A C 1
ATOM 2635 O O . LYS A 1 325 ? -11.073 -20.260 3.113 1.00 98.44 325 LYS A O 1
ATOM 2640 N N . TYR A 1 326 ? -10.053 -18.378 2.411 1.00 98.69 326 TYR A N 1
ATOM 2641 C CA . TYR A 1 326 ? -11.187 -17.455 2.514 1.00 98.69 326 TYR A CA 1
ATOM 2642 C C . TYR A 1 326 ? -11.484 -16.802 1.153 1.00 98.69 326 TYR A C 1
ATOM 2644 O O . TYR A 1 326 ? -11.159 -15.631 0.942 1.00 98.69 326 TYR A O 1
ATOM 2652 N N . PRO A 1 327 ? -12.060 -17.549 0.192 1.00 98.56 327 PRO A N 1
ATOM 2653 C CA . PRO A 1 327 ? -12.219 -17.076 -1.184 1.00 98.56 327 PRO A CA 1
ATOM 2654 C C . PRO A 1 327 ? -13.219 -15.925 -1.336 1.00 98.56 327 PRO A C 1
ATOM 2656 O O . PRO A 1 327 ? -13.124 -15.167 -2.297 1.00 98.56 327 PRO A O 1
ATOM 2659 N N . ASN A 1 328 ? -14.149 -15.762 -0.391 1.00 98.50 328 ASN A N 1
ATOM 2660 C CA . ASN A 1 328 ? -15.161 -14.704 -0.425 1.00 98.50 328 ASN A CA 1
ATOM 2661 C C . ASN A 1 328 ? -14.794 -13.505 0.461 1.00 98.50 328 ASN A C 1
ATOM 2663 O O . ASN A 1 328 ? -15.619 -12.610 0.637 1.00 98.50 328 ASN A O 1
ATOM 2667 N N . LEU A 1 329 ? -13.578 -13.480 1.020 1.00 98.69 329 LEU A N 1
ATOM 2668 C CA . LEU A 1 329 ? -13.096 -12.383 1.852 1.00 98.69 329 LEU A CA 1
ATOM 2669 C C . LEU A 1 329 ? -13.102 -11.067 1.065 1.00 98.69 329 LEU A C 1
ATOM 2671 O O . LEU A 1 329 ? -12.472 -10.970 0.010 1.00 98.69 329 LEU A O 1
ATOM 2675 N N . THR A 1 330 ? -13.774 -10.050 1.603 1.00 98.75 330 THR A N 1
ATOM 2676 C CA . THR A 1 330 ? -13.724 -8.689 1.063 1.00 98.75 330 THR A CA 1
ATOM 2677 C C . THR A 1 330 ? -12.419 -8.031 1.479 1.00 98.75 330 THR A C 1
ATOM 2679 O O . THR A 1 330 ? -12.241 -7.666 2.638 1.00 98.75 330 THR A O 1
ATOM 2682 N N . ILE A 1 331 ? -11.480 -7.915 0.542 1.00 98.81 331 ILE A N 1
ATOM 2683 C CA . ILE A 1 331 ? -10.124 -7.442 0.821 1.00 98.81 331 ILE A CA 1
ATOM 2684 C C . ILE A 1 331 ? -9.634 -6.483 -0.256 1.00 98.81 331 ILE A C 1
ATOM 2686 O O . ILE A 1 331 ? -9.780 -6.741 -1.444 1.00 98.81 331 ILE A O 1
ATOM 2690 N N . ASN A 1 332 ? -9.000 -5.401 0.169 1.00 98.81 332 ASN A N 1
ATOM 2691 C CA . ASN A 1 332 ? -8.298 -4.447 -0.664 1.00 98.81 332 ASN A CA 1
ATOM 2692 C C . ASN A 1 332 ? -6.785 -4.546 -0.407 1.00 98.81 332 ASN A C 1
ATOM 2694 O O . ASN A 1 332 ? -6.321 -4.345 0.718 1.00 98.81 332 ASN A O 1
ATOM 2698 N N . PHE A 1 333 ? -6.017 -4.852 -1.453 1.00 98.56 333 PHE A N 1
ATOM 2699 C CA . PHE A 1 333 ? -4.556 -4.809 -1.457 1.00 98.56 333 PHE A CA 1
ATOM 2700 C C . PHE A 1 333 ? -4.086 -3.399 -1.797 1.00 98.56 333 PHE A C 1
ATOM 2702 O O . PHE A 1 333 ? -4.077 -3.003 -2.965 1.00 98.56 333 PHE A O 1
ATOM 2709 N N . ALA A 1 334 ? -3.699 -2.640 -0.781 1.00 96.69 334 ALA A N 1
ATOM 2710 C CA . ALA A 1 334 ? -3.437 -1.227 -0.956 1.00 96.69 334 ALA A CA 1
ATOM 2711 C C . ALA A 1 334 ? -2.195 -0.916 -1.797 1.00 96.69 334 ALA A C 1
ATOM 2713 O O . ALA A 1 334 ? -1.206 -1.653 -1.739 1.00 96.69 334 ALA A O 1
ATOM 2714 N N . HIS A 1 335 ? -2.250 0.216 -2.507 1.00 94.44 335 HIS A N 1
ATOM 2715 C CA . HIS A 1 335 ? -1.194 0.796 -3.351 1.00 94.44 335 HIS A CA 1
ATOM 2716 C C . HIS A 1 335 ? -0.848 0.033 -4.636 1.00 94.44 335 HIS A C 1
ATOM 2718 O O . HIS A 1 335 ? 0.083 0.422 -5.340 1.00 94.44 335 HIS A O 1
ATOM 2724 N N . PHE A 1 336 ? -1.517 -1.086 -4.923 1.00 96.06 336 PHE A N 1
ATOM 2725 C CA . PHE A 1 336 ? -1.263 -1.921 -6.100 1.00 96.06 336 PHE A CA 1
ATOM 2726 C C . PHE A 1 336 ? 0.230 -2.253 -6.337 1.00 96.06 336 PHE A C 1
ATOM 2728 O O . PHE A 1 336 ? 0.703 -2.338 -7.466 1.00 96.06 336 PHE A O 1
ATOM 2735 N N . GLY A 1 337 ? 0.990 -2.467 -5.256 1.00 91.94 337 GLY A N 1
ATOM 2736 C CA . GLY A 1 337 ? 2.421 -2.781 -5.308 1.00 91.94 337 GLY A CA 1
ATOM 2737 C C . GLY A 1 337 ? 3.358 -1.569 -5.250 1.00 91.94 337 GLY A C 1
ATOM 2738 O O . GLY A 1 337 ? 4.541 -1.767 -4.981 1.00 91.94 337 GLY A O 1
ATOM 2739 N N . GLY A 1 338 ? 2.839 -0.346 -5.408 1.00 88.69 338 GLY A N 1
ATOM 2740 C CA . GLY A 1 338 ? 3.597 0.909 -5.510 1.00 88.69 338 GLY A CA 1
ATOM 2741 C C . GLY A 1 338 ? 3.819 1.353 -6.963 1.00 88.69 338 GLY A C 1
ATOM 2742 O O . GLY A 1 338 ? 3.875 0.509 -7.859 1.00 88.69 338 GLY A O 1
ATOM 2743 N N . SER A 1 339 ? 3.961 2.665 -7.194 1.00 84.19 339 SER A N 1
ATOM 2744 C CA . SER A 1 339 ? 4.106 3.272 -8.533 1.00 84.19 339 SER A CA 1
ATOM 2745 C C . SER A 1 339 ? 5.210 2.615 -9.363 1.00 84.19 339 SER A C 1
ATOM 2747 O O . SER A 1 339 ? 4.947 2.179 -10.479 1.00 84.19 339 SER A O 1
ATOM 2749 N N . ASP A 1 340 ? 6.400 2.414 -8.793 1.00 85.50 340 ASP A N 1
ATOM 2750 C CA . ASP A 1 340 ? 7.536 1.801 -9.497 1.00 85.50 340 ASP A CA 1
ATOM 2751 C C . ASP A 1 340 ? 7.199 0.401 -10.026 1.00 85.50 340 ASP A C 1
ATOM 2753 O O . ASP A 1 340 ? 7.423 0.083 -11.193 1.00 85.50 340 ASP A O 1
ATOM 2757 N N . GLN A 1 341 ? 6.573 -0.431 -9.189 1.00 91.19 341 GLN A N 1
ATOM 2758 C CA . GLN A 1 341 ? 6.180 -1.793 -9.557 1.00 91.19 341 GLN A CA 1
ATOM 2759 C C . GLN A 1 341 ? 5.079 -1.806 -10.621 1.00 91.19 341 GLN A C 1
ATOM 2761 O O . GLN A 1 341 ? 5.070 -2.688 -11.485 1.00 91.19 341 GLN A O 1
ATOM 2766 N N . ILE A 1 342 ? 4.164 -0.834 -10.576 1.00 92.69 342 ILE A N 1
ATOM 2767 C CA . ILE A 1 342 ? 3.141 -0.638 -11.607 1.00 92.69 342 ILE A CA 1
ATOM 2768 C C . ILE A 1 342 ? 3.816 -0.259 -12.925 1.00 92.69 342 ILE A C 1
ATOM 2770 O O . ILE A 1 342 ? 3.557 -0.896 -13.947 1.00 92.69 342 ILE A O 1
ATOM 2774 N N . MET A 1 343 ? 4.710 0.730 -12.906 1.00 88.94 343 MET A N 1
ATOM 2775 C CA . MET A 1 343 ? 5.377 1.241 -14.100 1.00 88.94 343 MET A CA 1
ATOM 2776 C C . MET A 1 343 ? 6.299 0.196 -14.737 1.00 88.94 343 MET A C 1
ATOM 2778 O O . MET A 1 343 ? 6.269 0.023 -15.956 1.00 88.94 343 MET A O 1
ATOM 2782 N N . GLU A 1 344 ? 7.049 -0.572 -13.945 1.00 91.12 344 GLU A N 1
ATOM 2783 C CA . GLU A 1 344 ? 7.812 -1.734 -14.421 1.00 91.12 344 GLU A CA 1
ATOM 2784 C C . GLU A 1 344 ? 6.916 -2.761 -15.122 1.00 91.12 344 GLU A C 1
ATOM 2786 O O . GLU A 1 344 ? 7.262 -3.271 -16.192 1.00 91.12 344 GLU A O 1
ATOM 2791 N N . TYR A 1 345 ? 5.750 -3.054 -14.538 1.00 93.06 345 TYR A N 1
ATOM 2792 C CA . TYR A 1 345 ? 4.824 -4.043 -15.075 1.00 93.06 345 TYR A CA 1
ATOM 2793 C C . TYR A 1 345 ? 4.190 -3.583 -16.391 1.00 93.06 345 TYR A C 1
ATOM 2795 O O . TYR A 1 345 ? 4.224 -4.326 -17.374 1.00 93.06 345 TYR A O 1
ATOM 2803 N N . ILE A 1 346 ? 3.635 -2.369 -16.450 1.00 91.19 346 ILE A N 1
ATOM 2804 C CA . ILE A 1 346 ? 2.933 -1.895 -17.655 1.00 91.19 346 ILE A CA 1
ATOM 2805 C C . ILE A 1 346 ? 3.891 -1.635 -18.825 1.00 91.19 346 ILE A C 1
ATOM 2807 O O . ILE A 1 346 ? 3.488 -1.767 -19.982 1.00 91.19 346 ILE A O 1
ATOM 2811 N N . ASN A 1 347 ? 5.154 -1.306 -18.531 1.00 89.81 347 ASN A N 1
ATOM 2812 C CA . ASN A 1 347 ? 6.201 -1.121 -19.537 1.00 89.81 347 ASN A CA 1
ATOM 2813 C C . ASN A 1 347 ? 6.934 -2.425 -19.885 1.00 89.81 347 ASN A C 1
ATOM 2815 O O . ASN A 1 347 ? 7.736 -2.447 -20.824 1.00 89.81 347 ASN A O 1
ATOM 2819 N N . TYR A 1 348 ? 6.652 -3.518 -19.165 1.00 91.94 348 TYR A N 1
ATOM 2820 C CA . TYR A 1 348 ? 7.346 -4.799 -19.289 1.00 91.94 348 TYR A CA 1
ATOM 2821 C C . TYR A 1 348 ? 8.873 -4.626 -19.203 1.00 91.94 348 TYR A C 1
ATOM 2823 O O . TYR A 1 348 ? 9.620 -5.127 -20.050 1.00 91.94 348 TYR A O 1
ATOM 2831 N N . SER A 1 349 ? 9.330 -3.861 -18.207 1.00 90.62 349 SER A N 1
ATOM 2832 C CA . SER A 1 349 ? 10.745 -3.544 -17.988 1.00 90.62 349 SER A CA 1
ATOM 2833 C C . SER A 1 349 ? 11.562 -4.807 -17.699 1.00 90.62 349 SER A C 1
ATOM 2835 O O . SER A 1 349 ? 11.150 -5.656 -16.912 1.00 90.62 349 SER A O 1
ATOM 2837 N N . ILE A 1 350 ? 12.714 -4.935 -18.364 1.00 90.69 350 ILE A N 1
ATOM 2838 C CA . ILE A 1 350 ? 13.686 -6.021 -18.171 1.00 90.69 350 ILE A CA 1
ATOM 2839 C C . ILE A 1 350 ? 15.028 -5.360 -17.847 1.00 90.69 350 ILE A C 1
ATOM 2841 O O . ILE A 1 350 ? 15.653 -4.759 -18.730 1.00 90.69 350 ILE A O 1
ATOM 2845 N N . ASP A 1 351 ? 15.448 -5.447 -16.587 1.00 83.88 351 ASP A N 1
ATOM 2846 C CA . ASP A 1 351 ? 16.640 -4.748 -16.085 1.00 83.88 351 ASP A CA 1
ATOM 2847 C C . ASP A 1 351 ? 17.941 -5.446 -16.484 1.00 83.88 351 ASP A C 1
ATOM 2849 O O . ASP A 1 351 ? 18.960 -4.805 -16.761 1.00 83.88 351 ASP A O 1
ATOM 2853 N N . GLU A 1 352 ? 17.906 -6.773 -16.584 1.00 80.62 352 GLU A N 1
ATOM 2854 C CA . GLU A 1 352 ? 19.065 -7.617 -16.860 1.00 80.62 352 GLU A CA 1
ATOM 2855 C C . GLU A 1 352 ? 19.397 -7.632 -18.357 1.00 80.62 352 GLU A C 1
ATOM 2857 O O . GLU A 1 352 ? 19.256 -8.628 -19.073 1.00 80.62 352 GLU A O 1
ATOM 2862 N N . LYS A 1 353 ? 19.862 -6.485 -18.856 1.00 86.38 353 LYS A N 1
ATOM 2863 C CA . LYS A 1 353 ? 20.213 -6.298 -20.271 1.00 86.38 353 LYS A CA 1
ATOM 2864 C C . LYS A 1 353 ? 21.452 -7.088 -20.690 1.00 86.38 353 LYS A C 1
ATOM 2866 O O . LYS A 1 353 ? 21.658 -7.319 -21.880 1.00 86.38 353 LYS A O 1
ATOM 2871 N N . LYS A 1 354 ? 22.316 -7.449 -19.736 1.00 91.81 354 LYS A N 1
ATOM 2872 C CA . LYS A 1 354 ? 23.555 -8.207 -19.958 1.00 91.81 354 LYS A CA 1
ATOM 2873 C C . LYS A 1 354 ? 23.784 -9.154 -18.787 1.00 91.81 354 LYS A C 1
ATOM 2875 O O . LYS A 1 354 ? 24.004 -8.687 -17.673 1.00 91.81 354 LYS A O 1
ATOM 2880 N N . ILE A 1 355 ? 23.787 -10.453 -19.054 1.00 92.25 355 ILE A N 1
ATOM 2881 C CA . ILE A 1 355 ? 23.993 -11.508 -18.053 1.00 92.25 355 ILE A CA 1
ATOM 2882 C C . ILE A 1 355 ? 25.193 -12.353 -18.487 1.00 92.25 355 ILE A C 1
ATOM 2884 O O . ILE A 1 355 ? 25.500 -12.430 -19.675 1.00 92.25 355 ILE A O 1
ATOM 2888 N N . ASP A 1 356 ? 25.920 -12.930 -17.534 1.00 95.38 356 ASP A N 1
ATOM 2889 C CA . ASP A 1 356 ? 26.899 -13.977 -17.839 1.00 95.38 356 ASP A CA 1
ATOM 2890 C C . ASP A 1 356 ? 26.234 -15.162 -18.547 1.00 95.38 356 ASP A C 1
ATOM 2892 O O . ASP A 1 356 ? 25.105 -15.509 -18.209 1.00 95.38 356 ASP A O 1
ATOM 2896 N N . ASP A 1 357 ? 26.871 -15.734 -19.568 1.00 93.44 357 ASP A N 1
ATOM 2897 C CA . ASP A 1 357 ? 26.228 -16.797 -20.339 1.00 93.44 357 ASP A CA 1
ATOM 2898 C C . ASP A 1 357 ? 26.033 -18.077 -19.529 1.00 93.44 357 ASP A C 1
ATOM 2900 O O . ASP A 1 357 ? 24.989 -18.707 -19.674 1.00 93.44 357 ASP A O 1
ATOM 2904 N N . GLU A 1 358 ? 26.943 -18.404 -18.611 1.00 93.44 358 GLU A N 1
ATOM 2905 C CA . GLU A 1 358 ? 26.763 -19.543 -17.706 1.00 93.44 358 GLU A CA 1
ATOM 2906 C C . GLU A 1 358 ? 25.590 -19.313 -16.743 1.00 93.44 358 GLU A C 1
ATOM 2908 O O . GLU A 1 358 ? 24.726 -20.178 -16.603 1.00 93.44 358 GLU A O 1
ATOM 2913 N N . ILE A 1 359 ? 25.504 -18.117 -16.145 1.00 92.31 359 ILE A N 1
ATOM 2914 C CA . ILE A 1 359 ? 24.402 -17.745 -15.238 1.00 92.31 359 ILE A CA 1
ATOM 2915 C C . ILE A 1 359 ? 23.059 -17.758 -15.977 1.00 92.31 359 ILE A C 1
ATOM 2917 O O . ILE A 1 359 ? 22.054 -18.211 -15.433 1.00 92.31 359 ILE A O 1
ATOM 2921 N N . PHE A 1 360 ? 23.025 -17.256 -17.213 1.00 92.00 360 PHE A N 1
ATOM 2922 C CA . PHE A 1 360 ? 21.808 -17.236 -18.017 1.00 92.00 360 PHE A CA 1
ATOM 2923 C C . PHE A 1 360 ? 21.335 -18.649 -18.360 1.00 92.00 360 PHE A C 1
ATOM 2925 O O . PHE A 1 360 ? 20.156 -18.949 -18.178 1.00 92.00 360 PHE A O 1
ATOM 2932 N N . GLU A 1 361 ? 22.235 -19.514 -18.837 1.00 91.88 361 GLU A N 1
ATOM 2933 C CA . GLU A 1 361 ? 21.890 -20.893 -19.192 1.00 91.88 361 GLU A CA 1
ATOM 2934 C C . GLU A 1 361 ? 21.412 -21.693 -17.976 1.00 91.88 361 GLU A C 1
ATOM 2936 O O . GLU A 1 361 ? 20.415 -22.407 -18.089 1.00 91.88 361 GLU A O 1
ATOM 2941 N N . ASP A 1 362 ? 22.047 -21.523 -16.811 1.00 92.88 362 ASP A N 1
ATOM 2942 C CA . ASP A 1 362 ? 21.609 -22.139 -15.552 1.00 92.88 362 ASP A CA 1
ATOM 2943 C C . ASP A 1 362 ? 20.200 -21.668 -15.151 1.00 92.88 362 ASP A C 1
ATOM 2945 O O . ASP A 1 362 ? 19.306 -22.483 -14.903 1.00 92.88 362 ASP A O 1
ATOM 2949 N N . ALA A 1 363 ? 19.950 -20.355 -15.212 1.00 89.19 363 ALA A N 1
ATOM 2950 C CA . ALA A 1 363 ? 18.655 -19.766 -14.875 1.00 89.19 363 ALA A CA 1
ATOM 2951 C C . ALA A 1 363 ? 17.506 -20.278 -15.763 1.00 89.19 363 ALA A C 1
ATOM 2953 O O . ALA A 1 363 ? 16.371 -20.409 -15.295 1.00 89.19 363 ALA A O 1
ATOM 2954 N N . ILE A 1 364 ? 17.777 -20.582 -17.040 1.00 92.75 364 ILE A N 1
ATOM 2955 C CA . ILE A 1 364 ? 16.754 -21.078 -17.973 1.00 92.75 364 ILE A CA 1
ATOM 2956 C C . ILE A 1 364 ? 16.706 -22.609 -18.099 1.00 92.75 364 ILE A C 1
ATOM 2958 O O . ILE A 1 364 ? 15.785 -23.137 -18.733 1.00 92.75 364 ILE A O 1
ATOM 2962 N N . LEU A 1 365 ? 17.669 -23.337 -17.520 1.00 91.69 365 LEU A N 1
ATOM 2963 C CA . LEU A 1 365 ? 17.846 -24.784 -17.698 1.00 91.69 365 LEU A CA 1
ATOM 2964 C C . LEU A 1 365 ? 16.605 -25.581 -17.288 1.00 91.69 365 LEU A C 1
ATOM 2966 O O . LEU A 1 365 ? 16.194 -26.505 -17.990 1.00 91.69 365 LEU A O 1
ATOM 2970 N N . HIS A 1 366 ? 16.001 -25.201 -16.162 1.00 89.69 366 HIS A N 1
ATOM 2971 C CA . HIS A 1 366 ? 14.862 -25.895 -15.558 1.00 89.69 366 HIS A CA 1
ATOM 2972 C C . HIS A 1 366 ? 13.498 -25.370 -16.025 1.00 89.69 366 HIS A C 1
ATOM 2974 O O . HIS A 1 366 ? 12.456 -25.814 -15.535 1.00 89.69 366 HIS A O 1
ATOM 2980 N N . LEU A 1 367 ? 13.481 -24.420 -16.964 1.00 92.69 367 LEU A N 1
ATOM 2981 C CA . LEU A 1 367 ? 12.241 -23.830 -17.449 1.00 92.69 367 LEU A CA 1
ATOM 2982 C C . LEU A 1 367 ? 11.513 -24.759 -18.415 1.00 92.69 367 LEU A C 1
ATOM 2984 O O . LEU A 1 367 ? 12.092 -25.607 -19.094 1.00 92.69 367 LEU A O 1
ATOM 2988 N N . LYS A 1 368 ? 10.199 -24.557 -18.517 1.00 93.19 368 LYS A N 1
ATOM 2989 C CA . LYS A 1 368 ? 9.379 -25.245 -19.517 1.00 93.19 368 LYS A CA 1
ATOM 2990 C C . LYS A 1 368 ? 9.902 -24.909 -20.921 1.00 93.19 368 LYS A C 1
ATOM 2992 O O . LYS A 1 368 ? 10.208 -23.739 -21.157 1.00 93.19 368 LYS A O 1
ATOM 2997 N N . PRO A 1 369 ? 9.903 -25.859 -21.881 1.00 93.56 369 PRO A N 1
ATOM 2998 C CA . PRO A 1 369 ? 10.470 -25.641 -23.217 1.00 93.56 369 PRO A CA 1
ATOM 2999 C C . PRO A 1 369 ? 9.975 -24.362 -23.903 1.00 93.56 369 PRO A C 1
ATOM 3001 O O . PRO A 1 369 ? 10.768 -23.604 -24.449 1.00 93.56 369 PRO A O 1
ATOM 3004 N N . LYS A 1 370 ? 8.673 -24.071 -23.781 1.00 93.38 370 LYS A N 1
ATOM 3005 C CA . LYS A 1 370 ? 8.053 -22.859 -24.326 1.00 93.38 370 LYS A CA 1
ATOM 3006 C C . LYS A 1 370 ? 8.600 -21.567 -23.710 1.00 93.38 370 LYS A C 1
ATOM 3008 O O . LYS A 1 370 ? 8.832 -20.604 -24.429 1.00 93.38 370 LYS A O 1
ATOM 3013 N N . ASP A 1 371 ? 8.758 -21.520 -22.387 1.00 93.62 371 ASP A N 1
ATOM 3014 C CA . ASP A 1 371 ? 9.276 -20.325 -21.711 1.00 93.62 371 ASP A CA 1
ATOM 3015 C C . ASP A 1 371 ? 10.772 -20.156 -22.013 1.00 93.62 371 ASP A C 1
ATOM 3017 O O . ASP A 1 371 ? 11.206 -19.040 -22.291 1.00 93.62 371 ASP A O 1
ATOM 3021 N N . LYS A 1 372 ? 11.528 -21.265 -22.071 1.00 94.75 372 LYS A N 1
ATOM 3022 C CA . LYS A 1 372 ? 12.935 -21.277 -22.490 1.00 94.75 372 LYS A CA 1
ATOM 3023 C C . LYS A 1 372 ? 13.108 -20.689 -23.892 1.00 94.75 372 LYS A C 1
ATOM 3025 O O . LYS A 1 372 ? 13.884 -19.760 -24.060 1.00 94.75 372 LYS A O 1
ATOM 3030 N N . GLU A 1 373 ? 12.346 -21.168 -24.875 1.00 94.75 373 GLU A N 1
ATOM 3031 C CA . GLU A 1 373 ? 12.405 -20.677 -26.259 1.00 94.75 373 GLU A CA 1
ATOM 3032 C C . GLU A 1 373 ? 12.102 -19.175 -26.355 1.00 94.75 373 GLU A C 1
ATOM 3034 O O . GLU A 1 373 ? 12.855 -18.422 -26.976 1.00 94.75 373 GLU A O 1
ATOM 3039 N N . ILE A 1 374 ? 11.032 -18.722 -25.690 1.00 95.44 374 ILE A N 1
ATOM 3040 C CA . ILE A 1 374 ? 10.648 -17.306 -25.670 1.00 95.44 374 ILE A CA 1
ATOM 3041 C C . ILE A 1 374 ? 11.778 -16.452 -25.087 1.00 95.44 374 ILE A C 1
ATOM 3043 O O . ILE A 1 374 ? 12.156 -15.454 -25.699 1.00 95.44 374 ILE A O 1
ATOM 3047 N N . ILE A 1 375 ? 12.324 -16.837 -23.930 1.00 95.00 375 ILE A N 1
ATOM 3048 C CA . ILE A 1 375 ? 13.373 -16.070 -23.249 1.00 95.00 375 ILE A CA 1
ATOM 3049 C C . ILE A 1 375 ? 14.660 -16.085 -24.077 1.00 95.00 375 ILE A C 1
ATOM 3051 O O . ILE A 1 375 ? 15.202 -15.021 -24.364 1.00 95.00 375 ILE A O 1
ATOM 3055 N N . SER A 1 376 ? 15.112 -17.248 -24.551 1.00 93.81 376 SER A N 1
ATOM 3056 C CA . SER A 1 376 ? 16.311 -17.360 -25.390 1.00 93.81 376 SER A CA 1
ATOM 3057 C C . SER A 1 376 ? 16.217 -16.520 -26.668 1.00 93.81 376 SER A C 1
ATOM 3059 O O . SER A 1 376 ? 17.202 -15.896 -27.046 1.00 93.81 376 SER A O 1
ATOM 3061 N N . SER A 1 377 ? 15.042 -16.421 -27.305 1.00 94.44 377 SER A N 1
ATOM 3062 C CA . SER A 1 377 ? 14.851 -15.621 -28.531 1.00 94.44 377 SER A CA 1
ATOM 3063 C C . SER A 1 377 ? 15.059 -14.107 -28.346 1.00 94.44 377 SER A C 1
ATOM 3065 O O . SER A 1 377 ? 15.267 -13.367 -29.317 1.00 94.44 377 SER A O 1
ATOM 3067 N N . ALA A 1 378 ? 15.002 -13.638 -27.097 1.00 95.31 378 ALA A N 1
ATOM 3068 C CA . ALA A 1 378 ? 15.178 -12.239 -26.739 1.00 95.31 378 ALA A CA 1
ATOM 3069 C C . ALA A 1 378 ? 16.645 -11.861 -26.500 1.00 95.31 378 ALA A C 1
ATOM 3071 O O . ALA A 1 378 ? 16.962 -10.671 -26.484 1.00 95.31 378 ALA A O 1
ATOM 3072 N N . TYR A 1 379 ? 17.532 -12.846 -26.337 1.00 95.44 379 TYR A N 1
ATOM 3073 C CA . TYR A 1 379 ? 18.943 -12.643 -26.026 1.00 95.44 379 TYR A CA 1
ATOM 3074 C C . TYR A 1 379 ? 19.843 -13.173 -27.145 1.00 95.44 379 TYR A C 1
ATOM 3076 O O . TYR A 1 379 ? 19.512 -14.123 -27.848 1.00 95.44 379 TYR A O 1
ATOM 3084 N N . PHE A 1 380 ? 21.018 -12.571 -27.305 1.00 95.12 380 PHE A N 1
ATOM 3085 C CA . PHE A 1 380 ? 22.061 -13.077 -28.194 1.00 95.12 380 PHE A CA 1
ATOM 3086 C C . PHE A 1 380 ? 23.402 -13.145 -27.467 1.00 95.12 380 PHE A C 1
ATOM 3088 O O . PHE A 1 380 ? 23.727 -12.295 -26.632 1.00 95.12 380 PHE A O 1
ATOM 3095 N N . LYS A 1 381 ? 24.203 -14.160 -27.799 1.00 94.50 381 LYS A N 1
ATOM 3096 C CA . LYS A 1 381 ? 25.527 -14.345 -27.206 1.00 94.50 381 LYS A CA 1
ATOM 3097 C C . LYS A 1 381 ? 26.523 -13.352 -27.801 1.00 94.50 381 LYS A C 1
ATOM 3099 O O . LYS A 1 381 ? 26.705 -13.276 -29.016 1.00 94.50 381 LYS A O 1
ATOM 3104 N N . LYS A 1 382 ? 27.213 -12.611 -26.937 1.00 95.06 382 LYS A N 1
ATOM 3105 C CA . LYS A 1 382 ? 28.325 -11.719 -27.281 1.00 95.06 382 LYS A CA 1
ATOM 3106 C C . LYS A 1 382 ? 29.479 -11.976 -26.317 1.00 95.06 382 LYS A C 1
ATOM 3108 O O . LYS A 1 382 ? 29.469 -11.489 -25.191 1.00 95.06 382 LYS A O 1
ATOM 3113 N N . ARG A 1 383 ? 30.501 -12.708 -26.781 1.00 93.38 383 ARG A N 1
ATOM 3114 C CA . ARG A 1 383 ? 31.579 -13.261 -25.933 1.00 93.38 383 ARG A CA 1
ATOM 3115 C C . ARG A 1 383 ? 30.984 -14.176 -24.848 1.00 93.38 383 ARG A C 1
ATOM 3117 O O . ARG A 1 383 ? 30.246 -15.084 -25.204 1.00 93.38 383 ARG A O 1
ATOM 3124 N N . ASN A 1 384 ? 31.276 -13.925 -23.574 1.00 93.62 384 ASN A N 1
ATOM 3125 C CA . ASN A 1 384 ? 30.775 -14.642 -22.394 1.00 93.62 384 ASN A CA 1
ATOM 3126 C C . ASN A 1 384 ? 29.544 -13.961 -21.766 1.00 93.62 384 ASN A C 1
ATOM 3128 O O . ASN A 1 384 ? 29.384 -13.916 -20.549 1.00 93.62 384 ASN A O 1
ATOM 3132 N N . LYS A 1 385 ? 28.735 -13.279 -22.583 1.00 95.12 385 LYS A N 1
ATOM 3133 C CA . LYS A 1 385 ? 27.549 -12.563 -22.113 1.00 95.12 385 LYS A CA 1
ATOM 3134 C C . LYS A 1 385 ? 26.361 -12.850 -23.011 1.00 95.12 385 LYS A C 1
ATOM 3136 O O . LYS A 1 385 ? 26.491 -12.823 -24.235 1.00 95.12 385 LYS A O 1
ATOM 3141 N N . MET A 1 386 ? 25.204 -13.032 -22.393 1.00 95.50 386 MET A N 1
ATOM 3142 C CA . MET A 1 386 ? 23.902 -12.988 -23.043 1.00 95.50 386 MET A CA 1
ATOM 3143 C C . MET A 1 386 ? 23.387 -11.555 -22.973 1.00 95.50 386 MET A C 1
ATOM 3145 O O . MET A 1 386 ? 23.282 -10.972 -21.894 1.00 95.50 386 MET A O 1
ATOM 3149 N N . VAL A 1 387 ? 23.129 -10.956 -24.135 1.00 95.44 387 VAL A N 1
ATOM 3150 C CA . VAL A 1 387 ? 22.726 -9.552 -24.268 1.00 95.44 387 VAL A CA 1
ATOM 3151 C C . VAL A 1 387 ? 21.292 -9.487 -24.771 1.00 95.44 387 VAL A C 1
ATOM 3153 O O . VAL A 1 387 ? 20.979 -10.091 -25.796 1.00 95.44 387 VAL A O 1
ATOM 3156 N N . LEU A 1 388 ? 20.436 -8.757 -24.058 1.00 94.94 388 LEU A N 1
ATOM 3157 C CA . LEU A 1 388 ? 19.055 -8.515 -24.464 1.00 94.94 388 LEU A CA 1
ATOM 3158 C C . LEU A 1 388 ? 19.043 -7.726 -25.779 1.00 94.94 388 LEU A C 1
ATOM 3160 O O . LEU A 1 388 ? 19.791 -6.763 -25.950 1.00 94.94 388 LEU A O 1
ATOM 3164 N N . ARG A 1 389 ? 18.183 -8.120 -26.714 1.00 93.56 389 ARG A N 1
ATOM 3165 C CA . ARG A 1 389 ? 17.953 -7.377 -27.952 1.00 93.56 389 ARG A CA 1
ATOM 3166 C C . ARG A 1 389 ? 17.356 -6.001 -27.650 1.00 93.56 389 ARG A C 1
ATOM 3168 O O . ARG A 1 389 ? 16.265 -5.898 -27.098 1.00 93.56 389 ARG A O 1
ATOM 3175 N N . ASP A 1 390 ? 18.017 -4.943 -28.110 1.00 89.00 390 ASP A N 1
ATOM 3176 C CA . ASP A 1 390 ? 17.524 -3.569 -27.934 1.00 89.00 390 ASP A CA 1
ATOM 3177 C C . ASP A 1 390 ? 16.287 -3.257 -28.806 1.00 89.00 390 ASP A C 1
ATOM 3179 O O . ASP A 1 390 ? 15.539 -2.326 -28.519 1.00 89.00 390 ASP A O 1
ATOM 3183 N N . ASN A 1 391 ? 16.037 -4.051 -29.854 1.00 89.44 391 ASN A N 1
ATOM 3184 C CA . ASN A 1 391 ? 14.979 -3.834 -30.847 1.00 89.44 391 ASN A CA 1
ATOM 3185 C C . ASN A 1 391 ? 13.703 -4.670 -30.623 1.00 89.44 391 ASN A C 1
ATOM 3187 O O . ASN A 1 391 ? 12.978 -4.940 -31.580 1.00 89.44 391 ASN A O 1
ATOM 3191 N N . LEU A 1 392 ? 13.436 -5.123 -29.394 1.00 91.06 392 LEU A N 1
ATOM 3192 C CA . LEU A 1 392 ? 12.196 -5.843 -29.089 1.00 91.06 392 LEU A CA 1
ATOM 3193 C C . LEU A 1 392 ? 10.987 -4.919 -29.255 1.00 91.06 392 LEU A C 1
ATOM 3195 O O . LEU A 1 392 ? 10.883 -3.885 -28.587 1.00 91.06 392 LEU A O 1
ATOM 3199 N N . THR A 1 393 ? 10.040 -5.335 -30.093 1.00 92.31 393 THR A N 1
ATOM 3200 C CA . THR A 1 393 ? 8.711 -4.722 -30.155 1.00 92.31 393 THR A CA 1
ATOM 3201 C C . THR A 1 393 ? 8.004 -4.849 -28.803 1.00 92.31 393 THR A C 1
ATOM 3203 O O . THR A 1 393 ? 8.320 -5.729 -27.997 1.00 92.31 393 THR A O 1
ATOM 3206 N N . ILE A 1 394 ? 6.993 -4.009 -28.552 1.00 88.25 394 ILE A N 1
ATOM 3207 C CA . ILE A 1 394 ? 6.201 -4.076 -27.310 1.00 88.25 394 ILE A CA 1
ATOM 3208 C C . ILE A 1 394 ? 5.605 -5.482 -27.129 1.00 88.25 394 ILE A C 1
ATOM 3210 O O . ILE A 1 394 ? 5.701 -6.052 -26.048 1.00 88.25 394 ILE A O 1
ATOM 3214 N N . SER A 1 395 ? 5.069 -6.088 -28.197 1.00 90.81 395 SER A N 1
ATOM 3215 C CA . SER A 1 395 ? 4.479 -7.433 -28.136 1.00 90.81 395 SER A CA 1
ATOM 3216 C C . SER A 1 395 ? 5.502 -8.522 -27.791 1.00 90.81 395 SER A C 1
ATOM 3218 O O . SER A 1 395 ? 5.209 -9.399 -26.975 1.00 90.81 395 SER A O 1
ATOM 3220 N N . GLU A 1 396 ? 6.704 -8.475 -28.377 1.00 94.00 396 GLU A N 1
ATOM 3221 C CA . GLU A 1 396 ? 7.788 -9.402 -28.025 1.00 94.00 396 GLU A CA 1
ATOM 3222 C C . GLU A 1 396 ? 8.195 -9.222 -26.561 1.00 94.00 396 GLU A C 1
ATOM 3224 O O . GLU A 1 396 ? 8.218 -10.196 -25.809 1.00 94.00 396 GLU A O 1
ATOM 3229 N N . ARG A 1 397 ? 8.425 -7.976 -26.129 1.00 93.81 397 ARG A N 1
ATOM 3230 C CA . ARG A 1 397 ? 8.801 -7.648 -24.749 1.00 93.81 397 ARG A CA 1
ATOM 3231 C C . ARG A 1 397 ? 7.772 -8.163 -23.745 1.00 93.81 397 ARG A C 1
ATOM 3233 O O . ARG A 1 397 ? 8.145 -8.830 -22.787 1.00 93.81 397 ARG A O 1
ATOM 3240 N N . THR A 1 398 ? 6.480 -7.957 -24.002 1.00 93.69 398 THR A N 1
ATOM 3241 C CA . THR A 1 398 ? 5.393 -8.493 -23.172 1.00 93.69 398 THR A CA 1
ATOM 3242 C C . THR A 1 398 ? 5.445 -10.018 -23.063 1.00 93.69 398 THR A C 1
ATOM 3244 O O . THR A 1 398 ? 5.232 -10.567 -21.979 1.00 93.69 398 THR A O 1
ATOM 3247 N N . LYS A 1 399 ? 5.706 -10.738 -24.163 1.00 95.12 399 LYS A N 1
ATOM 3248 C CA . LYS A 1 399 ? 5.790 -12.210 -24.144 1.00 95.12 399 LYS A CA 1
ATOM 3249 C C . LYS A 1 399 ? 6.976 -12.691 -23.311 1.00 95.12 399 LYS A C 1
ATOM 3251 O O . LYS A 1 399 ? 6.793 -13.589 -22.489 1.00 95.12 399 LYS A O 1
ATOM 3256 N N . VAL A 1 400 ? 8.141 -12.073 -23.502 1.00 95.44 400 VAL A N 1
ATOM 3257 C CA . VAL A 1 400 ? 9.384 -12.386 -22.780 1.00 95.44 400 VAL A CA 1
ATOM 3258 C C . VAL A 1 400 ? 9.220 -12.110 -21.293 1.00 95.44 400 VAL A C 1
ATOM 3260 O O . VAL A 1 400 ? 9.402 -13.015 -20.485 1.00 95.44 400 VAL A O 1
ATOM 3263 N N . TRP A 1 401 ? 8.757 -10.912 -20.937 1.00 95.88 401 TRP A N 1
ATOM 3264 C CA . TRP A 1 401 ? 8.534 -10.515 -19.550 1.00 95.88 401 TRP A CA 1
ATOM 3265 C C . TRP A 1 401 ? 7.575 -11.469 -18.831 1.00 95.88 401 TRP A C 1
ATOM 3267 O O . TRP A 1 401 ? 7.864 -11.957 -17.743 1.00 95.88 401 TRP A O 1
ATOM 3277 N N . ASN A 1 402 ? 6.454 -11.831 -19.468 1.00 94.75 402 ASN A N 1
ATOM 3278 C CA . ASN A 1 402 ? 5.506 -12.780 -18.883 1.00 94.75 402 ASN A CA 1
ATOM 3279 C C . ASN A 1 402 ? 6.081 -14.201 -18.749 1.00 94.75 402 ASN A C 1
ATOM 3281 O O . ASN A 1 402 ? 5.684 -14.922 -17.833 1.00 94.75 402 ASN A O 1
ATOM 3285 N N . ALA A 1 403 ? 6.963 -14.632 -19.657 1.00 94.88 403 ALA A N 1
ATOM 3286 C CA . ALA A 1 403 ? 7.668 -15.908 -19.530 1.00 94.88 403 ALA A CA 1
ATOM 3287 C C . ALA A 1 403 ? 8.645 -15.879 -18.346 1.00 94.88 403 ALA A C 1
ATOM 3289 O O . ALA A 1 403 ? 8.592 -16.777 -17.510 1.00 94.88 403 ALA A O 1
ATOM 3290 N N . MET A 1 404 ? 9.438 -14.812 -18.210 1.00 94.69 404 MET A N 1
ATOM 3291 C CA . MET A 1 404 ? 10.347 -14.605 -17.076 1.00 94.69 404 MET A CA 1
ATOM 3292 C C . MET A 1 404 ? 9.594 -14.532 -15.738 1.00 94.69 404 MET A C 1
ATOM 3294 O O . MET A 1 404 ? 9.995 -15.177 -14.772 1.00 94.69 404 MET A O 1
ATOM 3298 N N . TYR A 1 405 ? 8.457 -13.832 -15.685 1.00 94.19 405 TYR A N 1
ATOM 3299 C CA . TYR A 1 405 ? 7.607 -13.768 -14.491 1.00 94.19 405 TYR A CA 1
ATOM 3300 C C . TYR A 1 405 ? 7.059 -15.149 -14.096 1.00 94.19 405 TYR A C 1
ATOM 3302 O O . TYR A 1 405 ? 7.166 -15.559 -12.942 1.00 94.19 405 TYR A O 1
ATOM 3310 N N . ARG A 1 406 ? 6.510 -15.918 -15.052 1.00 91.56 406 ARG A N 1
ATOM 3311 C CA . ARG A 1 406 ? 6.026 -17.292 -14.787 1.00 91.56 406 ARG A CA 1
ATOM 3312 C C . ARG A 1 406 ? 7.141 -18.236 -14.344 1.00 91.56 406 ARG A C 1
ATOM 3314 O O . ARG A 1 406 ? 6.879 -19.150 -13.566 1.00 91.56 406 ARG A O 1
ATOM 3321 N N . ALA A 1 407 ? 8.345 -18.026 -14.865 1.00 89.62 407 ALA A N 1
ATOM 3322 C CA . ALA A 1 407 ? 9.550 -18.759 -14.510 1.00 89.62 407 ALA A CA 1
ATOM 3323 C C . ALA A 1 407 ? 10.110 -18.377 -13.127 1.00 89.62 407 ALA A C 1
ATOM 3325 O O . ALA A 1 407 ? 10.968 -19.085 -12.613 1.00 89.62 407 ALA A O 1
ATOM 3326 N N . GLY A 1 408 ? 9.630 -17.287 -12.514 1.00 88.88 408 GLY A N 1
ATOM 3327 C CA . GLY A 1 408 ? 10.159 -16.769 -11.252 1.00 88.88 408 GLY A CA 1
ATOM 3328 C C . GLY A 1 408 ? 11.480 -16.007 -11.391 1.00 88.88 408 GLY A C 1
ATOM 3329 O O . GLY A 1 408 ? 12.111 -15.732 -10.376 1.00 88.88 408 GLY A O 1
ATOM 3330 N N . LEU A 1 409 ? 11.881 -15.664 -12.621 1.00 89.62 409 LEU A N 1
ATOM 3331 C CA . LEU A 1 409 ? 13.060 -14.840 -12.906 1.00 89.62 409 LEU A CA 1
ATOM 3332 C C . LEU A 1 409 ? 12.781 -13.348 -12.690 1.00 89.62 409 LEU A C 1
ATOM 3334 O O . LEU A 1 409 ? 13.677 -12.605 -12.320 1.00 89.62 409 LEU A O 1
ATOM 3338 N N . ILE A 1 410 ? 11.529 -12.921 -12.883 1.00 92.00 410 ILE A N 1
ATOM 3339 C CA . ILE A 1 410 ? 11.065 -11.574 -12.532 1.00 92.00 410 ILE A CA 1
ATOM 3340 C C . ILE A 1 410 ? 10.083 -11.682 -11.372 1.00 92.00 410 ILE A C 1
ATOM 3342 O O . ILE A 1 410 ? 9.110 -12.438 -11.431 1.00 92.00 410 ILE A O 1
ATOM 3346 N N . ASP A 1 411 ? 10.320 -10.880 -10.340 1.00 91.62 411 ASP A N 1
ATOM 3347 C CA . ASP A 1 411 ? 9.435 -10.719 -9.194 1.00 91.62 411 ASP A CA 1
ATOM 3348 C C . ASP A 1 411 ? 8.824 -9.320 -9.251 1.00 91.62 411 ASP A C 1
ATOM 3350 O O . ASP A 1 411 ? 9.522 -8.333 -9.043 1.00 91.62 411 ASP A O 1
ATOM 3354 N N . ASN A 1 412 ? 7.535 -9.232 -9.581 1.00 94.75 412 ASN A N 1
ATOM 3355 C CA . ASN A 1 412 ? 6.828 -7.959 -9.674 1.00 94.75 412 ASN A CA 1
ATOM 3356 C C . ASN A 1 412 ? 5.549 -7.984 -8.834 1.00 94.75 412 ASN A C 1
ATOM 3358 O O . ASN A 1 412 ? 4.674 -8.848 -8.990 1.00 94.75 412 ASN A O 1
ATOM 3362 N N . TRP A 1 413 ? 5.459 -7.011 -7.935 1.00 94.38 413 TRP A N 1
ATOM 3363 C CA . TRP A 1 413 ? 4.453 -6.953 -6.886 1.00 94.38 413 TRP A CA 1
ATOM 3364 C C . TRP A 1 413 ? 3.067 -6.597 -7.425 1.00 94.38 413 TRP A C 1
ATOM 3366 O O . TRP A 1 413 ? 2.087 -7.275 -7.104 1.00 94.38 413 TRP A O 1
ATOM 3376 N N . ALA A 1 414 ? 2.999 -5.587 -8.298 1.00 96.00 414 ALA A N 1
ATOM 3377 C CA . ALA A 1 414 ? 1.767 -5.137 -8.945 1.00 96.00 414 ALA A CA 1
ATOM 3378 C C . ALA A 1 414 ? 1.130 -6.272 -9.757 1.00 96.00 414 ALA A C 1
ATOM 3380 O O . ALA A 1 414 ? -0.059 -6.568 -9.621 1.00 96.00 414 ALA A O 1
ATOM 3381 N N . LYS A 1 415 ? 1.942 -7.007 -10.526 1.00 96.88 415 LYS A N 1
ATOM 3382 C CA . LYS A 1 415 ? 1.502 -8.203 -11.247 1.00 96.88 415 LYS A CA 1
ATOM 3383 C C . LYS A 1 415 ? 0.982 -9.293 -10.309 1.00 96.88 415 LYS A C 1
ATOM 3385 O O . LYS A 1 415 ? -0.043 -9.906 -10.611 1.00 96.88 415 LYS A O 1
ATOM 3390 N N . GLY A 1 416 ? 1.664 -9.527 -9.186 1.00 97.25 416 GLY A N 1
ATOM 3391 C CA . GLY A 1 416 ? 1.238 -10.490 -8.169 1.00 97.25 416 GLY A CA 1
ATOM 3392 C C . GLY A 1 416 ? -0.126 -10.150 -7.568 1.00 97.25 416 GLY A C 1
ATOM 3393 O O . GLY A 1 416 ? -0.980 -11.028 -7.471 1.00 97.25 416 GLY A O 1
ATOM 3394 N N . ILE A 1 417 ? -0.364 -8.880 -7.227 1.00 98.38 417 ILE A N 1
ATOM 3395 C CA . ILE A 1 417 ? -1.676 -8.405 -6.760 1.00 98.38 417 ILE A CA 1
ATOM 3396 C C . ILE A 1 417 ? -2.719 -8.544 -7.866 1.00 98.38 417 ILE A C 1
ATOM 3398 O O . ILE A 1 417 ? -3.807 -9.063 -7.618 1.00 98.38 417 ILE A O 1
ATOM 3402 N N . PHE A 1 418 ? -2.386 -8.140 -9.097 1.00 98.25 418 PHE A N 1
ATOM 3403 C CA . PHE A 1 418 ? -3.317 -8.216 -10.220 1.00 98.25 418 PHE A CA 1
ATOM 3404 C C . PHE A 1 418 ? -3.794 -9.650 -10.469 1.00 98.25 418 PHE A C 1
ATOM 3406 O O . PHE A 1 418 ? -4.979 -9.879 -10.701 1.00 98.25 418 PHE A O 1
ATOM 3413 N N . ASP A 1 419 ? -2.892 -10.631 -10.370 1.00 98.12 419 ASP A N 1
ATOM 3414 C CA . ASP A 1 419 ? -3.233 -12.049 -10.494 1.00 98.12 419 ASP A CA 1
ATOM 3415 C C . ASP A 1 419 ? -4.195 -12.547 -9.407 1.00 98.12 419 ASP A C 1
ATOM 3417 O O . ASP A 1 419 ? -4.977 -13.461 -9.677 1.00 98.12 419 ASP A O 1
ATOM 3421 N N . LEU A 1 420 ? -4.168 -11.955 -8.208 1.00 98.56 420 LEU A N 1
ATOM 3422 C CA . LEU A 1 420 ? -5.133 -12.252 -7.150 1.00 98.56 420 LEU A CA 1
ATOM 3423 C C . LEU A 1 420 ? -6.488 -11.605 -7.444 1.00 98.56 420 LEU A C 1
ATOM 3425 O O . LEU A 1 420 ? -7.494 -12.309 -7.480 1.00 98.56 420 LEU A O 1
ATOM 3429 N N . VAL A 1 421 ? -6.523 -10.293 -7.691 1.00 98.44 421 VAL A N 1
ATOM 3430 C CA . VAL A 1 421 ? -7.789 -9.540 -7.791 1.00 98.44 421 VAL A CA 1
ATOM 3431 C C . VAL A 1 421 ? -8.567 -9.848 -9.072 1.00 98.44 421 VAL A C 1
ATOM 3433 O O . VAL A 1 421 ? -9.797 -9.864 -9.064 1.00 98.44 421 VAL A O 1
ATOM 3436 N N . LYS A 1 422 ? -7.879 -10.172 -10.177 1.00 97.94 422 LYS A N 1
ATOM 3437 C CA . LYS A 1 422 ? -8.542 -10.571 -11.431 1.00 97.94 422 LYS A CA 1
ATOM 3438 C C . LYS A 1 422 ? -9.088 -11.998 -11.396 1.00 97.94 422 LYS A C 1
ATOM 3440 O O . LYS A 1 422 ? -9.789 -12.410 -12.317 1.00 97.94 422 LYS A O 1
ATOM 3445 N N . ASN A 1 423 ? -8.730 -12.796 -10.392 1.00 98.38 423 ASN A N 1
ATOM 3446 C CA . ASN A 1 423 ? -9.140 -14.190 -10.336 1.00 98.38 423 ASN A CA 1
ATOM 3447 C C . ASN A 1 423 ? -10.629 -14.279 -9.954 1.00 98.38 423 ASN A C 1
ATOM 3449 O O . ASN A 1 423 ? -10.996 -13.848 -8.861 1.00 98.38 423 ASN A O 1
ATOM 3453 N N . PRO A 1 424 ? -11.504 -14.873 -10.788 1.00 98.06 424 PRO A N 1
ATOM 3454 C CA . PRO A 1 424 ? -12.930 -14.994 -10.474 1.00 98.06 424 PRO A CA 1
ATOM 3455 C C . PRO A 1 424 ? -13.220 -15.868 -9.246 1.00 98.06 424 PRO A C 1
ATOM 3457 O O . PRO A 1 424 ? -14.312 -15.794 -8.697 1.00 98.06 424 PRO A O 1
ATOM 3460 N N . LYS A 1 425 ? -12.249 -16.668 -8.778 1.00 98.38 425 LYS A N 1
ATOM 3461 C CA . LYS A 1 425 ? -12.362 -17.407 -7.509 1.00 98.38 425 LYS A CA 1
ATOM 3462 C C . LYS A 1 425 ? -12.344 -16.502 -6.277 1.00 98.38 425 LYS A C 1
ATOM 3464 O O . LYS A 1 425 ? -12.734 -16.968 -5.214 1.00 98.38 425 LYS A O 1
ATOM 3469 N N . TYR A 1 426 ? -11.874 -15.261 -6.418 1.00 98.44 426 TYR A N 1
ATOM 3470 C CA . TYR A 1 426 ? -11.758 -14.276 -5.344 1.00 98.44 426 TYR A CA 1
ATOM 3471 C C . TYR A 1 426 ? -12.566 -13.018 -5.708 1.00 98.44 426 TYR A C 1
ATOM 3473 O O . TYR A 1 426 ? -11.996 -11.954 -5.964 1.00 98.44 426 TYR A O 1
ATOM 3481 N N . PRO A 1 427 ? -13.907 -13.117 -5.805 1.00 98.00 427 PRO A N 1
ATOM 3482 C CA . PRO A 1 427 ? -14.745 -12.058 -6.370 1.00 98.00 427 PRO A CA 1
ATOM 3483 C C . PRO A 1 427 ? -14.701 -10.751 -5.569 1.00 98.00 427 PRO A C 1
ATOM 3485 O O . PRO A 1 427 ? -14.907 -9.687 -6.151 1.00 98.00 427 PRO A O 1
ATOM 3488 N N . ASN A 1 428 ? -14.369 -10.818 -4.279 1.00 98.44 428 ASN A N 1
ATOM 3489 C CA . ASN A 1 428 ? -14.323 -9.666 -3.378 1.00 98.44 428 ASN A CA 1
ATOM 3490 C C . ASN A 1 428 ? -12.886 -9.181 -3.092 1.00 98.44 428 ASN A C 1
ATOM 3492 O O . ASN A 1 428 ? -12.663 -8.454 -2.128 1.00 98.44 428 ASN A O 1
ATOM 3496 N N . ALA A 1 429 ? -11.910 -9.571 -3.919 1.00 98.62 429 ALA A N 1
ATOM 3497 C CA . ALA A 1 429 ? -10.553 -9.037 -3.863 1.00 98.62 429 ALA A CA 1
ATOM 3498 C C . ALA A 1 429 ? -10.415 -7.790 -4.753 1.00 98.62 429 ALA A C 1
ATOM 3500 O O . ALA A 1 429 ? -10.755 -7.826 -5.934 1.00 98.62 429 ALA A O 1
ATOM 3501 N N . TYR A 1 430 ? -9.875 -6.716 -4.189 1.00 98.81 430 TYR A N 1
ATOM 3502 C CA . TYR A 1 430 ? -9.697 -5.397 -4.792 1.00 98.81 430 TYR A CA 1
ATOM 3503 C C . TYR A 1 430 ? -8.260 -4.906 -4.600 1.00 98.81 430 TYR A C 1
ATOM 3505 O O . TYR A 1 430 ? -7.481 -5.473 -3.830 1.00 98.81 430 TYR A O 1
ATOM 3513 N N . THR A 1 431 ? -7.908 -3.833 -5.293 1.00 98.56 431 THR A N 1
ATOM 3514 C CA . THR A 1 431 ? -6.685 -3.069 -5.056 1.00 98.56 431 THR A CA 1
ATOM 3515 C C . THR A 1 431 ? -6.970 -1.589 -5.244 1.00 98.56 431 THR A C 1
ATOM 3517 O O . THR A 1 431 ? -7.808 -1.216 -6.069 1.00 98.56 431 THR A O 1
ATOM 3520 N N . ASP A 1 432 ? -6.283 -0.743 -4.488 1.00 97.69 432 ASP A N 1
ATOM 3521 C CA . ASP A 1 432 ? -6.421 0.699 -4.614 1.00 97.69 432 ASP A CA 1
ATOM 3522 C C . ASP A 1 432 ? -5.261 1.343 -5.351 1.00 97.69 432 ASP A C 1
ATOM 3524 O O . ASP A 1 432 ? -4.105 0.928 -5.251 1.00 97.69 432 ASP A O 1
ATOM 3528 N N . LEU A 1 433 ? -5.622 2.362 -6.122 1.00 95.06 433 LEU A N 1
ATOM 3529 C CA . LEU A 1 433 ? -4.709 3.281 -6.763 1.00 95.06 433 LEU A CA 1
ATOM 3530 C C . LEU A 1 433 ? -4.483 4.427 -5.785 1.00 95.06 433 LEU A C 1
ATOM 3532 O O . LEU A 1 433 ? -5.299 5.341 -5.693 1.00 95.06 433 LEU A O 1
ATOM 3536 N N . SER A 1 434 ? -3.386 4.320 -5.047 1.00 89.88 434 SER A N 1
ATOM 3537 C CA . SER A 1 434 ? -2.877 5.318 -4.111 1.00 89.88 434 SER A CA 1
ATOM 3538 C C . SER A 1 434 ? -1.347 5.358 -4.197 1.00 89.88 434 SER A C 1
ATOM 3540 O O . SER A 1 434 ? -0.748 4.530 -4.886 1.00 89.88 434 SER A O 1
ATOM 3542 N N . CYS A 1 435 ? -0.689 6.307 -3.525 1.00 78.75 435 CYS A N 1
ATOM 3543 C CA . CYS A 1 435 ? 0.781 6.432 -3.518 1.00 78.75 435 CYS A CA 1
ATOM 3544 C C . CYS A 1 435 ? 1.458 6.649 -4.882 1.00 78.75 435 CYS A C 1
ATOM 3546 O O . CYS A 1 435 ? 2.665 6.460 -4.998 1.00 78.75 435 CYS A O 1
ATOM 3548 N N . PHE A 1 436 ? 0.727 7.090 -5.905 1.00 78.00 436 PHE A N 1
ATOM 3549 C CA . PHE A 1 436 ? 1.345 7.682 -7.093 1.00 78.00 436 PHE A CA 1
ATOM 3550 C C . PHE A 1 436 ? 2.119 8.941 -6.675 1.00 78.00 436 PHE A C 1
ATOM 3552 O O . PHE A 1 436 ? 1.523 9.964 -6.333 1.00 78.00 436 PHE A O 1
ATOM 3559 N N . SER A 1 437 ? 3.444 8.827 -6.610 1.00 67.94 437 SER A N 1
ATOM 3560 C CA . SER A 1 437 ? 4.356 9.890 -6.172 1.00 67.94 437 SER A CA 1
ATOM 3561 C C . SER A 1 437 ? 5.382 10.285 -7.231 1.00 67.94 437 SER A C 1
ATOM 3563 O O . SER A 1 437 ? 6.159 11.211 -6.998 1.00 67.94 437 SER A O 1
ATOM 3565 N N . GLU A 1 438 ? 5.383 9.603 -8.375 1.00 70.50 438 GLU A N 1
ATOM 3566 C CA . GLU A 1 438 ? 6.174 9.971 -9.542 1.00 70.50 438 GLU A CA 1
ATOM 3567 C C . GLU A 1 438 ? 5.335 10.869 -10.459 1.00 70.50 438 GLU A C 1
ATOM 3569 O O . GLU A 1 438 ? 4.108 10.849 -10.457 1.00 70.50 438 GLU A O 1
ATOM 3574 N N . GLY A 1 439 ? 5.980 11.775 -11.179 1.00 72.25 439 GLY A N 1
ATOM 3575 C CA . GLY A 1 439 ? 5.267 12.838 -11.873 1.00 72.25 439 GLY A CA 1
ATOM 3576 C C . GLY A 1 439 ? 6.201 13.951 -12.296 1.00 72.25 439 GLY A C 1
ATOM 3577 O O . GLY A 1 439 ? 7.423 13.815 -12.246 1.00 72.25 439 GLY A O 1
ATOM 3578 N N . MET A 1 440 ? 5.627 15.069 -12.721 1.00 76.62 440 MET A N 1
ATOM 3579 C CA . MET A 1 440 ? 6.401 16.194 -13.229 1.00 76.62 440 MET A CA 1
ATOM 3580 C C . MET A 1 440 ? 5.876 17.525 -12.709 1.00 76.62 440 MET A C 1
ATOM 3582 O O . MET A 1 440 ? 4.718 17.653 -12.312 1.00 76.62 440 MET A O 1
ATOM 3586 N N . LEU A 1 441 ? 6.736 18.539 -12.733 1.00 77.38 441 LEU A N 1
ATOM 3587 C CA . LEU A 1 441 ? 6.313 19.905 -12.460 1.00 77.38 441 LEU A CA 1
ATOM 3588 C C . LEU A 1 441 ? 5.549 20.471 -13.659 1.00 77.38 441 LEU A C 1
ATOM 3590 O O . LEU A 1 441 ? 6.065 20.510 -14.774 1.00 77.38 441 LEU A O 1
ATOM 3594 N N . VAL A 1 442 ? 4.334 20.943 -13.403 1.00 78.69 442 VAL A N 1
ATOM 3595 C CA . VAL A 1 442 ? 3.450 21.610 -14.361 1.00 78.69 442 VAL A CA 1
ATOM 3596 C C . VAL A 1 442 ? 3.026 22.970 -13.811 1.00 78.69 442 VAL A C 1
ATOM 3598 O O . VAL A 1 442 ? 3.056 23.202 -12.604 1.00 78.69 442 VAL A O 1
ATOM 3601 N N . HIS A 1 443 ? 2.613 23.890 -14.678 1.00 75.06 443 HIS A N 1
ATOM 3602 C CA . HIS A 1 443 ? 2.003 25.139 -14.225 1.00 75.06 443 HIS A CA 1
ATOM 3603 C C . HIS A 1 443 ? 0.529 24.911 -13.884 1.00 75.06 443 HIS A C 1
ATOM 3605 O O . HIS A 1 443 ? -0.240 24.406 -14.702 1.00 75.06 443 HIS A O 1
ATOM 3611 N N . SER A 1 444 ? 0.137 25.300 -12.672 1.00 68.50 444 SER A N 1
ATOM 3612 C CA . SER A 1 444 ? -1.248 25.277 -12.213 1.00 68.50 444 SER A CA 1
ATOM 3613 C C . SER A 1 444 ? -2.120 26.168 -13.107 1.00 68.50 444 SER A C 1
ATOM 3615 O O . SER A 1 444 ? -1.826 27.360 -13.246 1.00 68.50 444 SER A O 1
ATOM 3617 N N . PRO A 1 445 ? -3.243 25.664 -13.647 1.00 58.44 445 PRO A N 1
ATOM 3618 C CA . PRO A 1 445 ? -4.157 26.474 -14.452 1.00 58.44 445 PRO A CA 1
ATOM 3619 C C . PRO A 1 445 ? -4.808 27.628 -13.672 1.00 58.44 445 PRO A C 1
ATOM 3621 O O . PRO A 1 445 ? -5.284 28.582 -14.280 1.00 58.44 445 PRO A O 1
ATOM 3624 N N . LYS A 1 446 ? -4.864 27.541 -12.332 1.00 68.88 446 LYS A N 1
ATOM 3625 C CA . LYS A 1 446 ? -5.564 28.518 -11.477 1.00 68.88 446 LYS A CA 1
ATOM 3626 C C . LYS A 1 446 ? -4.751 29.783 -11.213 1.00 68.88 446 LYS A C 1
ATOM 3628 O O . LYS A 1 446 ? -5.320 30.867 -11.143 1.00 68.88 446 LYS A O 1
ATOM 3633 N N . ASN A 1 447 ? -3.445 29.643 -11.006 1.00 75.94 447 ASN A N 1
ATOM 3634 C CA . ASN A 1 447 ? -2.576 30.736 -10.552 1.00 75.94 447 ASN A CA 1
ATOM 3635 C C . ASN A 1 447 ? -1.216 30.782 -11.268 1.00 75.94 447 ASN A C 1
ATOM 3637 O O . ASN A 1 447 ? -0.391 31.629 -10.940 1.00 75.94 447 ASN A O 1
ATOM 3641 N N . ASN A 1 448 ? -0.987 29.902 -12.248 1.00 73.94 448 ASN A N 1
ATOM 3642 C CA . ASN A 1 448 ? 0.251 29.781 -13.019 1.00 73.94 448 ASN A CA 1
ATOM 3643 C C . ASN A 1 448 ? 1.508 29.458 -12.180 1.00 73.94 448 ASN A C 1
ATOM 3645 O O . ASN A 1 448 ? 2.629 29.544 -12.682 1.00 73.94 448 ASN A O 1
ATOM 3649 N N . GLU A 1 449 ? 1.346 29.057 -10.916 1.00 77.31 449 GLU A N 1
ATOM 3650 C CA . GLU A 1 449 ? 2.443 28.587 -10.066 1.00 77.31 449 GLU A CA 1
ATOM 3651 C C . GLU A 1 449 ? 2.828 27.145 -10.418 1.00 77.31 449 GLU A C 1
ATOM 3653 O O . GLU A 1 449 ? 1.989 26.357 -10.856 1.00 77.31 449 GLU A O 1
ATOM 3658 N N . LEU A 1 450 ? 4.097 26.780 -10.215 1.00 72.12 450 LEU A N 1
ATOM 3659 C CA . LEU A 1 450 ? 4.552 25.403 -10.412 1.00 72.12 450 LEU A CA 1
ATOM 3660 C C . LEU A 1 450 ? 3.935 24.477 -9.356 1.00 72.12 450 LEU A C 1
ATOM 3662 O O . LEU A 1 450 ? 4.072 24.699 -8.152 1.00 72.12 450 LEU A O 1
ATOM 3666 N N . THR A 1 451 ? 3.307 23.403 -9.818 1.00 74.81 451 THR A N 1
ATOM 3667 C CA . THR A 1 451 ? 2.765 22.318 -9.004 1.00 74.81 451 THR A CA 1
ATOM 3668 C C . THR A 1 451 ? 3.267 20.983 -9.538 1.00 74.81 451 THR A C 1
ATOM 3670 O O . THR A 1 451 ? 3.533 20.843 -10.727 1.00 74.81 451 THR A O 1
ATOM 3673 N N . PHE A 1 452 ? 3.433 19.995 -8.671 1.00 80.19 452 PHE A N 1
ATOM 3674 C CA . PHE A 1 452 ? 3.754 18.640 -9.107 1.00 80.19 452 PHE A CA 1
ATOM 3675 C C . PHE A 1 452 ? 2.460 17.949 -9.500 1.00 80.19 452 PHE A C 1
ATOM 3677 O O . PHE A 1 452 ? 1.480 18.056 -8.770 1.00 80.19 452 PHE A O 1
ATOM 3684 N N . SER A 1 453 ? 2.452 17.280 -10.645 1.00 86.12 453 SER A N 1
ATOM 3685 C CA . SER A 1 453 ? 1.298 16.558 -11.161 1.00 86.12 453 SER A CA 1
ATOM 3686 C C . SER A 1 453 ? 1.693 15.136 -11.524 1.00 86.12 453 SER A C 1
ATOM 3688 O O . SER A 1 453 ? 2.733 14.896 -12.139 1.00 86.12 453 SER A O 1
ATOM 3690 N N . ILE A 1 454 ? 0.820 14.204 -11.161 1.00 89.94 454 ILE A N 1
ATOM 3691 C CA . ILE A 1 454 ? 0.903 12.780 -11.499 1.00 89.94 454 ILE A CA 1
ATOM 3692 C C . ILE A 1 454 ? 0.022 12.425 -12.705 1.00 89.94 454 ILE A C 1
ATOM 3694 O O . ILE A 1 454 ? -0.104 11.260 -13.077 1.00 89.94 454 ILE A O 1
ATOM 3698 N N . LYS A 1 455 ? -0.611 13.420 -13.341 1.00 91.50 455 LYS A N 1
ATOM 3699 C CA . LYS A 1 455 ? -1.588 13.218 -14.419 1.00 91.50 455 LYS A CA 1
ATOM 3700 C C . LYS A 1 455 ? -1.028 12.423 -15.598 1.00 91.50 455 LYS A C 1
ATOM 3702 O O . LYS A 1 455 ? -1.728 11.561 -16.126 1.00 91.50 455 LYS A O 1
ATOM 3707 N N . GLU A 1 456 ? 0.206 12.693 -16.025 1.00 88.69 456 GLU A N 1
ATOM 3708 C CA . GLU A 1 456 ? 0.826 11.959 -17.140 1.00 88.69 456 GLU A CA 1
ATOM 3709 C C . GLU A 1 456 ? 1.125 10.498 -16.784 1.00 88.69 456 GLU A C 1
ATOM 3711 O O . GLU A 1 456 ? 0.907 9.603 -17.607 1.00 88.69 456 GLU A O 1
ATOM 3716 N N . GLU A 1 457 ? 1.561 10.235 -15.549 1.00 88.81 457 GLU A N 1
ATOM 3717 C CA . GLU A 1 457 ? 1.793 8.876 -15.058 1.00 88.81 457 GLU A CA 1
ATOM 3718 C C . GLU A 1 457 ? 0.472 8.098 -14.993 1.00 88.81 457 GLU A C 1
ATOM 3720 O O . GLU A 1 457 ? 0.360 7.009 -15.560 1.00 88.81 457 GLU A O 1
ATOM 3725 N N . LEU A 1 458 ? -0.572 8.698 -14.408 1.00 93.56 458 LEU A N 1
ATOM 3726 C CA . LEU A 1 458 ? -1.919 8.126 -14.379 1.00 93.56 458 LEU A CA 1
ATOM 3727 C C . LEU A 1 458 ? -2.479 7.908 -15.789 1.00 93.56 458 LEU A C 1
ATOM 3729 O O . LEU A 1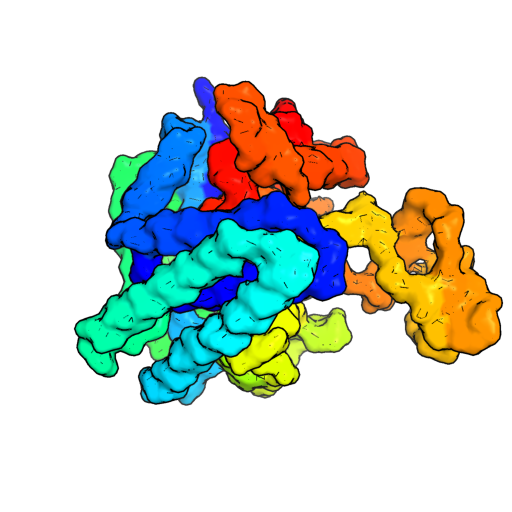 458 ? -3.093 6.877 -16.057 1.00 93.56 458 LEU A O 1
ATOM 3733 N N . GLY A 1 459 ? -2.245 8.844 -16.712 1.00 93.38 459 GLY A N 1
ATOM 3734 C CA . GLY A 1 459 ? -2.624 8.714 -18.118 1.00 93.38 459 GLY A CA 1
ATOM 3735 C C . GLY A 1 459 ? -1.904 7.552 -18.805 1.00 93.38 459 GLY A C 1
ATOM 3736 O O . GLY A 1 459 ? -2.526 6.784 -19.544 1.00 93.38 459 GLY A O 1
ATOM 3737 N N . THR A 1 460 ? -0.615 7.367 -18.517 1.00 91.38 460 THR A N 1
ATOM 3738 C CA . THR A 1 460 ? 0.178 6.233 -19.008 1.00 91.38 460 THR A CA 1
ATOM 3739 C C . THR A 1 460 ? -0.354 4.918 -18.454 1.00 91.38 460 THR A C 1
ATOM 3741 O O . THR A 1 460 ? -0.629 4.001 -19.228 1.00 91.38 460 THR A O 1
ATOM 3744 N N . PHE A 1 461 ? -0.581 4.834 -17.141 1.00 93.81 461 PHE A N 1
ATOM 3745 C CA . PHE A 1 461 ? -1.213 3.680 -16.507 1.00 93.81 461 PHE A CA 1
ATOM 3746 C C . PHE A 1 461 ? -2.575 3.370 -17.138 1.00 93.81 461 PHE A C 1
ATOM 3748 O O . PHE A 1 461 ? -2.845 2.231 -17.537 1.00 93.81 461 PHE A O 1
ATOM 3755 N N . LYS A 1 462 ? -3.422 4.390 -17.302 1.00 94.81 462 LYS A N 1
ATOM 3756 C CA . LYS A 1 462 ? -4.760 4.226 -17.857 1.00 94.81 462 LYS A CA 1
ATOM 3757 C C . LYS A 1 462 ? -4.715 3.681 -19.284 1.00 94.81 462 LYS A C 1
ATOM 3759 O O . LYS A 1 462 ? -5.344 2.666 -19.582 1.00 94.81 462 LYS A O 1
ATOM 3764 N N . ASN A 1 463 ? -3.948 4.319 -20.162 1.00 94.00 463 ASN A N 1
ATOM 3765 C CA . ASN A 1 463 ? -3.901 3.970 -21.581 1.00 94.00 463 ASN A CA 1
ATOM 3766 C C . ASN A 1 463 ? -3.173 2.645 -21.839 1.00 94.00 463 ASN A C 1
ATOM 3768 O O . ASN A 1 463 ? -3.605 1.836 -22.667 1.00 94.00 463 ASN A O 1
ATOM 3772 N N . SER A 1 464 ? -2.077 2.397 -21.123 1.00 90.88 464 SER A N 1
ATOM 3773 C CA . SER A 1 464 ? -1.249 1.208 -21.330 1.00 90.88 464 SER A CA 1
ATOM 3774 C C . SER A 1 464 ? -1.820 -0.036 -20.659 1.00 90.88 464 SER A C 1
ATOM 3776 O O . SER A 1 464 ? -1.556 -1.138 -21.151 1.00 90.88 464 SER A O 1
ATOM 3778 N N . PHE A 1 465 ? -2.620 0.121 -19.601 1.00 94.12 465 PHE A N 1
ATOM 3779 C CA . PHE A 1 465 ? -3.126 -0.987 -18.797 1.00 94.12 465 PHE A CA 1
ATOM 3780 C C . PHE A 1 465 ? -4.642 -0.930 -18.569 1.00 94.12 465 PHE A C 1
ATOM 3782 O O . PHE A 1 465 ? -5.351 -1.771 -19.118 1.00 94.12 465 PHE A O 1
ATOM 3789 N N . TYR A 1 466 ? -5.155 0.053 -17.820 1.00 96.81 466 TYR A N 1
ATOM 3790 C CA . TYR A 1 466 ? -6.553 0.062 -17.348 1.00 96.81 466 TYR A CA 1
ATOM 3791 C C . TYR A 1 466 ? -7.595 -0.028 -18.476 1.00 96.81 466 TYR A C 1
ATOM 3793 O O . TYR A 1 466 ? -8.545 -0.803 -18.394 1.00 96.81 466 TYR A O 1
ATOM 3801 N N . ASN A 1 467 ? -7.406 0.712 -19.572 1.00 96.94 467 ASN A N 1
ATOM 3802 C CA . ASN A 1 467 ? -8.344 0.737 -20.699 1.00 96.94 467 ASN A CA 1
ATOM 3803 C C . ASN A 1 467 ? -8.453 -0.608 -21.429 1.00 96.94 467 ASN A C 1
ATOM 3805 O O . ASN A 1 467 ? -9.443 -0.843 -22.117 1.00 96.94 467 ASN A O 1
ATOM 3809 N N . LYS A 1 468 ? -7.451 -1.483 -21.286 1.00 95.44 468 LYS A N 1
ATOM 3810 C CA . LYS A 1 468 ? -7.404 -2.809 -21.921 1.00 95.44 468 LYS A CA 1
ATOM 3811 C C . LYS A 1 468 ? -8.059 -3.897 -21.067 1.00 95.44 468 LYS A C 1
ATOM 3813 O O . LYS A 1 468 ? -8.154 -5.037 -21.514 1.00 95.44 468 LYS A O 1
ATOM 3818 N N . LEU A 1 469 ? -8.455 -3.559 -19.843 1.00 97.38 469 LEU A N 1
ATOM 3819 C CA . LEU A 1 469 ? -9.093 -4.472 -18.908 1.00 97.38 469 LEU A CA 1
ATOM 3820 C C . LEU A 1 469 ? -10.567 -4.686 -19.264 1.00 97.38 469 LEU A C 1
ATOM 3822 O O . LEU A 1 469 ? -11.246 -3.775 -19.742 1.00 97.38 469 LEU A O 1
ATOM 3826 N N . SER A 1 470 ? -11.067 -5.884 -18.973 1.00 98.00 470 SER A N 1
ATOM 3827 C CA . SER A 1 470 ? -12.503 -6.177 -18.985 1.00 98.00 470 SER A CA 1
ATOM 3828 C C . SER A 1 470 ? -13.245 -5.408 -17.886 1.00 98.00 470 SER A C 1
ATOM 3830 O O . SER A 1 470 ? -12.646 -4.989 -16.895 1.00 98.00 470 SER A O 1
ATOM 3832 N N . ASP A 1 471 ? -14.569 -5.288 -18.000 1.00 98.00 471 ASP A N 1
ATOM 3833 C CA . ASP A 1 471 ? -15.391 -4.619 -16.978 1.00 98.00 471 ASP A CA 1
ATOM 3834 C C . ASP A 1 471 ? -15.244 -5.266 -15.592 1.00 98.00 471 ASP A C 1
ATOM 3836 O O . ASP A 1 471 ? -15.190 -4.570 -14.579 1.00 98.00 471 ASP A O 1
ATOM 3840 N N . TYR A 1 472 ? -15.106 -6.597 -15.541 1.00 98.25 472 TYR A N 1
ATOM 3841 C CA . TYR A 1 472 ? -14.849 -7.324 -14.296 1.00 98.25 472 TYR A CA 1
ATOM 3842 C C . TYR A 1 472 ? -13.506 -6.934 -13.665 1.00 98.25 472 TYR A C 1
ATOM 3844 O O . TYR A 1 472 ? -13.426 -6.738 -12.456 1.00 98.25 472 TYR A O 1
ATOM 3852 N N . GLU A 1 473 ? -12.449 -6.814 -14.470 1.00 98.44 473 GLU A N 1
ATOM 3853 C CA . GLU A 1 473 ? -11.119 -6.420 -13.996 1.00 98.44 473 GLU A CA 1
ATOM 3854 C C . GLU A 1 473 ? -11.085 -4.944 -13.581 1.00 98.44 473 GLU A C 1
ATOM 3856 O O . GLU A 1 473 ? -10.526 -4.617 -12.534 1.00 98.44 473 GLU A O 1
ATOM 3861 N N . LYS A 1 474 ? -11.740 -4.051 -14.335 1.00 98.38 474 LYS A N 1
ATOM 3862 C CA . LYS A 1 474 ? -11.908 -2.637 -13.958 1.00 98.38 474 LYS A CA 1
ATOM 3863 C C . LYS A 1 474 ? -12.667 -2.481 -12.645 1.00 98.38 474 LYS A C 1
ATOM 3865 O O . LYS A 1 474 ? -12.358 -1.576 -11.869 1.00 98.38 474 LYS A O 1
ATOM 3870 N N . SER A 1 475 ? -13.604 -3.388 -12.351 1.00 98.12 475 SER A N 1
ATOM 3871 C CA . SER A 1 475 ? -14.361 -3.379 -11.096 1.00 98.12 475 SER A CA 1
ATOM 3872 C C . SER A 1 475 ? -13.513 -3.696 -9.854 1.00 98.12 475 SER A C 1
ATOM 3874 O O . SER A 1 475 ? -14.054 -3.720 -8.750 1.00 98.12 475 SER A O 1
ATOM 3876 N N . LYS A 1 476 ? -12.222 -4.019 -10.016 1.00 98.50 476 LYS A N 1
ATOM 3877 C CA . LYS A 1 476 ? -11.303 -4.365 -8.917 1.00 98.50 476 LYS A CA 1
ATOM 3878 C C . LYS A 1 476 ? -10.484 -3.190 -8.407 1.00 98.50 476 LYS A C 1
ATOM 3880 O O . LYS A 1 476 ? -9.836 -3.330 -7.375 1.00 98.50 476 LYS A O 1
ATOM 3885 N N . PHE A 1 477 ? -10.507 -2.066 -9.116 1.00 98.56 477 PHE A N 1
ATOM 3886 C CA . PHE A 1 477 ? -9.721 -0.886 -8.779 1.00 98.56 477 PHE A CA 1
ATOM 3887 C C . PHE A 1 477 ? -10.538 0.096 -7.947 1.00 98.56 477 PHE A C 1
ATOM 3889 O O . PHE A 1 477 ? -11.686 0.397 -8.280 1.00 98.56 477 PHE A O 1
ATOM 3896 N N . LEU A 1 478 ? -9.927 0.599 -6.881 1.00 98.56 478 LEU A N 1
ATOM 3897 C CA . LEU A 1 478 ? -10.488 1.597 -5.978 1.00 98.56 478 LEU A CA 1
ATOM 3898 C C . LEU A 1 478 ? -9.613 2.858 -5.991 1.00 98.56 478 LEU A C 1
ATOM 3900 O O . LEU A 1 478 ? -8.413 2.775 -6.240 1.00 98.56 478 LEU A O 1
ATOM 3904 N N . TYR A 1 479 ? -10.196 4.019 -5.715 1.00 97.62 479 TYR A N 1
ATOM 3905 C CA . TYR A 1 479 ? -9.446 5.251 -5.473 1.00 97.62 479 TYR A CA 1
ATOM 3906 C C . TYR A 1 479 ? -9.079 5.382 -3.992 1.00 97.62 479 TYR A C 1
ATOM 3908 O O . TYR A 1 479 ? -9.941 5.259 -3.119 1.00 97.62 479 TYR A O 1
ATOM 3916 N N . GLY A 1 480 ? -7.815 5.690 -3.720 1.00 95.25 480 GLY A N 1
ATOM 3917 C CA . GLY A 1 480 ? -7.330 6.026 -2.390 1.00 95.25 480 GLY A CA 1
ATOM 3918 C C . GLY A 1 480 ? -6.314 7.155 -2.476 1.00 95.25 480 GLY A C 1
ATOM 3919 O O . GLY A 1 480 ? -5.466 7.155 -3.361 1.00 95.25 480 GLY A O 1
ATOM 3920 N N . SER A 1 481 ? -6.383 8.129 -1.579 1.00 90.88 481 SER A N 1
ATOM 3921 C CA . SER A 1 481 ? -5.448 9.260 -1.630 1.00 90.88 481 SER A CA 1
ATOM 3922 C C . SER A 1 481 ? -4.105 8.977 -0.964 1.00 90.88 481 SER A C 1
ATOM 3924 O O . SER A 1 481 ? -3.112 9.640 -1.254 1.00 90.88 481 SER A O 1
ATOM 3926 N N . ASP A 1 482 ? -4.090 8.029 -0.029 1.00 86.38 482 ASP A N 1
ATOM 3927 C CA . ASP A 1 482 ? -3.065 7.881 1.001 1.00 86.38 482 ASP A CA 1
ATOM 3928 C C . ASP A 1 482 ? -2.665 9.240 1.608 1.00 86.38 482 ASP A C 1
ATOM 3930 O O . ASP A 1 482 ? -1.482 9.563 1.793 1.00 86.38 482 ASP A O 1
ATOM 3934 N N . PHE A 1 483 ? -3.685 10.090 1.839 1.00 78.12 483 PHE A N 1
ATOM 3935 C CA . PHE A 1 483 ? -3.509 11.458 2.316 1.00 78.12 483 PHE A CA 1
ATOM 3936 C C . PHE A 1 483 ? -2.540 11.491 3.490 1.00 78.12 483 PHE A C 1
ATOM 3938 O O . PHE A 1 483 ? -2.576 10.620 4.361 1.00 78.12 483 PHE A O 1
ATOM 3945 N N . PHE A 1 484 ? -1.716 12.544 3.499 1.00 67.25 484 PHE A N 1
ATOM 3946 C CA . PHE A 1 484 ? -0.633 12.816 4.442 1.00 67.25 484 PHE A CA 1
ATOM 3947 C C . PHE A 1 484 ? 0.678 12.075 4.169 1.00 67.25 484 PHE A C 1
ATOM 3949 O O . PHE A 1 484 ? 1.739 12.667 4.355 1.00 67.25 484 PHE A O 1
ATOM 3956 N N . LEU A 1 485 ? 0.642 10.833 3.677 1.00 63.38 485 LEU A N 1
ATOM 3957 C CA . LEU A 1 485 ? 1.850 10.130 3.232 1.00 63.38 485 LEU A CA 1
ATOM 3958 C C . LEU A 1 485 ? 2.237 10.545 1.813 1.00 63.38 485 LEU A C 1
ATOM 3960 O O . LEU A 1 485 ? 3.389 10.917 1.591 1.00 63.38 485 LEU A O 1
ATOM 3964 N N . ALA A 1 486 ? 1.268 10.617 0.896 1.00 57.00 486 ALA A N 1
ATOM 3965 C CA . ALA A 1 486 ? 1.500 11.096 -0.467 1.00 57.00 486 ALA A CA 1
ATOM 3966 C C . ALA A 1 486 ? 2.123 12.509 -0.506 1.00 57.00 486 ALA A C 1
ATOM 3968 O O . ALA A 1 486 ? 2.967 12.789 -1.352 1.00 57.00 486 ALA A O 1
ATOM 3969 N N . GLN A 1 487 ? 1.803 13.383 0.458 1.00 60.22 487 GLN A N 1
ATOM 3970 C CA . GLN A 1 487 ? 2.342 14.753 0.517 1.00 60.22 487 GLN A CA 1
ATOM 3971 C C . GLN A 1 487 ? 3.845 14.831 0.835 1.00 60.22 487 GLN A C 1
ATOM 3973 O O . GLN A 1 487 ? 4.490 15.820 0.489 1.00 60.22 487 GLN A O 1
ATOM 3978 N N . PHE A 1 488 ? 4.429 13.798 1.458 1.00 60.59 488 PHE A N 1
ATOM 3979 C CA . PHE A 1 488 ? 5.879 13.755 1.686 1.00 60.59 488 PHE A CA 1
ATOM 3980 C C . PHE A 1 488 ? 6.672 13.538 0.390 1.00 60.59 488 PHE A C 1
ATOM 3982 O O . PHE A 1 488 ? 7.860 13.871 0.349 1.00 60.59 488 PHE A O 1
ATOM 3989 N N . PHE A 1 489 ? 6.044 12.956 -0.636 1.00 58.62 489 PHE A N 1
ATOM 3990 C CA . PHE A 1 489 ? 6.745 12.415 -1.803 1.00 58.62 489 PHE A CA 1
ATOM 3991 C C . PHE A 1 489 ? 6.198 12.904 -3.154 1.00 58.62 489 PHE A C 1
ATOM 3993 O O . PHE A 1 489 ? 6.939 12.837 -4.135 1.00 58.62 489 PHE A O 1
ATOM 4000 N N . GLY A 1 490 ? 4.967 13.429 -3.194 1.00 68.69 490 GLY A N 1
ATOM 4001 C CA . GLY A 1 490 ? 4.226 13.761 -4.413 1.00 68.69 490 GLY A CA 1
ATOM 4002 C C . GLY A 1 490 ? 3.413 15.068 -4.327 1.00 68.69 490 GLY A C 1
ATOM 4003 O O . GLY A 1 490 ? 3.828 16.009 -3.644 1.00 68.69 490 GLY A O 1
ATOM 4004 N N . PRO A 1 491 ? 2.289 15.176 -5.060 1.00 76.31 491 PRO A N 1
ATOM 4005 C CA . PRO A 1 491 ? 1.553 16.427 -5.241 1.00 76.31 491 PRO A CA 1
ATOM 4006 C C . PRO A 1 491 ? 0.774 16.845 -3.981 1.00 76.31 491 PRO A C 1
ATOM 4008 O O . PRO A 1 491 ? 0.601 16.079 -3.030 1.00 76.31 491 PRO A O 1
ATOM 4011 N N . THR A 1 492 ? 0.248 18.075 -3.974 1.00 79.75 492 THR A N 1
ATOM 4012 C CA . THR A 1 492 ? -0.721 18.485 -2.944 1.00 79.75 492 THR A CA 1
ATOM 4013 C C . THR A 1 492 ? -1.991 17.640 -3.052 1.00 79.75 492 THR A C 1
ATOM 4015 O O . THR A 1 492 ? -2.304 17.120 -4.117 1.00 79.75 492 THR A O 1
ATOM 4018 N N . MET A 1 493 ? -2.769 17.533 -1.971 1.00 85.62 493 MET A N 1
ATOM 4019 C CA . MET A 1 493 ? -4.020 16.758 -2.000 1.00 85.62 493 MET A CA 1
ATOM 4020 C C . MET A 1 493 ? -5.026 17.295 -3.031 1.00 85.62 493 MET A C 1
ATOM 4022 O O . MET A 1 493 ? -5.703 16.521 -3.703 1.00 85.62 493 MET A O 1
ATOM 4026 N N . GLU A 1 494 ? -5.093 18.620 -3.186 1.00 87.75 494 GLU A N 1
ATOM 4027 C CA . GLU A 1 494 ? -5.920 19.264 -4.210 1.00 87.75 494 GLU A CA 1
ATOM 4028 C C . GLU A 1 494 ? -5.503 18.828 -5.618 1.00 87.75 494 GLU A C 1
ATOM 4030 O O . GLU A 1 494 ? -6.349 18.405 -6.406 1.00 87.75 494 GLU A O 1
ATOM 4035 N N . GLN A 1 495 ? -4.200 18.872 -5.910 1.00 87.00 495 GLN A N 1
ATOM 4036 C CA . GLN A 1 495 ? -3.679 18.481 -7.214 1.00 87.00 495 GLN A CA 1
ATOM 4037 C C . GLN A 1 495 ? -3.802 16.970 -7.446 1.00 87.00 495 GLN A C 1
ATOM 4039 O O . GLN A 1 495 ? -4.199 16.567 -8.531 1.00 87.00 495 GLN A O 1
ATOM 4044 N N . TYR A 1 496 ? -3.567 16.139 -6.425 1.00 90.06 496 TYR A N 1
ATOM 4045 C CA . TYR A 1 496 ? -3.736 14.684 -6.493 1.00 90.06 496 TYR A CA 1
ATOM 4046 C C . TYR A 1 496 ? -5.158 14.307 -6.921 1.00 90.06 496 TYR A C 1
ATOM 4048 O O . TYR A 1 496 ? -5.364 13.547 -7.865 1.00 90.06 496 TYR A O 1
ATOM 4056 N N . TYR A 1 497 ? -6.163 14.885 -6.258 1.00 92.75 497 TYR A N 1
ATOM 4057 C CA . TYR A 1 497 ? -7.563 14.610 -6.567 1.00 92.75 497 TYR A CA 1
ATOM 4058 C C . TYR A 1 497 ? -7.969 15.126 -7.955 1.00 92.75 497 TYR A C 1
ATOM 4060 O O . TYR A 1 497 ? -8.736 14.464 -8.659 1.00 92.75 497 TYR A O 1
ATOM 4068 N N . ALA A 1 498 ? -7.446 16.287 -8.363 1.00 92.81 498 ALA A N 1
ATOM 4069 C CA . ALA A 1 498 ? -7.659 16.831 -9.702 1.00 92.81 498 ALA A CA 1
ATOM 4070 C C . ALA A 1 498 ? -7.032 15.939 -10.786 1.00 92.81 498 ALA A C 1
ATOM 4072 O O . ALA A 1 498 ? -7.716 15.580 -11.742 1.00 92.81 498 ALA A O 1
ATOM 4073 N N . ASP A 1 499 ? -5.784 15.504 -10.600 1.00 93.94 499 ASP A N 1
ATOM 4074 C CA . ASP A 1 499 ? -5.065 14.642 -11.541 1.00 93.94 499 ASP A CA 1
ATOM 4075 C C . ASP A 1 499 ? -5.803 13.320 -11.774 1.00 93.94 499 ASP A C 1
ATOM 4077 O O . ASP A 1 499 ? -5.955 12.897 -12.919 1.00 93.94 499 ASP A O 1
ATOM 4081 N N . PHE A 1 500 ? -6.322 12.691 -10.713 1.00 95.75 500 PHE A N 1
ATOM 4082 C CA . PHE A 1 500 ? -7.132 11.477 -10.840 1.00 95.75 500 PHE A CA 1
ATOM 4083 C C . PHE A 1 500 ? -8.407 11.708 -11.648 1.00 95.75 500 PHE A C 1
ATOM 4085 O O . PHE A 1 500 ? -8.704 10.929 -12.556 1.00 95.75 500 PHE A O 1
ATOM 4092 N N . LYS A 1 501 ? -9.148 12.781 -11.355 1.00 95.19 501 LYS A N 1
ATOM 4093 C CA . LYS A 1 501 ? -10.366 13.126 -12.099 1.00 95.19 501 LYS A CA 1
ATOM 4094 C C . LYS A 1 501 ? -10.083 13.403 -13.565 1.00 95.19 501 LYS A C 1
ATOM 4096 O O . LYS A 1 501 ? -10.811 12.922 -14.426 1.00 95.19 501 LYS A O 1
ATOM 4101 N N . GLU A 1 502 ? -9.031 14.157 -13.857 1.00 95.19 502 GLU A N 1
ATOM 4102 C CA . GLU A 1 502 ? -8.671 14.510 -15.227 1.00 95.19 502 GLU A CA 1
ATOM 4103 C C . GLU A 1 502 ? -8.138 13.309 -16.014 1.00 95.19 502 GLU A C 1
ATOM 4105 O O . GLU A 1 502 ? -8.517 13.122 -17.168 1.00 95.19 502 GLU A O 1
ATOM 4110 N N . ALA A 1 503 ? -7.282 12.480 -15.409 1.00 95.56 503 ALA A N 1
ATOM 4111 C CA . ALA A 1 503 ? -6.714 11.312 -16.077 1.00 95.56 503 ALA A CA 1
ATOM 4112 C C . ALA A 1 503 ? -7.766 10.217 -16.312 1.00 95.56 503 ALA A C 1
ATOM 4114 O O . ALA A 1 503 ? -7.812 9.616 -17.390 1.00 95.56 503 ALA A O 1
ATOM 4115 N N . PHE A 1 504 ? -8.634 9.956 -15.329 1.00 96.38 504 PHE A N 1
ATOM 4116 C CA . PHE A 1 504 ? -9.655 8.915 -15.443 1.00 96.38 504 PHE A CA 1
ATOM 4117 C C . PHE A 1 504 ? -10.937 9.384 -16.134 1.00 96.38 504 PHE A C 1
ATOM 4119 O O . PHE A 1 504 ? -11.584 8.551 -16.769 1.00 96.38 504 PHE A O 1
ATOM 4126 N N . GLY A 1 505 ? -11.280 10.673 -16.114 1.00 95.38 505 GLY A N 1
ATOM 4127 C CA . GLY A 1 505 ? -12.531 11.167 -16.695 1.00 95.38 505 GLY A CA 1
ATOM 4128 C C . GLY A 1 505 ? -13.734 10.419 -16.115 1.00 95.38 505 GLY A C 1
ATOM 4129 O O . GLY A 1 505 ? -13.816 10.228 -14.904 1.00 95.38 505 GLY A O 1
ATOM 4130 N N . ASP A 1 506 ? -14.618 9.914 -16.976 1.00 94.38 506 ASP A N 1
ATOM 4131 C CA . ASP A 1 506 ? -15.801 9.147 -16.556 1.00 94.38 506 ASP A CA 1
ATOM 4132 C C . ASP A 1 506 ? -15.450 7.846 -15.809 1.00 94.38 506 ASP A C 1
ATOM 4134 O O . ASP A 1 506 ? -16.215 7.398 -14.960 1.00 94.38 506 ASP A O 1
ATOM 4138 N N . ASP A 1 507 ? -14.272 7.251 -16.043 1.00 96.94 507 ASP A N 1
ATOM 4139 C CA . ASP A 1 507 ? -13.832 6.066 -15.292 1.00 96.94 507 ASP A CA 1
ATOM 4140 C C . ASP A 1 507 ? -13.516 6.397 -13.821 1.00 96.94 507 ASP A C 1
ATOM 4142 O O . ASP A 1 507 ? -13.463 5.495 -12.981 1.00 96.94 507 ASP A O 1
ATOM 4146 N N . PHE A 1 508 ? -13.337 7.680 -13.473 1.00 97.50 508 PHE A N 1
ATOM 4147 C CA . PHE A 1 508 ? -13.118 8.092 -12.085 1.00 97.50 508 PHE A CA 1
ATOM 4148 C C . PHE A 1 508 ? -14.312 7.694 -11.216 1.00 97.50 508 PHE A C 1
ATOM 4150 O O . PHE A 1 508 ? -14.161 7.224 -10.091 1.00 97.50 508 PHE A O 1
ATOM 4157 N N . ASP A 1 509 ? -15.512 7.785 -11.779 1.00 97.00 509 ASP A N 1
ATOM 4158 C CA . ASP A 1 509 ? -16.742 7.362 -11.133 1.00 97.00 509 ASP A CA 1
ATOM 4159 C C . ASP A 1 509 ? -16.766 5.870 -10.798 1.00 97.00 509 ASP A C 1
ATOM 4161 O O . ASP A 1 509 ? -17.347 5.462 -9.789 1.00 97.00 509 ASP A O 1
ATOM 4165 N N . ILE A 1 510 ? -16.140 5.046 -11.635 1.00 97.38 510 ILE A N 1
ATOM 4166 C CA . ILE A 1 510 ? -16.058 3.606 -11.414 1.00 97.38 510 ILE A CA 1
ATOM 4167 C C . ILE A 1 510 ? -15.176 3.343 -10.191 1.00 97.38 510 ILE A C 1
ATOM 4169 O O . ILE A 1 510 ? -15.615 2.679 -9.251 1.00 97.38 510 ILE A O 1
ATOM 4173 N N . ILE A 1 511 ? -13.971 3.917 -10.162 1.00 97.88 511 ILE A N 1
ATOM 4174 C CA . ILE A 1 511 ? -12.983 3.643 -9.107 1.00 97.88 511 ILE A CA 1
ATOM 4175 C C . ILE A 1 511 ? -13.252 4.392 -7.795 1.00 97.88 511 ILE A C 1
ATOM 4177 O O . ILE A 1 511 ? -12.851 3.909 -6.740 1.00 97.88 511 ILE A O 1
ATOM 4181 N N . ALA A 1 512 ? -13.938 5.537 -7.831 1.00 97.75 512 ALA A N 1
ATOM 4182 C CA . ALA A 1 512 ? -14.165 6.395 -6.666 1.00 97.75 512 ALA A CA 1
ATOM 4183 C C . ALA A 1 512 ? -15.626 6.434 -6.198 1.00 97.75 512 ALA A C 1
ATOM 4185 O O . ALA A 1 512 ? -15.917 7.073 -5.195 1.00 97.75 512 ALA A O 1
ATOM 4186 N N . SER A 1 513 ? -16.569 5.785 -6.889 1.00 97.56 513 SER A N 1
ATOM 4187 C CA . SER A 1 513 ? -17.977 5.733 -6.463 1.00 97.56 513 SER A CA 1
ATOM 4188 C C . SER A 1 513 ? -18.544 4.318 -6.537 1.00 97.56 513 SER A C 1
ATOM 4190 O O . SER A 1 513 ? -18.897 3.743 -5.509 1.00 97.56 513 SER A O 1
ATOM 4192 N N . VAL A 1 514 ? -18.575 3.713 -7.728 1.00 97.56 514 VAL A N 1
ATOM 4193 C CA . VAL A 1 514 ? -19.246 2.419 -7.948 1.00 97.56 514 VAL A CA 1
ATOM 4194 C C . VAL A 1 514 ? -18.531 1.269 -7.236 1.00 97.56 514 VAL A C 1
ATOM 4196 O O . VAL A 1 514 ? -19.164 0.517 -6.492 1.00 97.56 514 VAL A O 1
ATOM 4199 N N . ASN A 1 515 ? -17.221 1.124 -7.444 1.00 98.38 515 ASN A N 1
ATOM 4200 C CA . ASN A 1 515 ? -16.451 0.032 -6.853 1.00 98.38 515 ASN A CA 1
ATOM 4201 C C . ASN A 1 515 ? -16.297 0.186 -5.328 1.00 98.38 515 ASN A C 1
ATOM 4203 O O . ASN A 1 515 ? -16.541 -0.799 -4.630 1.00 98.38 515 ASN A O 1
ATOM 4207 N N . PRO A 1 516 ? -15.977 1.377 -4.773 1.00 98.12 516 PRO A N 1
ATOM 4208 C CA . PRO A 1 516 ? -15.925 1.572 -3.325 1.00 98.12 516 PRO A CA 1
ATOM 4209 C C . PRO A 1 516 ? -17.235 1.267 -2.612 1.00 98.12 516 PRO A C 1
ATOM 4211 O O . PRO A 1 516 ? -17.215 0.635 -1.562 1.00 98.12 516 PRO A O 1
ATOM 4214 N N . LYS A 1 517 ? -18.375 1.643 -3.207 1.00 96.88 517 LYS A N 1
ATOM 4215 C CA . LYS A 1 517 ? -19.692 1.319 -2.656 1.00 96.88 517 LYS A CA 1
ATOM 4216 C C . LYS A 1 517 ? -19.882 -0.195 -2.506 1.00 96.88 517 LYS A C 1
ATOM 4218 O O . LYS A 1 517 ? -20.328 -0.666 -1.466 1.00 96.88 517 LYS A O 1
ATOM 4223 N N . ARG A 1 518 ? -19.456 -0.973 -3.509 1.00 97.12 518 ARG A N 1
ATOM 4224 C CA . ARG A 1 518 ? -19.456 -2.443 -3.440 1.00 97.12 518 ARG A CA 1
ATOM 4225 C C . ARG A 1 518 ? -18.466 -2.978 -2.403 1.00 97.12 518 ARG A C 1
ATOM 4227 O O . ARG A 1 518 ? -18.797 -3.916 -1.693 1.00 97.12 518 ARG A O 1
ATOM 4234 N N . PHE A 1 519 ? -17.264 -2.410 -2.324 1.00 98.38 519 PHE A N 1
ATOM 4235 C CA . PHE A 1 519 ? -16.246 -2.822 -1.353 1.00 98.38 519 PHE A CA 1
ATOM 4236 C C . PHE A 1 519 ? -16.706 -2.603 0.096 1.00 98.38 519 PHE A C 1
ATOM 4238 O O . PHE A 1 519 ? -16.483 -3.465 0.939 1.00 98.38 519 PHE A O 1
ATOM 4245 N N . LEU A 1 520 ? -17.374 -1.483 0.376 1.00 96.50 520 LEU A N 1
ATOM 4246 C CA . LEU A 1 520 ? -17.856 -1.123 1.712 1.00 96.50 520 LEU A CA 1
ATOM 4247 C C . LEU A 1 520 ? -19.238 -1.695 2.062 1.00 96.50 520 LEU A C 1
ATOM 4249 O O . LEU A 1 520 ? -19.697 -1.480 3.182 1.00 96.50 520 LEU A O 1
ATOM 4253 N N . ASN A 1 521 ? -19.879 -2.414 1.133 1.00 89.31 521 ASN A N 1
ATOM 4254 C CA . ASN A 1 521 ? -21.254 -2.915 1.248 1.00 89.31 521 ASN A CA 1
ATOM 4255 C C . ASN A 1 521 ? -22.295 -1.816 1.548 1.00 89.31 521 ASN A C 1
ATOM 4257 O O . ASN A 1 521 ? -23.174 -2.003 2.389 1.00 89.31 521 ASN A O 1
ATOM 4261 N N . ASP A 1 522 ? -22.184 -0.684 0.845 1.00 83.38 522 ASP A N 1
ATOM 4262 C CA . ASP A 1 522 ? -23.047 0.506 0.977 1.00 83.38 522 ASP A CA 1
ATOM 4263 C C . ASP A 1 522 ? -24.232 0.573 0.008 1.00 83.38 522 ASP A C 1
ATOM 4265 O O . ASP A 1 522 ? -24.172 -0.044 -1.083 1.00 83.38 522 ASP A O 1
#

pLDDT: mean 85.94, std 13.16, range [42.19, 98.81]

Secondary structure (DSSP, 8-state):
-PPEEEEEE----TT-HHHHHHHHHHHHHHHHHHHHS---HHHHHHHHHHHHHHHHHTT-SSHHHHHHHHHHHHTT-EEEEEB----TTSS--TT----HHHHHHHHHHHHHHHHHHHHHHHH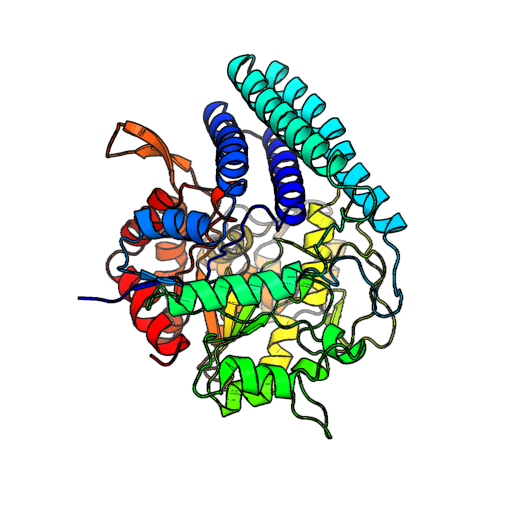HHHHHH--HHHHHHHHHHHHHHHHHHHHHHHS-TTT--SS-TTHHHHHHHHHHHHHHH-TTB--EEEE-THHHHTTS--HHHHHHHHHHSTT----EEEE-GGGT--TT-HHHH--SSS--HHHHHHHHT--EEEEEES-S-----SEE---SEEEETTEEEE--S-EE-SS-SSSTTHHHHHHHHHHHHS-HHHHHHHHHH-TT--EEEEEEE-HHHHHHHHHT----SEEEHHHHHHHHHTS-HHHHHHHHHTEEE-SSEEEE-TT--HHHHHHHHHHHHHHTSS--HHHHHHHHHT-TT-TTEEEEE------EEEE-TTT--EEEE-HHHHHHHHHHTGGGS-HHHHTTEEE---BTTHHHHS--HHHHHHHHHHHHTTHHHIIIIIHHHHHTT-

Foldseek 3Di:
DFAWEFEFAAQAACLLPVLLLLLVLVLLLVLVVVLVDDDDPVRLLQLLVLNLVLLVLRHHHASVSSVVQLCVLVVLRYQYAHEDDDQPCLAPFLPDDDDPPVVVVLVVLSLVSLVVSLVVSLVSCCVPVVDPVSSVSSVSSVVSVVVSVVVLPPPDSVQNDSCRPCNLVVVVVRLLVVLVVRVSYAYAHEDDPSCVVVVVDDVVVVCCVQDVDPSHRHLAHEYEQLSAEACFACQQQPDPVGDHVQNVCLVVVHAYEYAFALFRGHRQDQKHDYAAWWQDPNDTDGDPGIDGHPDGCSDSCVGVSSSRSCRTHPALVRVVVVCVSRQAHQYAHEQLHALVLLVCLLQLDDPCQKDFQVVVCVLLVPADPVLSVLQLVQWDDDPRITGGDPPDDSVSSNSNSVSCVVSVVDDGRSVSLLVSLLDVSRQNAAYENENLQDFDWDQDPPPRDTWTASLVSLLSSCVSPVVPDDPSSLLRYAYHHNPSSSSSRHTDSSRSVVSLCVSCPVSSCSRTGVSVCVSSVD

Radius of gyration: 23.16 Å; chains: 1; bounding box: 57×57×62 Å

Sequence (522 aa):
MKTYYDIHCHIFNKDVIIRKLVNVVQSLLSIKNMLEGEVSAEELKYKIEGINKTLIGVTQDSSEDVFKSLNSVYESKVVTTPLMFDLSFADDNDDDEHRNKRYRKRIKRVFWLISVILPFIRGKVKRKYKSQELADAIDKIRDTVKTFNKSIDKKSDKEVEIFDDANYDQQIIDLEYLADKYKFIRPFFSVDPRREYKGDINTIENLEQKLLSSDAKFSGIKLYAPAGFSPTDPVLMGTNSQKGVYALCQENNIPLTVHNSNAGFACLSTVLKVRGHVNMHGNVIKINKPITFENKFFSLKASEAIHERAKILNHPKIWALVLKKYPNLTINFAHFGGSDQIMEYINYSIDEKKIDDEIFEDAILHLKPKDKEIISSAYFKKRNKMVLRDNLTISERTKVWNAMYRAGLIDNWAKGIFDLVKNPKYPNAYTDLSCFSEGMLVHSPKNNELTFSIKEELGTFKNSFYNKLSDYEKSKFLYGSDFFLAQFFGPTMEQYYADFKEAFGDDFDIIASVNPKRFLND